Protein AF-A0A3M1TQ13-F1 (afdb_monomer)

Radius of gyration: 29.51 Å; Cα contacts (8 Å, |Δi|>4): 1589; chains: 1; bounding box: 68×63×94 Å

Solvent-accessible surface area (backbone atoms only — not comparable to full-atom values): 31588 Å² total; per-residue (Å²): 128,82,78,77,77,62,47,83,63,36,47,35,32,6,38,72,34,37,35,34,32,26,35,24,41,25,31,80,43,71,38,45,34,31,44,38,34,16,76,39,80,88,76,44,57,87,52,49,67,55,71,81,45,69,26,37,74,94,54,70,9,39,33,84,44,77,50,68,86,47,62,51,62,35,61,39,27,34,47,50,29,40,76,87,42,68,63,89,67,81,67,28,36,44,51,26,45,42,76,55,57,37,60,50,35,33,36,32,30,12,33,29,49,29,62,45,66,53,61,32,40,55,43,52,57,72,67,67,39,57,31,38,39,34,33,16,22,65,24,75,67,37,43,61,59,68,42,73,59,52,53,51,49,47,54,48,36,38,42,65,14,65,39,42,30,55,32,26,34,43,28,26,35,48,79,40,67,27,34,26,51,44,8,30,76,82,34,34,48,78,32,76,26,43,64,49,33,52,53,46,46,68,60,66,49,29,65,54,72,49,75,62,76,79,77,91,61,56,74,24,29,60,52,66,59,36,50,36,32,40,40,39,57,44,62,30,65,43,19,41,76,52,40,57,45,86,99,47,81,53,69,79,38,84,34,36,46,43,49,84,50,47,59,60,52,50,51,55,50,50,53,25,30,63,68,36,20,36,34,41,35,38,36,32,45,41,68,36,28,43,91,91,30,88,57,51,47,73,84,44,71,72,33,39,43,35,30,56,66,59,48,23,55,53,23,37,52,35,31,77,65,70,46,43,50,34,40,42,24,12,77,33,22,17,23,34,34,27,72,11,89,67,43,46,52,14,84,91,44,72,26,61,33,30,34,40,30,14,6,3,38,48,39,75,47,45,84,60,34,32,74,40,81,69,38,72,44,63,31,43,26,20,27,25,42,38,40,39,48,29,90,63,65,61,42,37,36,42,36,60,38,28,29,37,39,84,74,47,75,76,40,65,91,83,62,106,63,62,56,60,42,76,43,68,35,69,49,59,74,89,65,76,55,80,64,42,67,76,38,76,50,47,42,78,52,101,53,25,36,41,35,39,35,28,52,47,66,71,70,56,54,46,30,35,36,40,28,40,20,79,76,81,72,63,68,45,81,75,50,76,46,79,58,92,75,55,70,49,73,49,73,47,72,60,68,63,83,55,60,38,32,32,36,43,34,40,32,29,73,89,68,51,74,38,70,48,73,81,31,70,36,64,52,86,71,74,75,67,43,80,46,69,37,61,68,66,24,68,26,59,32,35,40,36,46,47,90,46,71,46,73,34,37,40,36,33,21,38,90,85,67,54,72,81,45,75,49,78,44,79,41,75,77,62,70,44,83,45,82,46,66,89,61,76,70,44,64,34,35,39,38,41,38,44,96,98,46,82,48,74,49,76,43,39,33,46,128

Secondary structure (DSSP, 8-state):
-PPPPP-EEEEEEEEEETTEEEEEEEESSS-EEEEEEES-TTT--S-EEPPPEE--GGGTTEEEEEE-SPPSS-EEEEEEEETTEE--SPPEEEEPPPSSS--EEEEEEB---TT---THHHHHHHTT-SEEEE-S-S------SSHHHHHHHHHHHHHH-HHHHHHHTTS-EEE---HHHHSSTT--TT-TTHHHHHHHHHHH--PPPBTT-SSSS---EEEEETTEEEEE--TTTT-B--EE-TTS--EEE--BSSGGGHHHHHHHHHHHHHTT-EEEEEESS---B-TTSTT--TT--SSGGG-HHHHHHHHHHHHHHT--EEEEE-SSSEEEEE-STTT--STTS-----EEEPPBSSSPP---SB--TT-EEE-BSEEEEEEEE--SSSEEEEEEEEEETTS-EEE-S-SSS-SEEEEE--PPP---PSPEEEEEEEEEETTEEEEEEEEE--TTEEEEEEEEESSSS--EEEEEEESSSSEEEEEE-S---S-EEEEEEEEETTS-EEEPPPEEE-----PPEEEEESSSBSSEEEEEEET-EEEEEEEEEETT--EEEEEEEEEESSPEEEE-TTS-SSEEEEEEEETTEEEEEEEEB--

Structure (mmCIF, N/CA/C/O backbone):
data_AF-A0A3M1TQ13-F1
#
_entry.id   AF-A0A3M1TQ13-F1
#
loop_
_atom_site.group_PDB
_atom_site.id
_atom_site.type_symbol
_atom_site.label_atom_id
_atom_site.label_alt_id
_atom_site.label_comp_id
_atom_site.label_asym_id
_atom_site.label_entity_id
_atom_site.label_seq_id
_atom_site.pdbx_PDB_ins_code
_atom_site.Cartn_x
_atom_site.Cartn_y
_atom_site.Cartn_z
_atom_site.occupancy
_atom_site.B_iso_or_equiv
_atom_site.auth_seq_id
_atom_site.auth_comp_id
_atom_site.auth_asym_id
_atom_site.auth_atom_id
_atom_site.pdbx_PDB_model_num
ATOM 1 N N . MET A 1 1 ? -12.147 15.468 42.101 1.00 40.16 1 MET A N 1
ATOM 2 C CA . MET A 1 1 ? -12.259 15.976 40.719 1.00 40.16 1 MET A CA 1
ATOM 3 C C . MET A 1 1 ? -13.096 14.976 39.945 1.00 40.16 1 MET A C 1
ATOM 5 O O . MET A 1 1 ? -12.890 13.790 40.192 1.00 40.16 1 MET A O 1
ATOM 9 N N . PRO A 1 2 ? -14.070 15.392 39.122 1.00 43.53 2 PRO A N 1
ATOM 10 C CA . PRO A 1 2 ? -14.747 14.439 38.255 1.00 43.53 2 PRO A CA 1
ATOM 11 C C . PRO A 1 2 ? -13.691 13.819 37.337 1.00 43.53 2 PRO A C 1
ATOM 13 O O . PRO A 1 2 ? -12.849 14.538 36.802 1.00 43.53 2 PRO A O 1
ATOM 16 N N . VAL A 1 3 ? -13.678 12.491 37.237 1.00 49.47 3 VAL A N 1
ATOM 17 C CA . VAL A 1 3 ? -12.877 11.798 36.225 1.00 49.47 3 VAL A CA 1
ATOM 18 C C . VAL A 1 3 ? -13.426 12.273 34.883 1.00 49.47 3 VAL A C 1
ATOM 20 O O . VAL A 1 3 ? -14.621 12.106 34.634 1.00 49.47 3 VAL A O 1
ATOM 23 N N . LEU A 1 4 ? -12.601 12.955 34.085 1.00 61.69 4 LEU A N 1
ATOM 24 C CA . LEU A 1 4 ? -12.986 13.358 32.734 1.00 61.69 4 LEU A CA 1
ATOM 25 C C . LEU A 1 4 ? -13.380 12.095 31.958 1.00 61.69 4 LEU A C 1
ATOM 27 O O . LEU A 1 4 ? -12.728 11.055 32.094 1.00 61.69 4 LEU A O 1
ATOM 31 N N . ALA A 1 5 ? -14.488 12.162 31.220 1.00 75.56 5 ALA A N 1
ATOM 32 C CA . ALA A 1 5 ? -14.905 11.056 30.369 1.00 75.56 5 ALA A CA 1
ATOM 33 C C . ALA A 1 5 ? -13.821 10.811 29.310 1.00 75.56 5 ALA A C 1
ATOM 35 O O . ALA A 1 5 ? -13.221 11.764 28.833 1.00 75.56 5 ALA A O 1
ATOM 36 N N . ALA A 1 6 ? -13.552 9.547 28.981 1.00 87.38 6 ALA A N 1
ATOM 37 C CA . ALA A 1 6 ? -12.632 9.223 27.896 1.00 87.38 6 ALA A CA 1
ATOM 38 C C . ALA A 1 6 ? -13.174 9.738 26.561 1.00 87.38 6 ALA A C 1
ATOM 40 O O . ALA A 1 6 ? -14.371 9.603 26.290 1.00 87.38 6 ALA A O 1
ATOM 4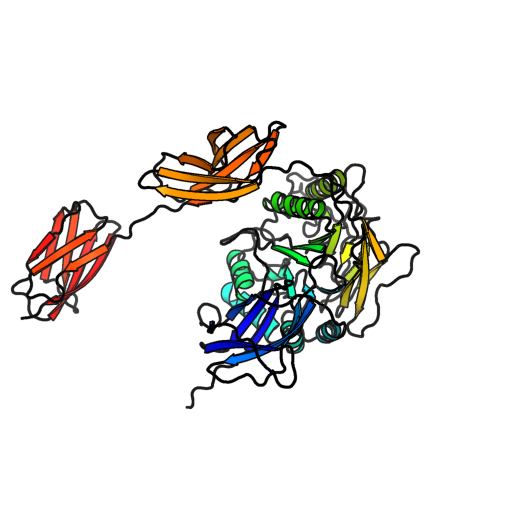1 N N . GLU A 1 7 ? -12.287 10.276 25.736 1.00 91.38 7 GLU A N 1
ATOM 42 C CA . GLU A 1 7 ? -12.606 10.889 24.451 1.00 91.38 7 GLU A CA 1
ATOM 43 C C . GLU A 1 7 ? -11.914 10.144 23.306 1.00 91.38 7 GLU A C 1
ATOM 45 O O . GLU A 1 7 ? -10.894 9.472 23.485 1.00 91.38 7 GLU A O 1
ATOM 50 N N . VAL A 1 8 ? -12.496 10.241 22.109 1.00 93.88 8 VAL A N 1
ATOM 51 C CA . VAL A 1 8 ? -11.864 9.762 20.877 1.00 93.88 8 VAL A CA 1
ATOM 52 C C . VAL A 1 8 ? -10.850 10.807 20.432 1.00 93.88 8 VAL A C 1
ATOM 54 O O . VAL A 1 8 ? -11.216 11.947 20.166 1.00 93.88 8 VAL A O 1
ATOM 57 N N . VAL A 1 9 ? -9.587 10.407 20.324 1.00 93.56 9 VAL A N 1
ATOM 58 C CA . VAL A 1 9 ? -8.482 11.286 19.913 1.00 93.56 9 VAL A CA 1
ATOM 59 C C . VAL A 1 9 ? -8.211 11.172 18.423 1.00 93.56 9 VAL A C 1
ATOM 61 O O . VAL A 1 9 ? -7.851 12.160 17.796 1.00 93.56 9 VAL A O 1
ATOM 64 N N . ALA A 1 10 ? -8.383 9.985 17.839 1.00 94.75 10 ALA A N 1
ATOM 65 C CA . ALA A 1 10 ? -8.149 9.769 16.419 1.00 94.75 10 ALA A CA 1
ATOM 66 C C . ALA A 1 10 ? -8.987 8.624 15.858 1.00 94.75 10 ALA A C 1
ATOM 68 O O . ALA A 1 10 ? -9.281 7.642 16.545 1.00 94.75 10 ALA A O 1
ATOM 69 N N . VAL A 1 11 ? -9.334 8.745 14.576 1.00 96.06 11 VAL A N 1
ATOM 70 C CA . VAL A 1 11 ? -10.003 7.695 13.810 1.00 96.06 11 VAL A CA 1
ATOM 71 C C . VAL A 1 11 ? -9.356 7.572 12.446 1.00 96.06 11 VAL A C 1
ATOM 73 O O . VAL A 1 11 ? -9.216 8.563 11.733 1.00 96.06 11 VAL A O 1
ATOM 76 N N . TRP A 1 12 ? -9.028 6.342 12.070 1.00 96.81 12 TRP A N 1
ATOM 77 C CA . TRP A 1 12 ? -8.443 6.023 10.779 1.00 96.81 12 TRP A CA 1
ATOM 78 C C . TRP A 1 12 ? -9.176 4.839 10.149 1.00 96.81 12 TRP A C 1
ATOM 80 O O . TRP A 1 12 ? -9.149 3.722 10.669 1.00 96.81 12 TRP A O 1
ATOM 90 N N . ALA A 1 13 ? -9.857 5.087 9.032 1.00 97.50 13 ALA A N 1
ATOM 91 C CA . ALA A 1 13 ? -10.501 4.070 8.212 1.00 97.50 13 ALA A CA 1
ATOM 92 C C . ALA A 1 13 ? -9.524 3.484 7.178 1.00 97.50 13 ALA A C 1
ATOM 94 O O . ALA A 1 13 ? -8.760 4.214 6.552 1.00 97.50 13 ALA A O 1
ATOM 95 N N . GLY A 1 14 ? -9.587 2.176 6.936 1.00 97.50 14 GLY A N 1
ATOM 96 C CA . GLY A 1 14 ? -8.776 1.509 5.916 1.00 97.50 14 GLY A CA 1
ATOM 97 C C . GLY A 1 14 ? -9.199 0.068 5.659 1.00 97.50 14 GLY A C 1
ATOM 98 O O . GLY A 1 14 ? -10.246 -0.385 6.128 1.00 97.50 14 GLY A O 1
ATOM 99 N N . GLY A 1 15 ? -8.397 -0.642 4.864 1.00 95.12 15 GLY A N 1
ATOM 100 C CA . GLY A 1 15 ? -8.620 -2.048 4.518 1.00 95.12 15 GLY A CA 1
ATOM 101 C C . GLY A 1 15 ? -10.029 -2.337 3.979 1.00 95.12 15 GLY A C 1
ATOM 102 O O . GLY A 1 15 ? -10.698 -3.268 4.433 1.00 95.12 15 GLY A O 1
ATOM 103 N N . LEU A 1 16 ? -10.500 -1.480 3.071 1.00 97.69 16 LEU A N 1
ATOM 104 C CA . LEU A 1 16 ? -11.841 -1.507 2.498 1.00 97.69 16 LEU A CA 1
ATOM 105 C C . LEU A 1 16 ? -12.023 -2.716 1.570 1.00 97.69 16 LEU A C 1
ATOM 107 O O . LEU A 1 16 ? -11.286 -2.904 0.611 1.00 97.69 16 LEU A O 1
ATOM 111 N N . GLY A 1 17 ? -13.062 -3.504 1.813 1.00 95.81 17 GLY A N 1
ATOM 112 C CA . GLY A 1 17 ? -13.516 -4.574 0.930 1.00 95.81 17 GLY A CA 1
ATOM 113 C C . GLY A 1 17 ? -15.015 -4.463 0.645 1.00 95.81 17 GLY A C 1
ATOM 114 O O . GLY A 1 17 ? -15.718 -3.687 1.295 1.00 95.81 17 GLY A O 1
ATOM 115 N N . PRO A 1 18 ? -15.552 -5.270 -0.286 1.00 95.50 18 PRO A N 1
ATOM 116 C CA . PRO A 1 18 ? -16.967 -5.208 -0.667 1.00 95.50 18 PRO A CA 1
ATOM 117 C C . PRO A 1 18 ? -17.916 -5.527 0.496 1.00 95.50 18 PRO A C 1
ATOM 119 O O . PRO A 1 18 ? -19.069 -5.111 0.496 1.00 95.50 18 PRO A O 1
ATOM 122 N N . ARG A 1 19 ? -17.441 -6.257 1.513 1.00 95.62 19 ARG A N 1
ATOM 123 C CA . ARG A 1 19 ? -18.249 -6.695 2.665 1.00 95.62 19 ARG A CA 1
ATOM 124 C C . ARG A 1 19 ? -17.600 -6.428 4.021 1.00 95.62 19 ARG A C 1
ATOM 126 O O . ARG A 1 19 ? -18.094 -6.908 5.045 1.00 95.62 19 ARG A O 1
ATOM 133 N N . SER A 1 20 ? -16.491 -5.698 4.043 1.00 94.62 20 SER A N 1
ATOM 134 C CA . SER A 1 20 ? -15.710 -5.470 5.256 1.00 94.62 20 SER A CA 1
ATOM 135 C C . SER A 1 20 ? -14.910 -4.181 5.193 1.00 94.62 20 SER A C 1
ATOM 137 O O . SER A 1 20 ? -14.612 -3.685 4.114 1.00 94.62 20 SER A O 1
ATOM 139 N N . MET A 1 21 ? -14.500 -3.679 6.350 1.00 95.12 21 MET A N 1
ATOM 140 C CA . MET A 1 21 ? -13.450 -2.666 6.456 1.00 95.12 21 MET A CA 1
ATOM 141 C C . MET A 1 21 ? -12.791 -2.724 7.836 1.00 95.12 21 MET A C 1
ATOM 143 O O . MET A 1 21 ? -13.331 -3.350 8.755 1.00 95.12 21 MET A O 1
ATOM 147 N N . TYR A 1 22 ? -11.673 -2.023 8.004 1.00 95.94 22 TYR A N 1
ATOM 14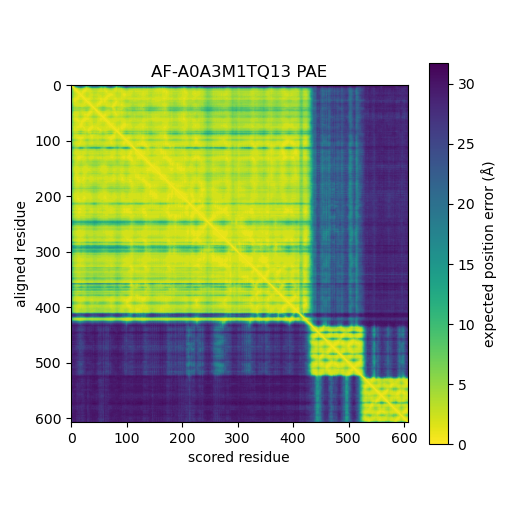8 C CA . TYR A 1 22 ? -11.043 -1.799 9.301 1.00 95.94 22 TYR A CA 1
ATOM 149 C C . TYR A 1 22 ? -11.151 -0.335 9.725 1.00 95.94 22 TYR A C 1
ATOM 151 O O . TYR A 1 22 ? -10.965 0.577 8.923 1.00 95.94 22 TYR A O 1
ATOM 159 N N . LEU A 1 23 ? -11.403 -0.117 11.012 1.00 96.75 23 LEU A N 1
ATOM 160 C CA . LEU A 1 23 ? -11.207 1.170 11.667 1.00 96.75 23 LEU A CA 1
ATOM 161 C C . LEU A 1 23 ? -10.194 1.005 12.788 1.00 96.75 23 LEU A C 1
ATOM 163 O O . LEU A 1 23 ? -10.292 0.070 13.583 1.00 96.75 23 LEU A O 1
ATOM 167 N N . HIS A 1 24 ? -9.252 1.932 12.874 1.00 97.69 24 HIS A N 1
ATOM 168 C CA . HIS A 1 24 ? -8.456 2.150 14.070 1.00 97.69 24 HIS A CA 1
ATOM 169 C C . HIS A 1 24 ? -9.035 3.355 14.811 1.00 97.69 24 HIS A C 1
ATOM 171 O O . HIS A 1 24 ? -9.234 4.415 14.219 1.00 97.69 24 HIS A O 1
ATOM 177 N N . VAL A 1 25 ? -9.351 3.170 16.090 1.00 97.31 25 VAL A N 1
ATOM 178 C CA . VAL A 1 25 ? -9.874 4.216 16.977 1.00 97.31 25 VAL A CA 1
ATOM 179 C C . VAL A 1 25 ? -8.916 4.365 18.146 1.00 97.31 25 VAL A C 1
ATOM 181 O O . VAL A 1 25 ? -8.659 3.387 18.845 1.00 97.31 25 VAL A O 1
ATOM 184 N N . GLN A 1 26 ? -8.402 5.570 18.363 1.00 96.69 26 GLN A N 1
ATOM 185 C CA . GLN A 1 26 ? -7.561 5.897 19.509 1.00 96.69 26 GLN A CA 1
ATOM 186 C C . GLN A 1 26 ? -8.355 6.713 20.523 1.00 96.69 26 GLN A C 1
ATOM 188 O O . GLN A 1 26 ? -9.066 7.646 20.146 1.00 96.69 26 GLN A O 1
ATOM 193 N N . THR A 1 27 ? -8.216 6.379 21.802 1.00 96.31 27 THR A N 1
ATOM 194 C CA . THR A 1 27 ? -8.756 7.176 22.911 1.00 96.31 27 THR A CA 1
ATOM 195 C C . THR A 1 27 ? -7.636 7.790 23.745 1.00 96.31 27 THR A C 1
ATOM 197 O O . THR A 1 27 ? -6.492 7.353 23.679 1.00 96.31 27 THR A O 1
ATOM 200 N N . ASP A 1 28 ? -7.950 8.804 24.542 1.00 94.56 28 ASP A N 1
ATOM 201 C CA . ASP A 1 28 ? -6.990 9.495 25.419 1.00 94.56 28 ASP A CA 1
ATOM 202 C C . ASP A 1 28 ? -6.593 8.671 26.659 1.00 94.56 28 ASP A C 1
ATOM 204 O O . ASP A 1 28 ? -5.526 8.855 27.246 1.00 94.56 28 ASP A O 1
ATOM 208 N N . GLN A 1 29 ? -7.455 7.737 27.052 1.00 94.88 29 GLN A N 1
ATOM 209 C CA . GLN A 1 29 ? -7.257 6.813 28.165 1.00 94.88 29 GLN A CA 1
ATOM 210 C C . GLN A 1 29 ? -7.975 5.482 27.913 1.00 94.88 29 GLN A C 1
ATOM 212 O O . GLN A 1 29 ? -8.699 5.322 26.931 1.00 94.88 29 GLN A O 1
ATOM 217 N N . THR A 1 30 ? -7.801 4.509 28.812 1.00 96.44 30 THR A N 1
ATOM 218 C CA . THR A 1 30 ? -8.515 3.221 28.760 1.00 96.44 30 THR A CA 1
ATOM 219 C C . THR A 1 30 ? -10.025 3.453 28.752 1.00 96.44 30 THR A C 1
ATOM 221 O O . THR A 1 30 ? -10.578 4.026 29.693 1.00 96.44 30 THR A O 1
ATOM 224 N N . ALA A 1 31 ? -10.702 2.959 27.721 1.00 96.12 31 ALA A N 1
ATOM 225 C CA . ALA A 1 31 ? -12.132 3.135 27.533 1.00 96.12 31 ALA A CA 1
ATOM 226 C C . ALA A 1 31 ? -12.762 1.906 26.881 1.00 96.12 31 ALA A C 1
ATOM 228 O O . ALA A 1 31 ? -12.110 1.170 26.140 1.00 96.12 31 ALA A O 1
ATOM 229 N N . THR A 1 32 ? -14.048 1.686 27.147 1.00 96.56 32 THR A N 1
ATOM 230 C CA . THR A 1 32 ? -14.848 0.708 26.404 1.00 96.56 32 THR A CA 1
ATOM 231 C C . THR A 1 32 ? -15.569 1.424 25.275 1.00 96.56 32 THR A C 1
ATOM 233 O O . THR A 1 32 ? -16.240 2.424 25.522 1.00 96.56 32 THR A O 1
ATOM 236 N N . LEU A 1 33 ? -15.446 0.924 24.050 1.00 96.81 33 LEU A N 1
ATOM 237 C CA . LEU A 1 33 ? -16.006 1.567 22.868 1.00 96.81 33 LEU A CA 1
ATOM 238 C C . LEU A 1 33 ? -16.624 0.577 21.881 1.00 96.81 33 LEU A C 1
ATOM 240 O O . LEU A 1 33 ? -16.265 -0.600 21.859 1.00 96.81 33 LEU A O 1
ATOM 244 N N . ARG A 1 34 ? -17.560 1.054 21.062 1.00 96.00 34 ARG A N 1
ATOM 245 C CA . ARG A 1 34 ? -18.121 0.329 19.911 1.00 96.00 34 ARG A CA 1
ATOM 246 C C . ARG A 1 34 ? -18.518 1.303 18.807 1.00 96.00 34 ARG A C 1
ATOM 248 O O . ARG A 1 34 ? -18.758 2.481 19.068 1.00 96.00 34 ARG A O 1
ATOM 255 N N . LEU A 1 35 ? -18.633 0.801 17.585 1.00 96.31 35 LEU A N 1
ATOM 256 C CA . LEU A 1 35 ? -19.132 1.559 16.444 1.00 96.31 35 LEU A CA 1
ATOM 257 C C . LEU A 1 35 ? -20.648 1.428 16.340 1.00 96.31 35 LEU A C 1
ATOM 259 O O . LEU A 1 35 ? -21.190 0.333 16.487 1.00 96.31 35 LEU A O 1
ATOM 263 N N . GLN A 1 36 ? -21.305 2.541 16.034 1.00 95.75 36 GLN A N 1
ATOM 264 C CA . GLN A 1 36 ? -22.673 2.598 15.535 1.00 95.75 36 GLN A CA 1
ATOM 265 C C . GLN A 1 36 ? -22.601 2.877 14.037 1.00 95.75 36 GLN A C 1
ATOM 267 O O . GLN A 1 36 ? -21.971 3.851 13.637 1.00 95.75 36 GLN A O 1
ATOM 272 N N . LEU A 1 37 ? -23.225 2.042 13.217 1.00 96.50 37 LEU A N 1
ATOM 273 C CA . LEU A 1 37 ? -23.145 2.081 11.761 1.00 96.50 37 LEU A CA 1
ATOM 274 C C . LEU A 1 37 ? -24.551 2.200 11.165 1.00 96.50 37 LEU A C 1
ATOM 276 O O . LEU A 1 37 ? -25.419 1.397 11.487 1.00 96.50 37 LEU A O 1
ATOM 280 N N . SER A 1 38 ? -24.789 3.154 10.270 1.00 96.69 38 SER A N 1
ATOM 281 C CA . SER A 1 38 ? -26.082 3.324 9.592 1.00 96.69 38 SER A CA 1
ATOM 282 C C . SER A 1 38 ? -25.898 3.766 8.139 1.00 96.69 38 SER A C 1
ATOM 284 O O . SER A 1 38 ? -24.853 4.293 7.771 1.00 96.69 38 SER A O 1
ATOM 286 N N . GLN A 1 39 ? -26.911 3.554 7.301 1.00 96.00 39 GLN A N 1
ATOM 287 C CA . GLN A 1 39 ? -26.988 4.148 5.957 1.00 96.00 39 GLN A CA 1
ATOM 288 C C . GLN A 1 39 ? -27.641 5.545 5.982 1.00 96.00 39 GLN A C 1
ATOM 290 O O . GLN A 1 39 ? -27.606 6.265 4.988 1.00 96.00 39 GLN A O 1
ATOM 295 N N . ASP A 1 40 ? -28.214 5.941 7.123 1.00 93.75 40 ASP A N 1
ATOM 296 C CA . ASP A 1 40 ? -28.831 7.244 7.366 1.00 93.75 40 ASP A CA 1
ATOM 297 C C . ASP A 1 40 ? -27.908 8.102 8.240 1.00 93.75 40 ASP A C 1
ATOM 299 O O . ASP A 1 40 ? -27.777 7.883 9.445 1.00 93.75 40 ASP A O 1
ATOM 303 N N . SER A 1 41 ? -27.265 9.097 7.630 1.00 92.19 41 SER A N 1
ATOM 304 C CA . SER A 1 41 ? -26.331 9.991 8.321 1.00 92.19 41 SER A CA 1
ATOM 305 C C . SER A 1 41 ? -26.998 10.964 9.293 1.00 92.19 41 SER A C 1
ATOM 307 O O . SER A 1 41 ? -26.348 11.418 10.241 1.00 92.19 41 SER A O 1
ATOM 309 N N . ALA A 1 42 ? -28.268 11.310 9.065 1.00 88.69 42 ALA A N 1
ATOM 310 C CA . ALA A 1 42 ? -28.958 12.363 9.797 1.00 88.69 42 ALA A CA 1
ATOM 311 C C . ALA A 1 42 ? -29.487 11.839 11.132 1.00 88.69 42 ALA A C 1
ATOM 313 O O . ALA A 1 42 ? -29.192 12.410 12.186 1.00 88.69 42 ALA A O 1
ATOM 314 N N . HIS A 1 43 ? -30.223 10.727 11.094 1.00 91.50 43 HIS A N 1
ATOM 315 C CA . HIS A 1 43 ? -30.888 10.186 12.278 1.00 91.50 43 HIS A CA 1
ATOM 316 C C . HIS A 1 43 ? -30.255 8.898 12.800 1.00 91.50 43 HIS A C 1
ATOM 318 O O . HIS A 1 43 ? -30.602 8.479 13.902 1.00 91.50 43 HIS A O 1
ATOM 324 N N . PHE A 1 44 ? -29.311 8.295 12.063 1.00 94.19 44 PHE A N 1
ATOM 325 C CA . PHE A 1 44 ? -28.713 7.006 12.426 1.00 94.19 44 PHE A CA 1
ATOM 326 C C . PHE A 1 44 ? -29.782 5.931 12.668 1.00 94.19 44 PHE A C 1
ATOM 328 O O . PHE A 1 44 ? -29.685 5.120 13.586 1.00 94.19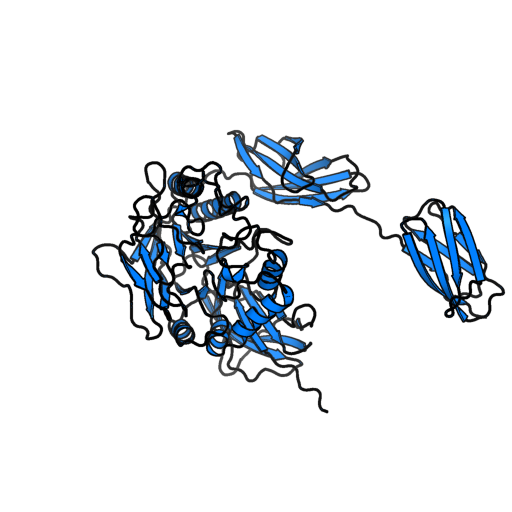 44 PHE A O 1
ATOM 335 N N . SER A 1 45 ? -30.825 5.929 11.835 1.00 91.81 45 SER A N 1
ATOM 336 C CA . SER A 1 45 ? -31.942 4.990 11.930 1.00 91.81 45 SER A CA 1
ATOM 337 C C . SER A 1 45 ? -31.464 3.538 11.784 1.00 91.81 45 SER A C 1
ATOM 339 O O . SER A 1 45 ? -30.633 3.242 10.924 1.00 91.81 45 SER A O 1
ATOM 341 N N . ASN A 1 46 ? -32.008 2.630 12.606 1.00 90.75 46 ASN A N 1
ATOM 342 C CA . ASN A 1 46 ? -31.689 1.190 12.629 1.00 90.75 46 ASN A CA 1
ATOM 343 C C . ASN A 1 46 ? -30.176 0.879 12.601 1.00 90.75 46 ASN A C 1
ATOM 345 O O . ASN A 1 46 ? -29.716 0.169 11.700 1.00 90.75 46 ASN A O 1
ATOM 349 N N . PRO A 1 47 ? -29.385 1.415 13.547 1.00 93.12 47 PRO A N 1
ATOM 350 C CA . PRO A 1 47 ? -27.943 1.274 13.489 1.00 93.12 47 PRO A CA 1
ATOM 351 C C . PRO A 1 47 ? -27.525 -0.177 13.757 1.00 93.12 47 PRO A C 1
ATOM 353 O O . PRO A 1 47 ? -28.043 -0.850 14.650 1.00 93.12 47 PRO A O 1
ATOM 356 N N . LEU A 1 48 ? -26.546 -0.644 12.989 1.00 92.56 48 LEU A N 1
ATOM 357 C CA . LEU A 1 48 ? -25.768 -1.834 13.301 1.00 92.56 48 LEU A CA 1
ATOM 358 C C . LEU A 1 48 ? -24.695 -1.458 14.320 1.00 92.56 48 LEU A C 1
ATOM 360 O O . LEU A 1 48 ? -24.115 -0.377 14.251 1.00 92.56 48 LEU A O 1
ATOM 364 N N . TYR A 1 49 ? -24.404 -2.363 15.247 1.00 93.75 49 TYR A N 1
ATOM 365 C CA . TYR A 1 49 ? -23.377 -2.145 16.258 1.00 93.75 49 TYR A CA 1
ATOM 366 C C . TYR A 1 49 ? -22.229 -3.123 16.061 1.00 93.75 49 TYR A C 1
ATOM 368 O O . TYR A 1 49 ? -22.458 -4.318 15.855 1.00 93.75 49 TYR A O 1
ATOM 376 N N . SER A 1 50 ? -20.993 -2.638 16.180 1.00 94.56 50 SER A N 1
ATOM 377 C CA . SER A 1 50 ? -19.870 -3.545 16.417 1.00 94.56 50 SER A CA 1
ATOM 378 C C . SER A 1 50 ? -19.983 -4.159 17.822 1.00 94.56 50 SER A C 1
ATOM 380 O O . SER A 1 50 ? -20.658 -3.601 18.697 1.00 94.56 50 SER A O 1
ATOM 382 N N . PRO A 1 51 ? -19.278 -5.270 18.094 1.00 94.19 51 PRO A N 1
ATOM 383 C CA . PRO A 1 51 ? -18.989 -5.678 19.462 1.00 94.19 51 PRO A CA 1
ATOM 384 C C . PRO A 1 51 ? -18.317 -4.550 20.260 1.00 94.19 51 PRO A C 1
ATOM 386 O O . PRO A 1 51 ? -17.762 -3.608 19.687 1.00 94.19 51 PRO A O 1
ATOM 389 N N . TYR A 1 52 ? -18.356 -4.662 21.587 1.00 95.62 52 TYR A N 1
ATOM 390 C CA . TYR A 1 52 ? -17.563 -3.798 22.455 1.00 95.62 52 TYR A CA 1
ATOM 391 C C . TYR A 1 52 ? -16.081 -4.171 22.386 1.00 95.62 52 TYR A C 1
ATOM 393 O O . TYR A 1 52 ? -15.715 -5.347 22.378 1.00 95.62 52 TYR A O 1
ATOM 401 N N . HIS A 1 53 ? -15.241 -3.146 22.402 1.00 96.62 53 HIS A N 1
ATOM 402 C CA . HIS A 1 53 ? -13.791 -3.225 22.465 1.00 96.62 53 HIS A CA 1
ATOM 403 C C . HIS A 1 53 ? -13.277 -2.385 23.635 1.00 96.62 53 HIS A C 1
ATOM 405 O O . HIS A 1 53 ? -13.968 -1.487 24.112 1.00 96.62 53 HIS A O 1
ATOM 411 N N . THR A 1 54 ? -12.055 -2.655 24.089 1.00 96.94 54 THR A N 1
ATOM 412 C CA . THR A 1 54 ? -11.420 -1.891 25.168 1.00 96.94 54 THR A CA 1
ATOM 413 C C . THR A 1 54 ? -10.062 -1.389 24.708 1.00 96.94 54 THR A C 1
ATOM 415 O O . THR A 1 54 ? -9.200 -2.206 24.378 1.00 96.94 54 THR A O 1
ATOM 418 N N . SER A 1 55 ? -9.864 -0.072 24.711 1.00 96.62 55 SER A N 1
ATOM 419 C CA . SER A 1 55 ? -8.553 0.541 24.493 1.00 96.62 55 SER A CA 1
ATOM 420 C C . SER A 1 55 ? -7.667 0.350 25.722 1.00 96.62 55 SER A C 1
ATOM 422 O O . SER A 1 55 ? -8.149 0.348 26.855 1.00 96.62 55 SER A O 1
ATOM 424 N N . LYS A 1 56 ? -6.364 0.139 25.520 1.00 95.44 56 LYS A N 1
ATOM 425 C CA . LYS A 1 56 ? -5.408 -0.154 26.599 1.00 95.44 56 LYS A CA 1
ATOM 426 C C . LYS A 1 56 ? -4.112 0.613 26.389 1.00 95.44 56 LYS A C 1
ATOM 428 O O . LYS A 1 56 ? -3.622 0.694 25.268 1.00 95.44 56 LYS A O 1
ATOM 433 N N . GLY A 1 57 ? -3.500 1.079 27.477 1.00 93.81 57 GLY A N 1
ATOM 434 C CA . GLY A 1 57 ? -2.264 1.869 27.398 1.00 93.81 57 GLY A CA 1
ATOM 435 C C . GLY A 1 57 ? -1.078 1.143 26.752 1.00 93.81 57 GLY A C 1
ATOM 436 O O . GLY A 1 57 ? -0.255 1.779 26.107 1.00 93.81 57 GLY A O 1
ATOM 437 N N . GLN A 1 58 ? -1.006 -0.189 26.851 1.00 91.69 58 GLN A N 1
ATOM 438 C CA . GLN A 1 58 ? 0.039 -0.988 26.186 1.00 91.69 58 GLN A CA 1
ATOM 439 C C . GLN A 1 58 ? -0.016 -0.916 24.643 1.00 91.69 58 GLN A C 1
ATOM 441 O O . GLN A 1 58 ? 0.989 -1.157 23.978 1.00 91.69 58 GLN A O 1
ATOM 446 N N . ASP A 1 59 ? -1.186 -0.583 24.091 1.00 92.81 59 ASP A N 1
ATOM 447 C CA . ASP A 1 59 ? -1.463 -0.493 22.655 1.00 92.81 59 ASP A CA 1
ATOM 448 C C . ASP A 1 59 ? -1.584 0.979 22.213 1.00 92.81 59 ASP A C 1
ATOM 450 O O . ASP A 1 59 ? -2.205 1.280 21.199 1.00 92.81 59 ASP A O 1
ATOM 454 N N . ASP A 1 60 ? -1.031 1.905 23.009 1.00 95.75 60 ASP A N 1
ATOM 455 C CA . ASP A 1 60 ? -1.203 3.361 22.877 1.00 95.75 60 ASP A CA 1
ATOM 456 C C . ASP A 1 60 ? -2.679 3.788 22.794 1.00 95.75 60 ASP A C 1
ATOM 458 O O . ASP A 1 60 ? -3.045 4.736 22.104 1.00 95.75 60 ASP A O 1
ATOM 462 N N . TYR A 1 61 ? -3.544 3.032 23.479 1.00 97.25 61 TYR A N 1
ATOM 463 C CA . TYR A 1 61 ? -4.999 3.193 23.469 1.00 97.25 61 TYR A CA 1
ATOM 464 C C . TYR A 1 61 ? -5.645 3.076 22.078 1.00 97.25 61 TYR A C 1
ATOM 466 O O . TYR A 1 61 ? -6.806 3.449 21.910 1.00 97.25 61 TYR A O 1
ATOM 474 N N . VAL A 1 62 ? -4.939 2.507 21.097 1.00 97.69 62 VAL A N 1
ATOM 475 C CA . VAL A 1 62 ? -5.478 2.227 19.765 1.00 97.69 62 VAL A CA 1
ATOM 476 C C . VAL A 1 62 ? -6.232 0.901 19.776 1.00 97.69 62 VAL A C 1
ATOM 478 O O . VAL A 1 62 ? -5.755 -0.121 20.271 1.00 97.69 62 VAL A O 1
ATOM 481 N N . VAL A 1 63 ? -7.428 0.907 19.200 1.00 97.38 63 VAL A N 1
ATOM 482 C CA . VAL A 1 63 ? -8.273 -0.268 19.008 1.00 97.38 63 VAL A CA 1
ATOM 483 C C . VAL A 1 63 ? -8.493 -0.483 17.523 1.00 97.38 63 VAL A C 1
ATOM 485 O O . VAL A 1 63 ? -9.058 0.370 16.841 1.00 97.38 63 VAL A O 1
ATOM 488 N N . ARG A 1 64 ? -8.129 -1.671 17.044 1.00 96.31 64 ARG A N 1
ATOM 489 C CA . ARG A 1 64 ? -8.489 -2.150 15.711 1.00 96.31 64 ARG A CA 1
ATOM 490 C C . ARG A 1 64 ? -9.853 -2.837 15.738 1.00 96.31 64 ARG A C 1
ATOM 492 O O . ARG A 1 64 ? -10.038 -3.836 16.431 1.00 96.31 64 ARG A O 1
ATOM 499 N N . ILE A 1 65 ? -10.787 -2.335 14.939 1.00 96.06 65 ILE A N 1
ATOM 500 C CA . ILE A 1 65 ? -12.148 -2.857 14.788 1.00 96.06 65 ILE A CA 1
ATOM 501 C C . ILE A 1 65 ? -12.333 -3.316 13.346 1.00 96.06 65 ILE A C 1
ATOM 503 O O . ILE A 1 65 ? -12.139 -2.538 12.415 1.00 96.06 65 ILE A O 1
ATOM 507 N N . GLN A 1 66 ? -12.727 -4.575 13.155 1.00 93.75 66 GLN A N 1
ATOM 508 C CA . GLN A 1 66 ? -13.106 -5.094 11.845 1.00 93.75 66 GLN A CA 1
ATOM 509 C C . GLN A 1 66 ? -14.627 -5.113 11.718 1.00 93.75 66 GLN A C 1
ATOM 511 O O . GLN A 1 66 ? -15.316 -5.799 12.474 1.00 93.75 66 GLN A O 1
ATOM 516 N N . LEU A 1 67 ? -15.147 -4.393 10.730 1.00 92.69 67 LEU A N 1
ATOM 517 C CA . LEU A 1 67 ? -16.536 -4.509 10.308 1.00 92.69 67 LEU A CA 1
ATOM 518 C C . LEU A 1 67 ? -16.639 -5.616 9.258 1.00 92.69 67 LEU A C 1
ATOM 520 O O . LEU A 1 67 ? -15.816 -5.694 8.347 1.00 92.69 67 LEU A O 1
ATOM 524 N N . THR A 1 68 ? -17.644 -6.477 9.387 1.00 91.88 68 THR A N 1
ATOM 525 C CA . THR A 1 68 ? -17.918 -7.588 8.463 1.00 91.88 68 THR A CA 1
ATOM 526 C C . THR A 1 68 ? -19.415 -7.676 8.180 1.00 91.88 68 THR A C 1
ATOM 528 O O . THR A 1 68 ? -20.217 -7.046 8.869 1.00 91.88 68 THR A O 1
ATOM 531 N N . GLY A 1 69 ? -19.802 -8.438 7.153 1.00 88.38 69 GLY A N 1
ATOM 532 C CA . GLY A 1 69 ? -21.211 -8.614 6.787 1.00 88.38 69 GLY A CA 1
ATOM 533 C C . GLY A 1 69 ? -21.855 -7.363 6.180 1.00 88.38 69 GLY A C 1
ATOM 534 O O . GLY A 1 69 ? -23.080 -7.254 6.157 1.00 88.38 69 GLY A O 1
ATOM 535 N N . LEU A 1 70 ? -21.042 -6.420 5.696 1.00 94.88 70 LEU A N 1
ATOM 536 C CA . LEU A 1 70 ? -21.524 -5.224 5.013 1.00 94.88 70 LEU A CA 1
ATOM 537 C C . LEU A 1 70 ? -22.122 -5.596 3.652 1.00 94.88 70 LEU A C 1
ATOM 539 O O . LEU A 1 70 ? -21.749 -6.605 3.045 1.00 94.88 70 LEU A O 1
ATOM 543 N N . GLN A 1 71 ? -23.054 -4.777 3.173 1.00 96.94 71 GLN A N 1
ATOM 544 C CA . GLN A 1 71 ? -23.571 -4.908 1.816 1.00 96.94 71 GLN A CA 1
ATOM 545 C C . GLN A 1 71 ? -22.579 -4.276 0.830 1.00 96.94 71 GLN A C 1
ATOM 547 O O . GLN A 1 71 ? -22.078 -3.191 1.129 1.00 96.94 71 GLN A O 1
ATOM 552 N N . PRO A 1 72 ? -22.293 -4.910 -0.321 1.00 97.94 72 PRO A N 1
ATOM 553 C CA . PRO A 1 72 ? -21.518 -4.294 -1.399 1.00 97.94 72 PRO A CA 1
ATOM 554 C C . PRO A 1 72 ? -22.190 -3.043 -1.970 1.00 97.94 72 PRO A C 1
ATOM 556 O O . PRO A 1 72 ? -23.405 -2.874 -1.841 1.00 97.94 72 PRO A O 1
ATOM 559 N N . ASN A 1 73 ? -21.407 -2.186 -2.628 1.00 97.88 73 ASN A N 1
ATOM 560 C CA . ASN A 1 73 ? -21.873 -0.967 -3.304 1.00 97.88 73 ASN A CA 1
ATOM 561 C C . ASN A 1 73 ? -22.794 -0.090 -2.434 1.00 97.88 73 ASN A C 1
ATOM 563 O O . ASN A 1 73 ? -23.847 0.379 -2.873 1.00 97.88 73 ASN A O 1
ATOM 567 N N . THR A 1 74 ? -22.446 0.067 -1.158 1.00 97.81 74 THR A N 1
ATOM 568 C CA . THR A 1 74 ? -23.313 0.682 -0.151 1.00 97.81 74 THR A CA 1
ATOM 569 C C . THR A 1 74 ? -22.546 1.722 0.650 1.00 97.81 74 THR A C 1
ATOM 571 O O . THR A 1 74 ? -21.464 1.466 1.176 1.00 97.81 74 THR A O 1
ATOM 574 N N . THR A 1 75 ? -23.136 2.910 0.784 1.00 97.81 75 THR A N 1
ATOM 575 C CA . THR A 1 75 ? -22.604 3.961 1.657 1.00 97.81 75 THR A CA 1
ATOM 576 C C . THR A 1 75 ? -23.030 3.710 3.094 1.00 97.81 75 THR A C 1
ATOM 578 O O . THR A 1 75 ? -24.213 3.518 3.371 1.00 97.81 75 THR A O 1
ATOM 581 N N . TYR A 1 76 ? -22.072 3.794 4.006 1.00 97.81 76 TYR A N 1
ATOM 582 C CA . TYR A 1 76 ? -22.310 3.750 5.437 1.00 97.81 76 TYR A CA 1
ATOM 583 C C . TYR A 1 76 ? -21.721 4.980 6.125 1.00 97.81 76 TYR A C 1
ATOM 585 O O . TYR A 1 76 ? -20.709 5.540 5.701 1.00 97.81 76 TYR A O 1
ATOM 593 N N . PHE A 1 77 ? -22.353 5.355 7.228 1.00 97.94 77 PHE A N 1
ATOM 594 C CA . PHE A 1 77 ? -21.913 6.372 8.167 1.00 97.94 77 PHE A CA 1
ATOM 595 C C . PHE A 1 77 ? -21.710 5.732 9.528 1.00 97.94 77 PHE A C 1
ATOM 597 O O . PHE A 1 77 ? -22.478 4.847 9.916 1.00 97.94 77 PHE A O 1
ATOM 604 N N . TYR A 1 78 ? -20.702 6.187 10.264 1.00 97.44 78 TYR A N 1
ATOM 605 C CA . TYR A 1 78 ? -20.426 5.663 11.593 1.00 97.44 78 TYR A CA 1
ATOM 606 C C . TYR A 1 78 ? -20.195 6.755 12.636 1.00 97.44 78 TYR A C 1
ATOM 608 O O . TYR A 1 78 ? -19.726 7.852 12.330 1.00 97.44 78 TYR A O 1
ATOM 616 N N . ARG A 1 79 ? -20.531 6.423 13.882 1.00 96.50 79 ARG A N 1
ATOM 617 C CA . ARG A 1 79 ? -20.207 7.173 15.103 1.00 96.50 79 ARG A CA 1
ATOM 618 C C . ARG A 1 79 ? -19.631 6.214 16.135 1.00 96.50 79 ARG A C 1
ATOM 620 O O . ARG A 1 79 ? -19.912 5.014 16.096 1.00 96.50 79 ARG A O 1
ATOM 627 N N . ILE A 1 80 ? -18.854 6.742 17.063 1.00 96.56 80 ILE A N 1
ATOM 628 C CA . ILE A 1 80 ? -18.216 5.974 18.125 1.00 96.56 80 ILE A CA 1
ATOM 629 C C . ILE A 1 80 ? -18.958 6.234 19.432 1.00 96.56 80 ILE A C 1
ATOM 631 O O . ILE A 1 80 ? -19.176 7.374 19.838 1.00 96.56 80 ILE A O 1
ATOM 635 N N . GLU A 1 81 ? -19.361 5.155 20.092 1.00 95.69 81 GLU A N 1
ATOM 636 C CA . GLU A 1 81 ? -19.833 5.188 21.471 1.00 95.69 81 GLU A CA 1
ATOM 637 C C . GLU A 1 81 ? -18.658 4.866 22.390 1.00 95.69 81 GLU A C 1
ATOM 639 O O . GLU A 1 81 ? -18.059 3.802 22.247 1.00 95.69 81 GLU A O 1
ATOM 644 N N . VAL A 1 82 ? -18.351 5.757 23.332 1.00 95.50 82 VAL A N 1
ATOM 645 C CA . VAL A 1 82 ? -17.303 5.606 24.345 1.00 95.50 82 VAL A CA 1
ATOM 646 C C . VAL A 1 82 ? -17.944 5.640 25.728 1.00 95.50 82 VAL A C 1
ATOM 648 O O . VAL A 1 82 ? -18.638 6.588 26.091 1.00 95.50 82 VAL A O 1
ATOM 651 N N . ASN A 1 83 ? -17.741 4.578 26.509 1.00 92.88 83 ASN A N 1
ATOM 652 C CA . ASN A 1 83 ? -18.286 4.404 27.859 1.00 92.88 83 ASN A CA 1
ATOM 653 C C . ASN A 1 83 ? -19.806 4.672 27.955 1.00 92.88 83 ASN A C 1
ATOM 655 O O . ASN A 1 83 ? -20.293 5.192 28.957 1.00 92.88 83 ASN A O 1
ATOM 659 N N . GLY A 1 84 ? -20.556 4.308 26.908 1.00 88.25 84 GLY A N 1
ATOM 660 C CA . GLY A 1 84 ? -22.011 4.479 26.824 1.00 88.25 84 GLY A CA 1
ATOM 661 C C . GLY A 1 84 ? -22.483 5.833 26.276 1.00 88.25 84 GLY A C 1
ATOM 662 O O . GLY A 1 84 ? -23.679 5.995 26.043 1.00 88.25 84 GLY A O 1
ATOM 663 N N . SER A 1 85 ? -21.574 6.776 26.017 1.00 91.12 85 SER A N 1
ATOM 664 C CA . SER A 1 85 ? -21.874 8.076 25.406 1.00 91.12 85 SER A CA 1
ATOM 665 C C . SER A 1 85 ? -21.418 8.100 23.950 1.00 91.12 85 SER A C 1
ATOM 667 O O . SER A 1 85 ? -20.295 7.721 23.641 1.00 91.12 85 SER A O 1
ATOM 669 N N . THR A 1 86 ? -22.278 8.544 23.033 1.00 92.38 86 THR A N 1
ATOM 670 C CA . THR A 1 86 ? -21.888 8.729 21.622 1.00 92.38 86 THR A CA 1
ATOM 671 C C . THR A 1 86 ? -21.099 10.028 21.469 1.00 92.38 86 THR A C 1
ATOM 673 O O . THR A 1 86 ? -21.501 11.045 22.031 1.00 92.38 86 THR A O 1
ATOM 676 N N . GLU A 1 87 ? -19.989 9.992 20.730 1.00 89.50 87 GLU A N 1
ATOM 677 C CA . GLU A 1 87 ? -19.178 11.178 20.426 1.00 89.50 87 GLU A CA 1
ATOM 678 C C . GLU A 1 87 ? -20.003 12.261 19.697 1.00 89.50 87 GLU A C 1
ATOM 680 O O . GLU A 1 87 ? -20.967 11.959 18.988 1.00 89.50 87 GLU A O 1
ATOM 685 N N . SER A 1 88 ? -19.615 13.529 19.853 1.00 87.06 88 SER A N 1
ATOM 686 C CA . SER A 1 88 ? -20.274 14.673 19.201 1.00 87.06 88 SER A CA 1
ATOM 687 C C . SER A 1 88 ? -19.688 15.043 17.837 1.00 87.06 88 SER A C 1
ATOM 689 O O . SER A 1 88 ? -20.211 15.938 17.174 1.00 87.06 88 SER A O 1
ATOM 691 N N . GLU A 1 89 ? -18.609 14.378 17.421 1.00 88.94 89 GLU A N 1
ATOM 692 C CA . GLU A 1 89 ? -17.935 14.641 16.152 1.00 88.94 89 GLU A CA 1
ATOM 693 C C . GLU A 1 89 ? -18.818 14.305 14.940 1.00 88.94 89 GLU A C 1
ATOM 695 O O . GLU A 1 89 ? -19.653 13.390 15.001 1.00 88.94 89 GLU A O 1
ATOM 700 N N . PRO A 1 90 ? -18.623 14.985 13.792 1.00 91.38 90 PRO A N 1
ATOM 701 C CA . PRO A 1 90 ? -19.282 14.609 12.552 1.00 91.38 90 PRO A CA 1
ATOM 702 C C . PRO A 1 90 ? -19.085 13.113 12.251 1.00 91.38 90 PRO A C 1
ATOM 704 O O . PRO A 1 90 ? -17.981 12.583 12.443 1.00 91.38 90 PRO A O 1
ATOM 707 N N . PRO A 1 91 ? -20.122 12.411 11.760 1.00 94.88 91 PRO A N 1
ATOM 708 C CA . PRO A 1 91 ? -20.000 11.008 11.398 1.00 94.88 91 PRO A CA 1
ATOM 709 C C . PRO A 1 91 ? -18.831 10.758 10.450 1.00 94.88 91 PRO A C 1
ATOM 711 O O . PRO A 1 91 ? -18.594 11.534 9.518 1.00 94.88 91 PRO A O 1
ATOM 714 N N . GLY A 1 92 ? -18.136 9.647 10.665 1.00 96.81 92 GLY A N 1
ATOM 715 C CA . GLY A 1 92 ? -17.312 9.083 9.611 1.00 96.81 92 GLY A CA 1
ATOM 716 C C . GLY A 1 92 ? -18.180 8.512 8.494 1.00 96.81 92 GLY A C 1
ATOM 717 O O . GLY A 1 92 ? -19.389 8.313 8.661 1.00 96.81 92 GLY A O 1
ATOM 718 N N . ARG A 1 93 ? -17.572 8.266 7.337 1.00 96.62 93 ARG A N 1
ATOM 719 C CA . ARG A 1 93 ? -18.251 7.770 6.133 1.00 96.62 93 ARG A CA 1
ATOM 720 C C . ARG A 1 93 ? -17.329 6.822 5.378 1.00 96.62 93 ARG A C 1
ATOM 722 O O . ARG A 1 93 ? -16.118 6.992 5.400 1.00 96.62 93 ARG A O 1
ATOM 729 N N . PHE A 1 94 ? -17.908 5.844 4.695 1.00 97.69 94 PHE A N 1
ATOM 730 C CA . PHE A 1 94 ? -17.235 5.074 3.653 1.00 97.69 94 PHE A CA 1
ATOM 731 C C . PHE A 1 94 ? -18.268 4.495 2.676 1.00 97.69 94 PHE A C 1
ATOM 733 O O . PHE A 1 94 ? -19.471 4.496 2.952 1.00 97.69 94 PHE A O 1
ATOM 740 N N . HIS A 1 95 ? -17.806 4.003 1.529 1.00 98.12 95 HIS A N 1
ATOM 741 C CA . HIS A 1 95 ? -18.628 3.292 0.553 1.00 98.12 95 HIS A CA 1
ATOM 742 C C . HIS A 1 95 ? -17.972 1.947 0.247 1.00 98.12 95 HIS A C 1
ATOM 744 O O . HIS A 1 95 ? -16.798 1.914 -0.110 1.00 98.12 95 HIS A O 1
ATOM 750 N N . THR A 1 96 ? -18.682 0.836 0.432 1.00 98.50 96 THR A N 1
ATOM 751 C CA . THR A 1 96 ? -18.166 -0.485 0.044 1.00 98.50 96 THR A CA 1
ATOM 752 C C . THR A 1 96 ? -18.145 -0.603 -1.480 1.00 98.50 96 THR A C 1
ATOM 754 O O . THR A 1 96 ? -19.109 -0.190 -2.121 1.00 98.50 96 THR A O 1
ATOM 757 N N . PRO A 1 97 ? -17.096 -1.169 -2.098 1.00 98.25 97 PRO A N 1
ATOM 758 C CA . PRO A 1 97 ? -17.101 -1.415 -3.535 1.00 98.25 97 PRO A CA 1
ATOM 759 C C . PRO A 1 97 ? -18.153 -2.456 -3.938 1.00 98.25 97 PRO A C 1
ATOM 761 O O . PRO A 1 97 ? -18.619 -3.250 -3.115 1.00 98.25 97 PRO A O 1
ATOM 764 N N . GLY A 1 98 ? -18.517 -2.461 -5.221 1.00 96.12 98 GLY A N 1
ATOM 765 C CA . GLY A 1 98 ? -19.270 -3.557 -5.829 1.00 96.12 98 GLY A CA 1
ATOM 766 C C . GLY A 1 98 ? -18.437 -4.838 -5.950 1.00 96.12 98 GLY A C 1
ATOM 767 O O . GLY A 1 98 ? -17.210 -4.816 -5.852 1.00 96.12 98 GLY A O 1
ATOM 768 N N . GLU A 1 99 ? -19.116 -5.966 -6.155 1.00 93.38 99 GLU A N 1
ATOM 769 C CA . GLU A 1 99 ? -18.481 -7.259 -6.445 1.00 93.38 99 GLU A CA 1
ATOM 770 C C . GLU A 1 99 ? -18.371 -7.466 -7.965 1.00 93.38 99 GLU A C 1
ATOM 772 O O . GLU A 1 99 ? -19.272 -7.079 -8.708 1.00 93.38 99 GLU A O 1
ATOM 777 N N . GLY A 1 100 ? -17.294 -8.109 -8.430 1.00 91.88 100 GLY A N 1
ATOM 778 C CA . GLY A 1 100 ? -17.046 -8.310 -9.863 1.00 91.88 100 GLY A CA 1
ATOM 779 C C . GLY A 1 100 ? -16.612 -7.017 -10.567 1.00 91.88 100 GLY A C 1
ATOM 780 O O . GLY A 1 100 ? -15.925 -6.210 -9.950 1.00 91.88 100 GLY A O 1
ATOM 781 N N . PRO A 1 101 ? -16.962 -6.808 -11.847 1.00 96.25 101 PRO A N 1
ATOM 782 C CA . PRO A 1 101 ? -16.681 -5.558 -12.548 1.00 96.25 101 PRO A CA 1
ATOM 783 C C . PRO A 1 101 ? -17.254 -4.336 -11.826 1.00 96.25 101 PRO A C 1
ATOM 785 O O . PRO A 1 101 ? -18.436 -4.308 -11.478 1.00 96.25 101 PRO A O 1
ATOM 788 N N . TYR A 1 102 ? -16.418 -3.327 -11.585 1.00 98.06 102 TYR A N 1
ATOM 789 C CA . TYR A 1 102 ? -16.810 -2.153 -10.811 1.00 98.06 102 TYR A CA 1
ATOM 790 C C . TYR A 1 102 ? -15.999 -0.926 -11.224 1.00 98.06 102 TYR A C 1
ATOM 792 O O . TYR A 1 102 ? -14.771 -0.944 -11.157 1.00 98.06 102 TYR A O 1
ATOM 800 N N . SER A 1 103 ? -16.690 0.147 -11.612 1.00 98.50 103 SER A N 1
ATOM 801 C CA . SER A 1 103 ? -16.074 1.449 -11.876 1.00 98.50 103 SER A CA 1
ATOM 802 C C . SER A 1 103 ? -15.937 2.244 -10.584 1.00 98.50 103 SER A C 1
ATOM 804 O O . SER A 1 103 ? -16.888 2.362 -9.810 1.00 98.50 103 SER A O 1
ATOM 806 N N . PHE A 1 104 ? -14.767 2.828 -10.360 1.00 98.56 104 PHE A N 1
ATOM 807 C CA . PHE A 1 104 ? -14.482 3.621 -9.169 1.00 98.56 104 PHE A CA 1
ATOM 808 C C . PHE A 1 104 ? -13.370 4.626 -9.441 1.00 98.56 104 PHE A C 1
ATOM 810 O O . PHE A 1 104 ? -12.673 4.559 -10.446 1.00 98.56 104 PHE A O 1
ATOM 817 N N . ARG A 1 105 ? -13.182 5.557 -8.511 1.00 98.19 105 ARG A N 1
ATOM 818 C CA . ARG A 1 105 ? -12.039 6.468 -8.511 1.00 98.19 105 ARG A CA 1
ATOM 819 C C . ARG A 1 105 ? -11.328 6.410 -7.170 1.00 98.19 105 ARG A C 1
ATOM 821 O O . ARG A 1 105 ? -11.978 6.226 -6.138 1.00 98.19 105 ARG A O 1
ATOM 828 N N . PHE A 1 106 ? -10.019 6.591 -7.176 1.00 98.69 106 PHE A N 1
ATOM 829 C CA . PHE A 1 106 ? -9.215 6.708 -5.965 1.00 98.69 106 PHE A CA 1
ATOM 830 C C . PHE A 1 106 ? -8.205 7.842 -6.112 1.00 98.69 106 PHE A C 1
ATOM 832 O O . PHE A 1 106 ? -7.810 8.195 -7.224 1.00 98.69 106 PHE A O 1
ATOM 839 N N . ALA A 1 107 ? -7.814 8.435 -4.988 1.00 98.12 107 ALA A N 1
ATOM 840 C CA . ALA A 1 107 ? -6.734 9.415 -4.964 1.00 98.12 107 ALA A CA 1
ATOM 841 C C . ALA A 1 107 ? -5.401 8.720 -4.672 1.00 98.12 107 ALA A C 1
ATOM 843 O O . ALA A 1 107 ? -5.364 7.731 -3.943 1.00 98.12 107 ALA A O 1
ATOM 844 N N . LEU A 1 108 ? -4.320 9.266 -5.212 1.00 97.00 108 LEU A N 1
ATOM 845 C CA . LEU A 1 108 ? -2.946 8.816 -5.047 1.00 97.00 108 LEU A CA 1
ATOM 846 C C . LEU A 1 108 ? -2.114 9.969 -4.472 1.00 97.00 108 LEU A C 1
ATOM 848 O O . LEU A 1 108 ? -2.174 11.084 -4.989 1.00 97.00 108 LEU A O 1
ATOM 852 N N . GLY A 1 109 ? -1.339 9.727 -3.420 1.00 95.88 109 GLY A N 1
ATOM 853 C CA . GLY A 1 109 ? -0.524 10.758 -2.773 1.00 95.88 109 GLY A CA 1
ATOM 854 C C . GLY A 1 109 ? 0.733 10.187 -2.132 1.00 95.88 109 GLY A C 1
ATOM 855 O O . GLY A 1 109 ? 0.797 8.999 -1.821 1.00 95.88 109 GLY A O 1
ATOM 856 N N . ALA A 1 110 ? 1.724 11.047 -1.935 1.00 95.81 110 ALA A N 1
ATOM 857 C CA . ALA A 1 110 ? 2.960 10.732 -1.233 1.00 95.81 110 ALA A CA 1
ATOM 858 C C . ALA A 1 110 ? 3.550 12.010 -0.624 1.00 95.81 110 ALA A C 1
ATOM 860 O O . ALA A 1 110 ? 3.105 13.121 -0.942 1.00 95.81 110 ALA A O 1
ATOM 861 N N . CYS A 1 111 ? 4.598 11.859 0.181 1.00 95.38 111 CYS A N 1
ATOM 862 C CA . CYS A 1 111 ? 5.485 12.958 0.558 1.00 95.38 111 CYS A CA 1
ATOM 863 C C . CYS A 1 111 ? 4.745 14.105 1.264 1.00 95.38 111 CYS A C 1
ATOM 865 O O . CYS A 1 111 ? 4.676 15.245 0.779 1.00 95.38 111 CYS A O 1
ATOM 867 N N . MET A 1 112 ? 4.184 13.808 2.437 1.00 91.69 112 MET A N 1
ATOM 868 C CA . MET A 1 112 ? 3.540 14.795 3.305 1.00 91.69 112 MET A CA 1
ATOM 869 C C . MET A 1 112 ? 4.363 15.093 4.562 1.00 91.69 112 MET A C 1
ATOM 871 O O . MET A 1 112 ? 5.116 14.264 5.063 1.00 91.69 112 MET A O 1
ATOM 875 N N . GLY A 1 113 ? 4.238 16.310 5.095 1.00 86.00 113 GLY A N 1
ATOM 876 C CA . GLY A 1 113 ? 4.805 16.642 6.400 1.00 86.00 113 GLY A CA 1
ATOM 877 C C . GLY A 1 113 ? 4.059 15.927 7.532 1.00 86.00 113 GLY A C 1
ATOM 878 O O . GLY A 1 113 ? 2.838 15.804 7.479 1.00 86.00 113 GLY A O 1
ATOM 879 N N . GLY A 1 114 ? 4.775 15.527 8.591 1.00 80.56 114 GLY A N 1
ATOM 880 C CA . GLY A 1 114 ? 4.193 14.773 9.715 1.00 80.56 114 GLY A CA 1
ATOM 881 C C . GLY A 1 114 ? 3.040 15.484 10.437 1.00 80.56 114 GLY A C 1
ATOM 882 O O . GLY A 1 114 ? 2.166 14.823 10.970 1.00 80.56 114 GLY A O 1
ATOM 883 N N . SER A 1 115 ? 2.977 16.818 10.387 1.00 89.56 115 SER A N 1
ATOM 884 C CA . SER A 1 115 ? 1.872 17.632 10.923 1.00 89.56 115 SER A CA 1
ATOM 885 C C . SER A 1 115 ? 1.172 18.472 9.844 1.00 89.56 115 SER A C 1
ATOM 887 O O . SER A 1 115 ? 0.686 19.580 10.091 1.00 89.56 115 SER A O 1
ATOM 889 N N . SER A 1 116 ? 1.178 17.987 8.597 1.00 92.06 116 SER A N 1
ATOM 890 C CA . SER A 1 116 ? 0.642 18.737 7.464 1.00 92.06 116 SER A CA 1
ATOM 891 C C . SER A 1 116 ? -0.841 19.056 7.648 1.00 92.06 116 SER A C 1
ATOM 893 O O . SER A 1 116 ? -1.666 18.185 7.896 1.00 92.06 116 SER A O 1
ATOM 895 N N . ASN A 1 117 ? -1.221 20.313 7.461 1.00 94.44 117 ASN A N 1
ATOM 896 C CA . ASN A 1 117 ? -2.624 20.727 7.484 1.00 94.44 117 ASN A CA 1
ATOM 897 C C . ASN A 1 117 ? -2.984 21.469 6.193 1.00 94.44 117 ASN A C 1
ATOM 899 O O . ASN A 1 117 ? -3.689 22.481 6.208 1.00 94.44 117 ASN A O 1
ATOM 903 N N . ARG A 1 118 ? -2.435 21.017 5.062 1.00 94.12 118 ARG A N 1
ATOM 904 C CA . ARG A 1 118 ? -2.650 21.633 3.747 1.00 94.12 118 ARG A CA 1
ATOM 905 C C . ARG A 1 118 ? -4.056 21.412 3.209 1.00 94.12 118 ARG A C 1
ATOM 907 O O . ARG A 1 118 ? -4.759 20.497 3.622 1.00 94.12 118 ARG A O 1
ATOM 914 N N . LEU A 1 119 ? -4.464 22.272 2.275 1.00 96.50 119 LEU A N 1
ATOM 915 C CA . LEU A 1 119 ? -5.794 22.216 1.664 1.00 96.50 119 LEU A CA 1
ATOM 916 C C . LEU A 1 119 ? -5.996 20.921 0.859 1.00 96.50 119 LEU A C 1
ATOM 918 O O . LEU A 1 119 ? -7.125 20.452 0.746 1.00 96.50 119 LEU A O 1
ATOM 922 N N . VAL A 1 120 ? -4.905 20.315 0.375 1.00 96.25 120 VAL A N 1
ATOM 923 C CA . VAL A 1 120 ? -4.915 19.096 -0.447 1.00 96.25 120 VAL A CA 1
ATOM 924 C C . VAL A 1 120 ? -5.766 17.963 0.142 1.00 96.25 120 VAL A C 1
ATOM 926 O O . VAL A 1 120 ? -6.476 17.298 -0.605 1.00 96.25 120 VAL A O 1
ATOM 929 N N . PHE A 1 121 ? -5.780 17.781 1.467 1.00 96.25 121 PHE A N 1
ATOM 930 C CA . PHE A 1 121 ? -6.556 16.717 2.115 1.00 96.25 121 PHE A CA 1
ATOM 931 C C . PHE A 1 121 ? -8.071 16.937 2.000 1.00 96.25 121 PHE A C 1
ATOM 933 O O . PHE A 1 121 ? -8.807 16.001 1.693 1.00 96.25 121 PHE A O 1
ATOM 940 N N . GLU A 1 122 ? -8.543 18.178 2.168 1.00 96.94 122 GLU A N 1
ATOM 941 C CA . GLU A 1 122 ? -9.954 18.514 1.927 1.00 96.94 122 GLU A CA 1
ATOM 942 C C . GLU A 1 122 ? -10.291 18.393 0.436 1.00 96.94 122 GLU A C 1
ATOM 944 O O . GLU A 1 122 ? -11.385 17.969 0.068 1.00 96.94 122 GLU A O 1
ATOM 949 N N . THR A 1 123 ? -9.349 18.761 -0.436 1.00 97.25 123 THR A N 1
ATOM 950 C CA . THR A 1 123 ? -9.522 18.668 -1.887 1.00 97.25 123 THR A CA 1
ATOM 951 C C . THR A 1 123 ? -9.683 17.224 -2.350 1.00 97.25 123 THR A C 1
ATOM 953 O O . THR A 1 123 ? -10.571 16.957 -3.159 1.00 97.25 123 THR A O 1
ATOM 956 N N . ILE A 1 124 ? -8.912 16.287 -1.788 1.00 97.56 124 ILE A N 1
ATOM 957 C CA . ILE A 1 124 ? -9.069 14.843 -2.021 1.00 97.56 124 ILE A CA 1
ATOM 958 C C . ILE A 1 124 ? -10.463 14.370 -1.589 1.00 97.56 124 ILE A C 1
ATOM 960 O O . ILE A 1 124 ? -11.132 13.678 -2.357 1.00 97.56 124 I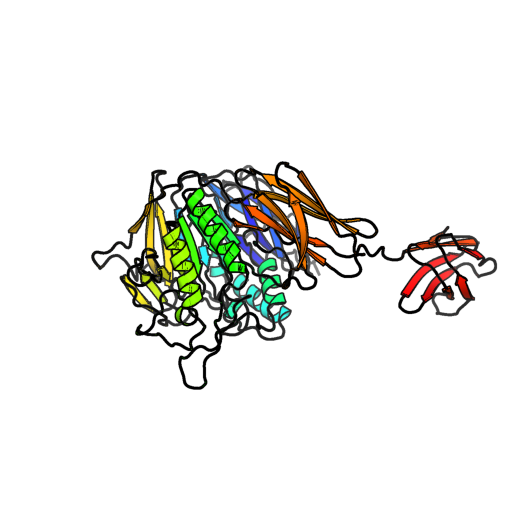LE A O 1
ATOM 964 N N . GLU A 1 125 ? -10.938 14.769 -0.402 1.00 95.94 125 GLU A N 1
ATOM 965 C CA . GLU A 1 125 ? -12.282 14.411 0.083 1.00 95.94 125 GLU A CA 1
ATOM 966 C C . GLU A 1 125 ? -13.377 14.880 -0.898 1.00 95.94 125 GLU A C 1
ATOM 968 O O . GLU A 1 125 ? -14.307 14.128 -1.208 1.00 95.94 125 GLU A O 1
ATOM 973 N N . ARG A 1 126 ? -13.238 16.089 -1.466 1.00 96.88 126 ARG A N 1
ATOM 974 C CA . ARG A 1 126 ? -14.186 16.649 -2.449 1.00 96.88 126 ARG A CA 1
ATOM 975 C C . ARG A 1 126 ? -14.207 15.915 -3.793 1.00 96.88 126 ARG A C 1
ATOM 977 O O . ARG A 1 126 ? -15.225 15.983 -4.479 1.00 96.88 126 ARG A O 1
ATOM 984 N N . GLN A 1 127 ? -13.165 15.155 -4.146 1.00 96.75 127 GLN A N 1
ATOM 985 C CA . GLN A 1 127 ? -13.141 14.370 -5.392 1.00 96.75 127 GLN A CA 1
ATOM 986 C C . GLN A 1 127 ? -14.066 13.135 -5.369 1.00 96.75 127 GLN A C 1
ATOM 988 O O . GLN A 1 127 ? -14.216 12.463 -6.396 1.00 96.75 127 GLN A O 1
ATOM 993 N N . ASN A 1 128 ? -14.718 12.844 -4.232 1.00 94.94 128 ASN A N 1
ATOM 994 C CA . ASN A 1 128 ? -15.616 11.697 -4.039 1.00 94.94 128 ASN A CA 1
ATOM 995 C C . ASN A 1 128 ? -14.928 10.363 -4.379 1.00 94.94 128 ASN A C 1
ATOM 997 O O . ASN A 1 128 ? -15.436 9.550 -5.154 1.00 94.94 128 ASN A O 1
ATOM 1001 N N . VAL A 1 129 ? -13.734 10.173 -3.819 1.00 98.31 129 VAL A N 1
ATOM 1002 C CA . VAL A 1 129 ? -12.934 8.960 -3.989 1.00 98.31 129 VAL A CA 1
ATOM 1003 C C . VAL A 1 129 ? -13.441 7.807 -3.132 1.00 98.31 129 VAL A C 1
ATOM 1005 O O . VAL A 1 129 ? -13.928 8.008 -2.022 1.00 98.31 129 VAL A O 1
ATOM 1008 N N . LEU A 1 130 ? -13.316 6.585 -3.653 1.00 98.62 130 LEU A N 1
ATOM 1009 C CA . LEU A 1 130 ? -13.652 5.362 -2.925 1.00 98.62 130 LEU A CA 1
ATOM 1010 C C . LEU A 1 130 ? -12.675 5.129 -1.766 1.00 98.62 130 LEU A C 1
ATOM 1012 O O . LEU A 1 130 ? -13.078 4.736 -0.673 1.00 98.62 130 LEU A O 1
ATOM 1016 N N . PHE A 1 131 ? -11.392 5.376 -2.023 1.00 98.75 131 PHE A N 1
ATOM 1017 C CA . PHE A 1 131 ? -10.317 5.313 -1.045 1.00 98.75 131 PHE A CA 1
ATOM 1018 C C . PHE A 1 131 ? -9.170 6.245 -1.457 1.00 98.75 131 PHE A C 1
ATOM 1020 O O . PHE A 1 131 ? -9.114 6.734 -2.592 1.00 98.75 131 PHE A O 1
ATOM 1027 N N . PHE A 1 132 ? -8.255 6.483 -0.525 1.00 98.25 132 PHE A N 1
ATOM 1028 C CA . PHE A 1 132 ? -7.014 7.212 -0.744 1.00 98.25 132 PHE A CA 1
ATOM 1029 C C . PHE A 1 132 ? -5.820 6.254 -0.624 1.00 98.25 132 PHE A C 1
ATOM 1031 O O . PHE A 1 132 ? -5.703 5.522 0.357 1.00 98.25 132 PHE A O 1
ATOM 1038 N N . LEU A 1 133 ? -4.953 6.225 -1.633 1.00 98.38 133 LEU A N 1
ATOM 1039 C CA . LEU A 1 133 ? -3.735 5.422 -1.672 1.00 98.38 133 LEU A CA 1
ATOM 1040 C C . LEU A 1 133 ? -2.523 6.313 -1.392 1.00 98.38 133 LEU A C 1
ATOM 1042 O O . LEU A 1 133 ? -2.180 7.167 -2.209 1.00 98.38 133 LEU A O 1
ATOM 1046 N N . HIS A 1 134 ? -1.870 6.095 -0.254 1.00 97.12 134 HIS A N 1
ATOM 1047 C CA . HIS A 1 134 ? -0.646 6.791 0.125 1.00 97.12 134 HIS A CA 1
ATOM 1048 C C . HIS A 1 134 ? 0.566 5.882 -0.110 1.00 97.12 134 HIS A C 1
ATOM 1050 O O . HIS A 1 134 ? 0.638 4.796 0.470 1.00 97.12 134 HIS A O 1
ATOM 1056 N N . THR A 1 135 ? 1.505 6.290 -0.964 1.00 96.56 135 THR A N 1
ATOM 1057 C CA . THR A 1 135 ? 2.608 5.414 -1.415 1.00 96.56 135 THR A CA 1
ATOM 1058 C C . THR A 1 135 ? 3.893 5.537 -0.600 1.00 96.56 135 THR A C 1
ATOM 1060 O O . THR A 1 135 ? 4.865 4.874 -0.942 1.00 96.56 135 THR A O 1
ATOM 1063 N N . GLY A 1 136 ? 3.901 6.385 0.428 1.00 95.38 136 GLY A N 1
ATOM 1064 C CA . GLY A 1 136 ? 5.019 6.533 1.360 1.00 95.38 136 GLY A CA 1
ATOM 1065 C C . GLY A 1 136 ? 5.347 7.985 1.664 1.00 95.38 136 GLY A C 1
ATOM 1066 O O . GLY A 1 136 ? 4.756 8.897 1.077 1.00 95.38 136 GLY A O 1
ATOM 1067 N N . ASP A 1 137 ? 6.249 8.184 2.614 1.00 95.81 137 ASP A N 1
ATOM 1068 C CA . ASP A 1 137 ? 6.602 9.459 3.231 1.00 95.81 137 ASP A CA 1
ATOM 1069 C C . ASP A 1 137 ? 5.395 10.152 3.864 1.00 95.81 137 ASP A C 1
ATOM 1071 O O . ASP A 1 137 ? 5.032 11.291 3.549 1.00 95.81 137 ASP A O 1
ATOM 1075 N N . MET A 1 138 ? 4.717 9.415 4.736 1.00 92.94 138 MET A N 1
ATOM 1076 C CA . MET A 1 138 ? 3.630 9.909 5.573 1.00 92.94 138 MET A CA 1
ATOM 1077 C C . MET A 1 138 ? 4.161 10.847 6.668 1.00 92.94 138 MET A C 1
ATOM 1079 O O . MET A 1 138 ? 3.481 11.774 7.105 1.00 92.94 138 MET A O 1
ATOM 1083 N N . HIS A 1 139 ? 5.409 10.661 7.084 1.00 93.38 139 HIS A N 1
ATOM 1084 C CA . HIS A 1 139 ? 6.159 11.639 7.859 1.00 93.38 139 HIS A CA 1
ATOM 1085 C C . HIS A 1 139 ? 7.622 11.685 7.413 1.00 93.38 139 HIS A C 1
ATOM 1087 O O . HIS A 1 139 ? 8.136 10.760 6.808 1.00 93.38 139 HIS A O 1
ATOM 1093 N N . TYR A 1 140 ? 8.328 12.757 7.777 1.00 94.44 140 TYR A N 1
ATOM 1094 C CA . TYR A 1 140 ? 9.765 12.935 7.506 1.00 94.44 140 TYR A CA 1
ATOM 1095 C C . TYR A 1 140 ? 10.602 12.750 8.775 1.00 94.44 140 TYR A C 1
ATOM 1097 O O . TYR A 1 140 ? 11.502 13.538 9.073 1.00 94.44 140 TYR A O 1
ATOM 1105 N N . GLY A 1 141 ? 10.245 11.727 9.554 1.00 94.19 141 GLY A N 1
ATOM 1106 C CA . GLY A 1 141 ? 10.770 11.518 10.907 1.00 94.19 141 GLY A CA 1
ATOM 1107 C C . GLY A 1 141 ? 12.245 11.124 10.919 1.00 94.19 141 GLY A C 1
ATOM 1108 O O . GLY A 1 141 ? 12.972 11.543 11.812 1.00 94.19 141 GLY A O 1
ATOM 1109 N N . ASN A 1 142 ? 12.700 10.378 9.903 1.00 96.12 142 ASN A N 1
ATOM 1110 C CA . ASN A 1 142 ? 14.089 9.917 9.795 1.00 96.12 142 ASN A CA 1
ATOM 1111 C C . ASN A 1 142 ? 14.572 9.158 11.043 1.00 96.12 142 ASN A C 1
ATOM 1113 O O . ASN A 1 142 ? 15.687 9.367 11.523 1.00 96.12 142 ASN A O 1
ATOM 1117 N N . ILE A 1 143 ? 13.705 8.314 11.602 1.00 97.62 143 ILE A N 1
ATOM 1118 C CA . ILE A 1 143 ? 13.859 7.787 12.959 1.00 97.62 143 ILE A CA 1
ATOM 1119 C C . ILE A 1 143 ? 15.004 6.767 13.003 1.00 97.62 143 ILE A C 1
ATOM 1121 O O . ILE A 1 143 ? 14.964 5.735 12.330 1.00 97.62 143 ILE A O 1
ATOM 1125 N N . ALA A 1 144 ? 16.024 7.052 13.815 1.00 97.25 144 ALA A N 1
ATOM 1126 C CA . ALA A 1 144 ? 17.230 6.228 13.958 1.00 97.25 144 ALA A CA 1
ATOM 1127 C C . ALA A 1 144 ? 17.456 5.716 15.389 1.00 97.25 144 ALA A C 1
ATOM 1129 O O . ALA A 1 144 ? 18.162 4.729 15.596 1.00 97.25 144 ALA A O 1
ATOM 1130 N N . ASP A 1 145 ? 16.883 6.391 16.377 1.00 97.19 145 ASP A N 1
ATOM 1131 C CA . ASP A 1 145 ? 17.014 6.110 17.798 1.00 97.19 145 ASP A CA 1
ATOM 1132 C C . ASP A 1 145 ? 15.714 6.468 18.530 1.00 97.19 145 ASP A C 1
ATOM 1134 O O . ASP A 1 145 ? 14.727 6.869 17.916 1.00 97.19 145 ASP A O 1
ATOM 1138 N N . ASN A 1 146 ? 15.676 6.205 19.842 1.00 96.94 146 ASN A N 1
ATOM 1139 C CA . ASN A 1 146 ? 14.496 6.428 20.686 1.00 96.94 146 ASN A CA 1
ATOM 1140 C C . ASN A 1 146 ? 13.184 5.867 20.079 1.00 96.94 146 ASN A C 1
ATOM 1142 O O . ASN A 1 146 ? 12.098 6.426 20.237 1.00 96.94 146 ASN A O 1
ATOM 1146 N N . CYS A 1 147 ? 13.309 4.731 19.379 1.00 97.44 147 CYS A N 1
ATOM 1147 C CA . CYS A 1 147 ? 12.380 4.304 18.335 1.00 97.44 147 CYS A CA 1
ATOM 1148 C C . CYS A 1 147 ? 10.902 4.321 18.763 1.00 97.44 147 CYS A C 1
ATOM 1150 O O . CYS A 1 147 ? 10.063 4.862 18.055 1.00 97.44 147 CYS A O 1
ATOM 1152 N N . GLU A 1 148 ? 10.563 3.734 19.918 1.00 96.94 148 GLU A N 1
ATOM 1153 C CA . GLU A 1 148 ? 9.163 3.621 20.370 1.00 96.94 148 GLU A CA 1
ATOM 1154 C C . GLU A 1 148 ? 8.517 4.987 20.627 1.00 96.94 148 GLU A C 1
ATOM 1156 O O . GLU A 1 148 ? 7.327 5.164 20.367 1.00 96.94 148 GLU A O 1
ATOM 1161 N N . GLN A 1 149 ? 9.284 5.949 21.145 1.00 97.44 149 GLN A N 1
ATOM 1162 C CA . GLN A 1 149 ? 8.779 7.290 21.414 1.00 97.44 149 GLN A CA 1
ATOM 1163 C C . GLN A 1 149 ? 8.659 8.099 20.121 1.00 97.44 149 GLN A C 1
ATOM 1165 O O . GLN A 1 149 ? 7.619 8.713 19.906 1.00 97.44 149 GLN A O 1
ATOM 1170 N N . GLU A 1 150 ? 9.676 8.074 19.257 1.00 98.00 150 GLU A N 1
ATOM 1171 C CA . GLU A 1 150 ? 9.672 8.859 18.015 1.00 98.00 150 GLU A CA 1
ATOM 1172 C C . GLU A 1 150 ? 8.596 8.373 17.039 1.00 98.00 150 GLU A C 1
ATOM 1174 O O . GLU A 1 150 ? 7.858 9.182 16.480 1.00 98.00 150 GLU A O 1
ATOM 1179 N N . PHE A 1 151 ? 8.420 7.054 16.889 1.00 97.94 151 PHE A N 1
ATOM 1180 C CA . PHE A 1 151 ? 7.340 6.521 16.056 1.00 97.94 151 PHE A CA 1
ATOM 1181 C C . PHE A 1 151 ? 5.964 6.852 16.626 1.00 97.94 151 PHE A C 1
ATOM 1183 O O . PHE A 1 151 ? 5.059 7.215 15.877 1.00 97.94 151 PHE A O 1
ATOM 1190 N N . ARG A 1 152 ? 5.793 6.766 17.951 1.00 96.69 152 ARG A N 1
ATOM 1191 C CA . ARG A 1 152 ? 4.550 7.200 18.599 1.00 96.69 152 ARG A CA 1
ATOM 1192 C C . ARG A 1 152 ? 4.269 8.672 18.308 1.00 96.69 152 ARG A C 1
ATOM 1194 O O . ARG A 1 152 ? 3.153 8.985 17.907 1.00 96.69 152 ARG A O 1
ATOM 1201 N N . GLN A 1 153 ? 5.259 9.546 18.473 1.00 96.56 153 GLN A N 1
ATOM 1202 C CA . GLN A 1 153 ? 5.095 10.975 18.221 1.00 96.56 153 GLN A CA 1
ATOM 1203 C C . GLN A 1 153 ? 4.751 11.251 16.753 1.00 96.56 153 GLN A C 1
ATOM 1205 O O . GLN A 1 153 ? 3.812 11.994 16.488 1.00 96.56 153 GLN A O 1
ATOM 1210 N N . ALA A 1 154 ? 5.428 10.597 15.805 1.00 96.94 154 ALA A N 1
ATOM 1211 C CA . ALA A 1 154 ? 5.159 10.762 14.378 1.00 96.94 154 ALA A CA 1
ATOM 1212 C C . ALA A 1 154 ? 3.701 10.427 14.016 1.00 96.94 154 ALA A C 1
ATOM 1214 O O . ALA A 1 154 ? 3.034 11.211 13.341 1.00 96.94 154 ALA A O 1
ATOM 1215 N N . PHE A 1 155 ? 3.168 9.305 14.513 1.00 96.06 155 PHE A N 1
ATOM 1216 C CA . PHE A 1 155 ? 1.760 8.958 14.295 1.00 96.06 155 PHE A CA 1
ATOM 1217 C C . PHE A 1 155 ? 0.794 9.892 15.039 1.00 96.06 155 PHE A C 1
ATOM 1219 O O . PHE A 1 155 ? -0.270 10.200 14.505 1.00 96.06 155 PHE A O 1
ATOM 1226 N N . GLN A 1 156 ? 1.145 10.384 16.230 1.00 94.31 156 GLN A N 1
ATOM 1227 C CA . GLN A 1 156 ? 0.332 11.371 16.950 1.00 94.31 156 GLN A CA 1
ATOM 1228 C C . GLN A 1 156 ? 0.257 12.715 16.208 1.00 94.31 156 GLN A C 1
ATOM 1230 O O . GLN A 1 156 ? -0.819 13.309 16.133 1.00 94.31 156 GLN A O 1
ATOM 1235 N N . ASP A 1 157 ? 1.352 13.177 15.606 1.00 95.06 157 ASP A N 1
ATOM 1236 C CA . ASP A 1 157 ? 1.386 14.412 14.812 1.00 95.06 157 ASP A CA 1
ATOM 1237 C C . ASP A 1 157 ? 0.504 14.299 13.555 1.00 95.06 157 ASP A C 1
ATOM 1239 O O . ASP A 1 157 ? -0.285 15.204 13.252 1.00 95.06 157 ASP A O 1
ATOM 1243 N N . ILE A 1 158 ? 0.563 13.147 12.877 1.00 94.25 158 ILE A N 1
ATOM 1244 C CA . ILE A 1 158 ? -0.286 12.827 11.720 1.00 94.25 158 ILE A CA 1
ATOM 1245 C C . ILE A 1 158 ? -1.760 12.860 12.140 1.00 94.25 158 ILE A C 1
ATOM 1247 O O . ILE A 1 158 ? -2.586 13.558 11.549 1.00 94.25 158 ILE A O 1
ATOM 1251 N N . LEU A 1 159 ? -2.094 12.123 13.201 1.00 92.94 159 LEU A N 1
ATOM 1252 C CA . LEU A 1 159 ? -3.475 11.894 13.624 1.00 92.94 159 LEU A CA 1
ATOM 1253 C C . LEU A 1 159 ? -4.120 13.084 14.347 1.00 92.94 159 LEU A C 1
ATOM 1255 O O . LEU A 1 159 ? -5.347 13.135 14.442 1.00 92.94 159 LEU A O 1
ATOM 1259 N N . SER A 1 160 ? -3.321 14.041 14.822 1.00 92.38 160 SER A N 1
ATOM 1260 C CA . SER A 1 160 ? -3.799 15.291 15.427 1.00 92.38 160 SER A CA 1
ATOM 1261 C C . SER A 1 160 ? -3.972 16.434 14.419 1.00 92.38 160 SER A C 1
ATOM 1263 O O . SER A 1 160 ? -4.546 17.471 14.758 1.00 92.38 160 SER A O 1
ATOM 1265 N N . SER A 1 161 ? -3.524 16.259 13.171 1.00 94.25 161 SER A N 1
ATOM 1266 C CA . SER A 1 161 ? -3.654 17.268 12.117 1.00 94.25 161 SER A CA 1
ATOM 1267 C C . SER A 1 161 ? -5.106 17.352 11.606 1.00 94.25 161 SER A C 1
ATOM 1269 O O . SER A 1 161 ? -5.585 16.391 10.997 1.00 94.25 161 SER A O 1
ATOM 1271 N N . PRO A 1 162 ? -5.829 18.483 11.775 1.00 94.50 162 PRO A N 1
ATOM 1272 C CA . PRO A 1 162 ? -7.286 18.522 11.588 1.00 94.50 162 PRO A CA 1
ATOM 1273 C C . PRO A 1 162 ? -7.785 18.080 10.206 1.00 94.50 162 PRO A C 1
ATOM 1275 O O . PRO A 1 162 ? -8.736 17.304 10.108 1.00 94.50 162 PRO A O 1
ATOM 1278 N N . ARG A 1 163 ? -7.150 18.542 9.120 1.00 95.44 163 ARG A N 1
ATOM 1279 C CA . ARG A 1 163 ? -7.558 18.172 7.753 1.00 95.44 163 ARG A CA 1
ATOM 1280 C C . ARG A 1 163 ? -7.227 16.723 7.409 1.00 95.44 163 ARG A C 1
ATOM 1282 O O . ARG A 1 163 ? -8.005 16.082 6.708 1.00 95.44 163 ARG A O 1
ATOM 1289 N N . GLN A 1 164 ? -6.111 16.201 7.917 1.00 93.44 164 GLN A N 1
ATOM 1290 C CA . GLN A 1 164 ? -5.755 14.793 7.735 1.00 93.44 164 GLN A CA 1
ATOM 1291 C C . GLN A 1 164 ? -6.742 13.893 8.471 1.00 93.44 164 GLN A C 1
ATOM 1293 O O . GLN A 1 164 ? -7.313 12.981 7.882 1.00 93.44 164 GLN A O 1
ATOM 1298 N N . GLN A 1 165 ? -7.010 14.200 9.739 1.00 93.06 165 GLN A N 1
ATOM 1299 C CA . GLN A 1 165 ? -7.939 13.446 10.567 1.00 93.06 165 GLN A CA 1
ATOM 1300 C C . GLN A 1 165 ? -9.358 13.451 9.978 1.00 93.06 165 GLN A C 1
ATOM 1302 O O . GLN A 1 165 ? -10.023 12.413 9.952 1.00 93.06 165 GLN A O 1
ATOM 1307 N N . ALA A 1 166 ? -9.812 14.591 9.443 1.00 95.06 166 ALA A N 1
ATOM 1308 C CA . ALA A 1 166 ? -11.088 14.683 8.737 1.00 95.06 166 ALA A CA 1
ATOM 1309 C C . ALA A 1 166 ? -11.140 13.749 7.514 1.00 95.06 166 ALA A C 1
ATOM 1311 O O . ALA A 1 166 ? -12.117 13.009 7.361 1.00 95.06 166 ALA A O 1
ATOM 1312 N N . LEU A 1 167 ? -10.076 13.726 6.700 1.00 96.31 167 LEU A N 1
ATOM 1313 C CA . LEU A 1 167 ? -9.954 12.819 5.559 1.00 96.31 167 LEU A CA 1
ATOM 1314 C C . LEU A 1 167 ? -9.949 11.350 6.015 1.00 96.31 167 LEU A C 1
ATOM 1316 O O . LEU A 1 167 ? -10.752 10.561 5.525 1.00 96.31 167 LEU A O 1
ATOM 1320 N N . TYR A 1 168 ? -9.112 10.976 6.985 1.00 95.81 168 TYR A N 1
ATOM 1321 C CA . TYR A 1 168 ? -8.944 9.583 7.437 1.00 95.81 168 TYR A CA 1
ATOM 1322 C C . TYR A 1 168 ? -10.181 9.015 8.133 1.00 95.81 168 TYR A C 1
ATOM 1324 O O . TYR A 1 168 ? -10.371 7.798 8.181 1.00 95.81 168 TYR A O 1
ATOM 1332 N N . ARG A 1 169 ? -11.057 9.888 8.634 1.00 96.25 169 ARG A N 1
ATOM 1333 C CA . ARG A 1 169 ? -12.362 9.530 9.193 1.00 96.25 169 ARG A CA 1
ATOM 1334 C C . ARG A 1 169 ? -13.450 9.331 8.124 1.00 96.25 169 ARG A C 1
ATOM 1336 O O . ARG A 1 169 ? -14.504 8.771 8.423 1.00 96.25 169 ARG A O 1
ATOM 1343 N N . ARG A 1 170 ? -13.262 9.804 6.890 1.00 96.44 170 ARG A N 1
ATOM 1344 C CA . ARG A 1 170 ? -14.317 9.807 5.848 1.00 96.44 170 ARG A CA 1
ATOM 1345 C C . ARG A 1 170 ? -13.923 9.150 4.532 1.00 96.44 170 ARG A C 1
ATOM 1347 O O . ARG A 1 170 ? -14.790 8.903 3.695 1.00 96.44 170 ARG A O 1
ATOM 1354 N N . VAL A 1 171 ? -12.640 8.865 4.355 1.00 97.88 171 VAL A N 1
ATOM 1355 C CA . VAL A 1 171 ? -12.082 8.190 3.191 1.00 97.88 171 VAL A CA 1
ATOM 1356 C C . VAL A 1 171 ? -11.181 7.065 3.696 1.00 97.88 171 VAL A C 1
ATOM 1358 O O . VAL A 1 171 ? -10.167 7.343 4.340 1.00 97.88 171 VAL A O 1
ATOM 1361 N N . PRO A 1 172 ? -11.530 5.793 3.429 1.00 98.25 172 PRO A N 1
ATOM 1362 C CA . PRO A 1 172 ? -10.650 4.673 3.728 1.00 98.25 172 PRO A CA 1
ATOM 1363 C C . PRO A 1 172 ? -9.287 4.848 3.062 1.00 98.25 172 PRO A C 1
ATOM 1365 O O . PRO A 1 172 ? -9.206 5.283 1.914 1.00 98.25 172 PRO A O 1
ATOM 1368 N N . LEU A 1 173 ? -8.221 4.488 3.769 1.00 96.56 173 LEU A N 1
ATOM 1369 C CA . LEU A 1 173 ? -6.853 4.678 3.311 1.00 96.56 173 LEU A CA 1
ATOM 1370 C C . LEU A 1 173 ? -6.142 3.329 3.131 1.00 96.56 173 LEU A C 1
ATOM 1372 O O . LEU A 1 173 ? -6.245 2.436 3.975 1.00 96.56 173 LEU A O 1
ATOM 1376 N N . ALA A 1 174 ? -5.408 3.194 2.030 1.00 97.81 174 ALA A N 1
ATOM 1377 C CA . ALA A 1 174 ? -4.409 2.152 1.811 1.00 97.81 174 ALA A CA 1
ATOM 1378 C C . ALA A 1 174 ? -3.018 2.802 1.838 1.00 97.81 174 ALA A C 1
ATOM 1380 O O . ALA A 1 174 ? -2.800 3.798 1.154 1.00 97.81 174 ALA A O 1
ATOM 1381 N N . TYR A 1 175 ? -2.101 2.289 2.657 1.00 97.31 175 TYR A N 1
ATOM 1382 C CA . TYR A 1 175 ? -0.814 2.936 2.929 1.00 97.31 175 TYR A CA 1
ATOM 1383 C C . TYR A 1 175 ? 0.338 1.947 2.789 1.00 97.31 175 TYR A C 1
ATOM 1385 O O . TYR A 1 175 ? 0.276 0.858 3.356 1.00 97.31 175 TYR A O 1
ATOM 1393 N N . MET A 1 176 ? 1.395 2.331 2.085 1.00 96.88 176 MET A N 1
ATOM 1394 C CA . MET A 1 176 ? 2.703 1.678 2.129 1.00 96.88 176 MET A CA 1
ATOM 1395 C C . MET A 1 176 ? 3.729 2.704 2.601 1.00 96.88 176 MET A C 1
ATOM 1397 O O . MET A 1 176 ? 3.657 3.848 2.161 1.00 96.88 176 MET A O 1
ATOM 1401 N N . TRP A 1 177 ? 4.637 2.315 3.498 1.00 96.94 177 TRP A N 1
ATOM 1402 C CA . TRP A 1 177 ? 5.732 3.196 3.902 1.00 96.94 177 TRP A CA 1
ATOM 1403 C C . TRP A 1 177 ? 6.715 3.442 2.756 1.00 96.94 177 TRP A C 1
ATOM 1405 O O . TRP A 1 177 ? 6.820 2.625 1.838 1.00 96.94 177 TRP A O 1
ATOM 1415 N N . ASP A 1 178 ? 7.493 4.515 2.868 1.00 96.69 178 ASP A N 1
ATOM 1416 C CA . ASP A 1 178 ? 8.800 4.607 2.213 1.00 96.69 178 ASP A CA 1
ATOM 1417 C C . ASP A 1 178 ? 9.915 4.830 3.255 1.00 96.69 178 ASP A C 1
ATOM 1419 O O . ASP A 1 178 ? 9.753 4.474 4.428 1.00 96.69 178 ASP A O 1
ATOM 1423 N N . ASP A 1 179 ? 11.089 5.317 2.862 1.00 95.00 179 ASP A N 1
ATOM 1424 C CA . ASP A 1 179 ? 12.259 5.398 3.737 1.00 95.00 179 ASP A CA 1
ATOM 1425 C C . ASP A 1 179 ? 12.029 6.257 4.969 1.00 95.00 179 ASP A C 1
ATOM 1427 O O . ASP A 1 179 ? 12.425 5.837 6.057 1.00 95.00 179 ASP A O 1
ATOM 1431 N N . HIS A 1 180 ? 11.384 7.415 4.835 1.00 96.25 180 HIS A N 1
ATOM 1432 C CA . HIS A 1 180 ? 11.213 8.330 5.960 1.00 96.25 180 HIS A CA 1
ATOM 1433 C C . HIS A 1 180 ? 10.248 7.827 7.041 1.00 96.25 180 HIS A C 1
ATOM 1435 O O . HIS A 1 180 ? 10.326 8.281 8.194 1.00 96.25 180 HIS A O 1
ATOM 1441 N N . ASP A 1 181 ? 9.375 6.885 6.676 1.00 96.38 181 ASP A N 1
ATOM 1442 C CA . ASP A 1 181 ? 8.467 6.200 7.593 1.00 96.38 181 ASP A CA 1
ATOM 1443 C C . ASP A 1 181 ? 9.069 4.912 8.160 1.00 96.38 181 ASP A C 1
ATOM 1445 O O . ASP A 1 181 ? 8.626 4.414 9.190 1.00 96.38 181 ASP A O 1
ATOM 1449 N N . TYR A 1 182 ? 10.044 4.319 7.474 1.00 97.50 182 TYR A N 1
ATOM 1450 C CA . TYR A 1 182 ? 10.677 3.075 7.901 1.00 97.50 182 TYR A CA 1
ATOM 1451 C C . TYR A 1 182 ? 11.920 3.322 8.771 1.00 97.50 182 TYR A C 1
ATOM 1453 O O . TYR A 1 182 ? 12.189 2.575 9.718 1.00 97.50 182 TYR A O 1
ATOM 1461 N N . GLY A 1 183 ? 12.670 4.388 8.492 1.00 97.06 183 GLY A N 1
ATOM 1462 C CA . GLY A 1 183 ? 13.902 4.736 9.190 1.00 97.06 183 GLY A CA 1
ATOM 1463 C C . GLY A 1 183 ? 14.490 6.074 8.724 1.00 97.06 183 GLY A C 1
ATOM 1464 O O . GLY A 1 183 ? 13.744 6.996 8.401 1.00 97.06 183 GLY A O 1
ATOM 1465 N N . PRO A 1 184 ? 15.826 6.226 8.725 1.00 96.56 184 PRO A N 1
ATOM 1466 C CA . PRO A 1 184 ? 16.499 7.391 8.144 1.00 96.56 184 PRO A CA 1
ATOM 1467 C C . PRO A 1 184 ? 16.278 7.521 6.628 1.00 96.56 184 PRO A C 1
ATOM 1469 O O . PRO A 1 184 ? 15.919 6.546 5.971 1.00 96.56 184 PRO A O 1
ATOM 1472 N N . ASN A 1 185 ? 16.572 8.702 6.076 1.00 94.94 185 ASN A N 1
ATOM 1473 C CA . ASN A 1 185 ? 16.590 8.965 4.633 1.00 94.94 185 ASN A CA 1
ATOM 1474 C C . ASN A 1 185 ? 17.425 7.912 3.897 1.00 94.94 185 ASN A C 1
ATOM 1476 O O . ASN A 1 185 ? 18.514 7.553 4.359 1.00 94.94 185 ASN A O 1
ATOM 1480 N N . ASP A 1 186 ? 16.927 7.443 2.758 1.00 93.50 186 ASP A N 1
ATOM 1481 C CA . ASP A 1 186 ? 17.491 6.340 1.987 1.00 93.50 186 ASP A CA 1
ATOM 1482 C C . ASP A 1 186 ? 17.682 5.071 2.846 1.00 93.50 186 ASP A C 1
ATOM 1484 O O . ASP A 1 186 ? 18.690 4.362 2.750 1.00 93.50 186 ASP A O 1
ATOM 1488 N N . SER A 1 187 ? 16.752 4.750 3.745 1.00 94.94 187 SER A N 1
ATOM 1489 C CA . SER A 1 187 ? 16.874 3.540 4.562 1.00 94.94 187 SER A CA 1
ATOM 1490 C C . SER A 1 187 ? 16.738 2.255 3.735 1.00 94.94 187 SER A C 1
ATOM 1492 O O . SER A 1 187 ? 16.125 2.205 2.661 1.00 94.94 187 SER A O 1
ATOM 1494 N N . ASP A 1 188 ? 17.373 1.203 4.249 1.00 96.12 188 ASP A N 1
ATOM 1495 C CA . ASP A 1 188 ? 17.374 -0.158 3.719 1.00 96.12 188 ASP A CA 1
ATOM 1496 C C . ASP A 1 188 ? 17.233 -1.173 4.870 1.00 96.12 188 ASP A C 1
ATOM 1498 O O . ASP A 1 188 ? 17.005 -0.788 6.021 1.00 96.12 188 ASP A O 1
ATOM 1502 N N . ALA A 1 189 ? 17.418 -2.470 4.607 1.00 96.44 189 ALA A N 1
ATOM 1503 C CA . ALA A 1 189 ? 17.278 -3.533 5.604 1.00 96.44 189 ALA A CA 1
ATOM 1504 C C . ALA A 1 189 ? 18.103 -3.334 6.899 1.00 96.44 189 ALA A C 1
ATOM 1506 O O . ALA A 1 189 ? 17.846 -4.003 7.901 1.00 96.44 189 ALA A O 1
ATOM 1507 N N . LYS A 1 190 ? 19.087 -2.431 6.924 1.00 96.31 190 LYS A N 1
ATOM 1508 C CA . LYS A 1 190 ? 19.922 -2.129 8.095 1.00 96.31 190 LYS A CA 1
ATOM 1509 C C . LYS A 1 190 ? 19.372 -1.004 8.978 1.00 96.31 190 LYS A C 1
ATOM 1511 O O . LYS A 1 190 ? 20.066 -0.599 9.909 1.00 96.31 190 LYS A O 1
ATOM 1516 N N . ALA A 1 191 ? 18.171 -0.486 8.706 1.00 97.56 191 ALA A N 1
ATOM 1517 C CA . ALA A 1 191 ? 17.552 0.566 9.510 1.00 97.56 191 ALA A CA 1
ATOM 1518 C C . ALA A 1 191 ? 17.525 0.189 11.013 1.00 97.56 191 ALA A C 1
ATOM 1520 O O . ALA A 1 191 ? 17.001 -0.875 11.361 1.00 97.56 191 ALA A O 1
ATOM 1521 N N . PRO A 1 192 ? 18.046 1.040 11.922 1.00 97.50 192 PRO A N 1
ATOM 1522 C CA . PRO A 1 192 ? 18.200 0.681 13.337 1.00 97.50 192 PRO A CA 1
ATOM 1523 C C . PRO A 1 192 ? 16.887 0.344 14.054 1.00 97.50 192 PRO A C 1
ATOM 1525 O O . PRO A 1 192 ? 16.862 -0.509 14.938 1.00 97.50 192 PRO A O 1
ATOM 1528 N N . CYS A 1 193 ? 15.793 1.004 13.667 1.00 97.50 193 CYS A N 1
ATOM 1529 C CA . CYS A 1 193 ? 14.493 0.899 14.325 1.00 97.50 193 CYS A CA 1
ATOM 1530 C C . CYS A 1 193 ? 13.496 -0.035 13.611 1.00 97.50 193 CYS A C 1
ATOM 1532 O O . CYS A 1 193 ? 12.309 0.004 13.937 1.00 97.50 193 CYS A O 1
ATOM 1534 N N . ARG A 1 194 ? 13.935 -0.883 12.666 1.00 96.94 194 ARG A N 1
ATOM 1535 C CA . ARG A 1 194 ? 13.043 -1.654 11.772 1.00 96.94 194 ARG A CA 1
ATOM 1536 C C . ARG A 1 194 ? 11.941 -2.460 12.467 1.00 96.94 194 ARG A C 1
ATOM 1538 O O . ARG A 1 194 ? 10.788 -2.434 12.040 1.00 96.94 194 ARG A O 1
ATOM 1545 N N . GLU A 1 195 ? 12.252 -3.116 13.588 1.00 96.50 195 GLU A N 1
ATOM 1546 C CA . GLU A 1 195 ? 11.245 -3.866 14.351 1.00 96.50 195 GLU A CA 1
ATOM 1547 C C . GLU A 1 195 ? 10.149 -2.958 14.927 1.00 96.50 195 GLU A C 1
ATOM 1549 O O . GLU A 1 195 ? 8.975 -3.333 14.971 1.00 96.50 195 GLU A O 1
ATOM 1554 N N . VAL A 1 196 ? 10.530 -1.768 15.396 1.00 97.56 196 VAL A N 1
ATOM 1555 C CA . VAL A 1 196 ? 9.606 -0.791 15.984 1.00 97.56 196 VAL A CA 1
ATOM 1556 C C . VAL A 1 196 ? 8.811 -0.078 14.895 1.00 97.56 196 VAL A C 1
ATOM 1558 O O . VAL A 1 196 ? 7.617 0.148 15.091 1.00 97.56 196 VAL A O 1
ATOM 1561 N N . ALA A 1 197 ? 9.415 0.193 13.734 1.00 98.06 197 ALA A N 1
ATOM 1562 C CA . ALA A 1 197 ? 8.716 0.715 12.560 1.00 98.06 197 ALA A CA 1
ATOM 1563 C C . ALA A 1 197 ? 7.554 -0.212 12.167 1.00 98.06 197 ALA A C 1
ATOM 1565 O O . ALA A 1 197 ? 6.401 0.219 12.097 1.00 98.06 197 ALA A O 1
ATOM 1566 N N . ARG A 1 198 ? 7.815 -1.524 12.048 1.00 97.44 198 ARG A N 1
ATOM 1567 C CA . ARG A 1 198 ? 6.775 -2.530 11.766 1.00 97.44 198 ARG A CA 1
ATOM 1568 C C . ARG A 1 198 ? 5.691 -2.586 12.841 1.00 97.44 198 ARG A C 1
ATOM 1570 O O . ARG A 1 198 ? 4.506 -2.570 12.508 1.00 97.44 198 ARG A O 1
ATOM 1577 N N . LYS A 1 199 ? 6.071 -2.654 14.122 1.00 96.38 199 LYS A N 1
ATOM 1578 C CA . LYS A 1 199 ? 5.104 -2.679 15.237 1.00 96.38 199 LYS A CA 1
ATOM 1579 C C . LYS A 1 199 ? 4.219 -1.434 15.238 1.00 96.38 199 LYS A C 1
ATOM 1581 O O . LYS A 1 199 ? 3.018 -1.541 15.473 1.00 96.38 199 LYS A O 1
ATOM 1586 N N . SER A 1 200 ? 4.798 -0.271 14.949 1.00 97.19 200 SER A N 1
ATOM 1587 C CA . SER A 1 200 ? 4.075 0.999 14.868 1.00 97.19 200 SER A CA 1
ATOM 1588 C C . SER A 1 200 ? 3.113 1.006 13.685 1.00 97.19 200 SER A C 1
ATOM 1590 O O . SER A 1 200 ? 1.936 1.305 13.868 1.00 97.19 200 SER A O 1
ATOM 1592 N N . TYR A 1 201 ? 3.555 0.552 12.510 1.00 97.44 201 TYR A N 1
ATOM 1593 C CA . TYR A 1 201 ? 2.684 0.371 11.351 1.00 97.44 201 TYR A CA 1
ATOM 1594 C C . TYR A 1 201 ? 1.472 -0.517 11.688 1.00 97.44 201 TYR A C 1
ATOM 1596 O O . TYR A 1 201 ? 0.331 -0.116 11.478 1.00 97.44 201 TYR A O 1
ATOM 1604 N N . GLN A 1 202 ? 1.685 -1.686 12.301 1.00 95.56 202 GLN A N 1
ATOM 1605 C CA . GLN A 1 202 ? 0.593 -2.586 12.706 1.00 95.56 202 GLN A CA 1
ATOM 1606 C C . GLN A 1 202 ? -0.341 -1.975 13.765 1.00 95.56 202 GLN A C 1
ATOM 1608 O O . GLN A 1 202 ? -1.539 -2.271 13.773 1.00 95.56 202 GLN A O 1
ATOM 1613 N N . ARG A 1 203 ? 0.196 -1.146 14.670 1.00 95.94 203 ARG A N 1
ATOM 1614 C CA . ARG A 1 203 ? -0.565 -0.490 15.741 1.00 95.94 203 ARG A CA 1
ATOM 1615 C C . ARG A 1 203 ? -1.470 0.612 15.197 1.00 95.94 203 ARG A C 1
ATOM 1617 O O . ARG A 1 203 ? -2.651 0.627 15.528 1.00 95.94 203 ARG A O 1
ATOM 1624 N N . TYR A 1 204 ? -0.945 1.517 14.373 1.00 97.19 204 TYR A N 1
ATOM 1625 C CA . TYR A 1 204 ? -1.669 2.729 13.972 1.00 97.19 204 TYR A CA 1
ATOM 1626 C C . TYR A 1 204 ? -2.395 2.599 12.632 1.00 97.19 204 TYR A C 1
ATOM 1628 O O . TYR A 1 204 ? -3.470 3.175 12.484 1.00 97.19 204 TYR A O 1
ATOM 1636 N N . VAL A 1 205 ? -1.879 1.810 11.685 1.00 97.12 205 VAL A N 1
ATOM 1637 C CA . VAL A 1 205 ? -2.405 1.762 10.314 1.00 97.12 205 VAL A CA 1
ATOM 1638 C C . VAL A 1 205 ? -3.493 0.684 10.176 1.00 97.12 205 VAL A C 1
ATOM 1640 O O . VAL A 1 205 ? -3.222 -0.495 10.431 1.00 97.12 205 VAL A O 1
ATOM 1643 N N . PRO A 1 206 ? -4.704 1.020 9.691 1.00 96.31 206 PRO A N 1
ATOM 1644 C CA . PRO A 1 206 ? -5.757 0.054 9.358 1.00 96.31 206 PRO A CA 1
ATOM 1645 C C . PRO A 1 206 ? -5.456 -0.696 8.043 1.00 96.31 206 PRO A C 1
ATOM 1647 O O . PRO A 1 206 ? -6.172 -0.580 7.050 1.00 96.31 206 PRO A O 1
ATOM 1650 N N . HIS A 1 207 ? -4.369 -1.466 8.032 1.00 95.94 207 HIS A N 1
ATOM 1651 C CA . HIS A 1 207 ? -3.836 -2.166 6.859 1.00 95.94 207 HIS A CA 1
ATOM 1652 C C . HIS A 1 207 ? -4.673 -3.394 6.437 1.00 95.94 207 HIS A C 1
ATOM 1654 O O . HIS A 1 207 ? -5.377 -3.991 7.257 1.00 95.94 207 HIS A O 1
ATOM 1660 N N . TYR A 1 208 ? -4.555 -3.831 5.180 1.00 94.69 208 TYR A N 1
ATOM 1661 C CA . TYR A 1 208 ? -5.044 -5.142 4.720 1.00 94.69 208 TYR A CA 1
ATOM 1662 C C . TYR A 1 208 ? -4.201 -6.278 5.328 1.00 94.69 208 TYR A C 1
ATOM 1664 O O . TYR A 1 208 ? -3.159 -6.010 5.928 1.00 94.69 208 TYR A O 1
ATOM 1672 N N . PRO A 1 209 ? -4.613 -7.556 5.244 1.00 90.88 209 PRO A N 1
ATOM 1673 C CA . PRO A 1 209 ? -3.787 -8.657 5.739 1.00 90.88 209 PRO A CA 1
ATOM 1674 C C . PRO A 1 209 ? -2.350 -8.607 5.187 1.00 90.88 209 PRO A C 1
ATOM 1676 O O . PRO A 1 209 ? -2.149 -8.533 3.979 1.00 90.88 209 PRO A O 1
ATOM 1679 N N . LEU A 1 210 ? -1.358 -8.636 6.085 1.00 92.12 210 LEU A N 1
ATOM 1680 C CA . LEU A 1 210 ? 0.061 -8.620 5.711 1.00 92.12 210 LEU A CA 1
ATOM 1681 C C . LEU A 1 210 ? 0.498 -10.020 5.269 1.00 92.12 210 LEU A C 1
ATOM 1683 O O . LEU A 1 210 ? 0.219 -10.997 5.971 1.00 92.12 210 LEU A O 1
ATOM 1687 N N . ALA A 1 211 ? 1.233 -10.112 4.163 1.00 86.69 211 ALA A N 1
ATOM 1688 C CA . ALA A 1 211 ? 1.588 -11.374 3.513 1.00 86.69 211 ALA A CA 1
ATOM 1689 C C . ALA A 1 211 ? 2.494 -12.282 4.368 1.00 86.69 211 ALA A C 1
ATOM 1691 O O . ALA A 1 211 ? 2.374 -13.504 4.324 1.00 86.69 211 ALA A O 1
ATOM 1692 N N . PHE A 1 212 ? 3.369 -11.696 5.195 1.00 83.56 212 PHE A N 1
ATOM 1693 C CA . PHE A 1 212 ? 4.440 -12.434 5.883 1.00 83.56 212 PHE A CA 1
ATOM 1694 C C . PHE A 1 212 ? 4.226 -12.649 7.392 1.00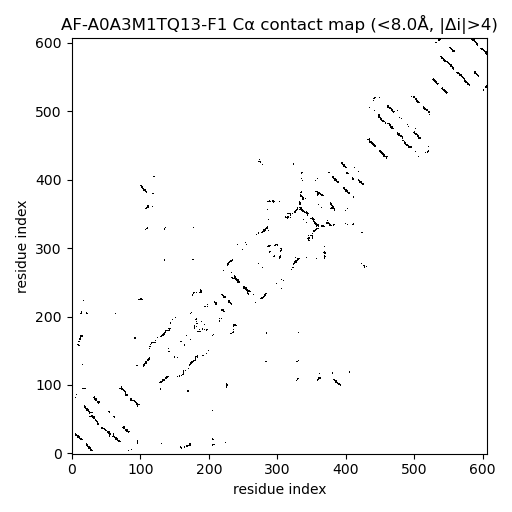 83.56 212 PHE A C 1
ATOM 1696 O O . PHE A 1 212 ? 5.108 -13.153 8.082 1.00 83.56 212 PHE A O 1
ATOM 1703 N N . GLY A 1 213 ? 3.048 -12.324 7.934 1.00 78.38 213 GLY A N 1
ATOM 1704 C CA . GLY A 1 213 ? 2.710 -12.634 9.330 1.00 78.38 213 GLY A CA 1
ATOM 1705 C C . GLY A 1 213 ? 3.359 -11.706 10.368 1.00 78.38 213 GLY A C 1
ATOM 1706 O O . GLY A 1 213 ? 3.197 -10.490 10.300 1.00 78.38 213 GLY A O 1
ATOM 1707 N N . GLN A 1 214 ? 4.006 -12.263 11.396 1.00 78.19 214 GLN A N 1
ATOM 1708 C CA . GLN A 1 214 ? 4.528 -11.527 12.563 1.00 78.19 214 GLN A CA 1
ATOM 1709 C C . GLN A 1 214 ? 6.056 -11.629 12.659 1.00 78.19 214 GLN A C 1
ATOM 1711 O O . GLN A 1 214 ? 6.644 -12.566 12.129 1.00 78.19 214 GLN A O 1
ATOM 1716 N N . GLY A 1 215 ? 6.681 -10.708 13.398 1.00 83.44 215 GLY A N 1
ATOM 1717 C CA . GLY A 1 215 ? 8.139 -10.645 13.565 1.00 83.44 215 GLY A CA 1
ATOM 1718 C C . GLY A 1 215 ? 8.797 -9.640 12.623 1.00 83.44 215 GLY A C 1
ATOM 1719 O O . GLY A 1 215 ? 8.106 -8.810 12.043 1.00 83.44 215 GLY A O 1
ATOM 1720 N N . ASP A 1 216 ? 10.122 -9.699 12.500 1.00 88.94 216 ASP A N 1
ATOM 1721 C CA . ASP A 1 216 ? 10.902 -8.829 11.614 1.00 88.94 216 ASP A CA 1
ATOM 1722 C C . ASP A 1 216 ? 10.847 -9.328 10.161 1.00 88.94 216 ASP A C 1
ATOM 1724 O O . ASP A 1 216 ? 11.712 -10.069 9.700 1.00 88.94 216 ASP A O 1
ATOM 1728 N N . VAL A 1 217 ? 9.756 -8.989 9.478 1.00 91.88 217 VAL A N 1
ATOM 1729 C CA . VAL A 1 217 ? 9.434 -9.405 8.105 1.00 91.88 217 VAL A CA 1
ATOM 1730 C C . VAL A 1 217 ? 8.769 -8.239 7.348 1.00 91.88 217 VAL A C 1
ATOM 1732 O O . VAL A 1 217 ? 8.320 -7.289 8.000 1.00 91.88 217 VAL A O 1
ATOM 1735 N N . PRO A 1 218 ? 8.640 -8.290 6.009 1.00 95.75 218 PRO A N 1
ATOM 1736 C CA . PRO A 1 218 ? 8.019 -7.226 5.218 1.00 95.75 218 PRO A CA 1
ATOM 1737 C C . PRO A 1 218 ? 6.551 -6.956 5.556 1.00 95.75 218 PRO A C 1
ATOM 1739 O O . PRO A 1 218 ? 5.800 -7.865 5.941 1.00 95.75 218 PRO A O 1
ATOM 1742 N N . ILE A 1 219 ? 6.105 -5.704 5.415 1.00 97.19 219 ILE A N 1
ATOM 1743 C CA . ILE A 1 219 ? 4.679 -5.314 5.544 1.00 97.19 219 ILE A CA 1
ATOM 1744 C C . ILE A 1 219 ? 3.906 -5.423 4.222 1.00 97.19 219 ILE A C 1
ATOM 1746 O O . ILE A 1 219 ? 2.840 -4.824 4.078 1.00 97.19 219 ILE A O 1
ATOM 1750 N N . SER A 1 220 ? 4.431 -6.161 3.247 1.00 97.06 220 SER A N 1
ATOM 1751 C CA . SER A 1 220 ? 3.797 -6.283 1.940 1.00 97.06 220 SER A CA 1
ATOM 1752 C C . SER A 1 220 ? 2.372 -6.824 2.069 1.00 97.06 220 SER A C 1
ATOM 1754 O O . SER A 1 220 ? 2.083 -7.697 2.896 1.00 97.06 220 SER A O 1
ATOM 1756 N N . GLN A 1 221 ? 1.468 -6.267 1.272 1.00 97.06 221 GLN A N 1
ATOM 1757 C CA . GLN A 1 221 ? 0.041 -6.575 1.305 1.00 97.06 221 GLN A CA 1
ATOM 1758 C C . GLN A 1 221 ? -0.554 -6.452 -0.095 1.00 97.06 221 GLN A C 1
ATOM 1760 O O . GLN A 1 221 ? -0.063 -5.691 -0.932 1.00 97.06 221 GLN A O 1
ATOM 1765 N N . SER A 1 222 ? -1.647 -7.166 -0.335 1.00 97.00 222 SER A N 1
ATOM 1766 C CA . SER A 1 222 ? -2.432 -7.026 -1.555 1.00 97.00 222 SER A CA 1
ATOM 1767 C C . SER A 1 222 ? -3.924 -7.015 -1.253 1.00 97.00 222 SER A C 1
ATOM 1769 O O . SER A 1 222 ? -4.387 -7.509 -0.220 1.00 97.00 222 SER A O 1
ATOM 1771 N N . PHE A 1 223 ? -4.689 -6.398 -2.146 1.00 97.81 223 PHE A N 1
ATOM 1772 C CA . PHE A 1 223 ? -6.146 -6.392 -2.091 1.00 97.81 223 PHE A CA 1
ATOM 1773 C C . PHE A 1 223 ? -6.738 -6.189 -3.483 1.00 97.81 223 PHE A C 1
ATOM 1775 O O . PHE A 1 223 ? -6.052 -5.763 -4.410 1.00 97.81 223 PHE A O 1
ATOM 1782 N N . VAL A 1 224 ? -8.027 -6.495 -3.631 1.00 97.56 224 VAL A N 1
ATOM 1783 C CA . VAL A 1 224 ? -8.735 -6.393 -4.909 1.00 97.56 224 VAL A CA 1
ATOM 1784 C C . VAL A 1 224 ? -9.961 -5.505 -4.745 1.00 97.56 224 VAL A C 1
ATOM 1786 O O . VAL A 1 224 ? -10.767 -5.709 -3.835 1.00 97.56 224 VAL A O 1
ATOM 1789 N N . ILE A 1 225 ? -10.112 -4.541 -5.651 1.00 98.12 225 ILE A N 1
ATOM 1790 C CA . ILE A 1 225 ? -11.342 -3.769 -5.839 1.00 98.12 225 ILE A CA 1
ATOM 1791 C C . ILE A 1 225 ? -11.733 -3.894 -7.306 1.00 98.12 225 ILE A C 1
ATOM 1793 O O . ILE A 1 225 ? -10.938 -3.607 -8.200 1.00 98.12 225 ILE A O 1
ATOM 1797 N N . GLY A 1 226 ? -12.964 -4.331 -7.556 1.00 96.75 226 GLY A N 1
ATOM 1798 C CA . GLY A 1 226 ? -13.399 -4.644 -8.907 1.00 96.75 226 GLY A CA 1
ATOM 1799 C C . GLY A 1 226 ? -12.530 -5.744 -9.528 1.00 96.75 226 GLY A C 1
ATOM 1800 O O . GLY A 1 226 ? -12.334 -6.807 -8.936 1.00 96.75 226 GLY A O 1
ATOM 1801 N N . ARG A 1 227 ? -11.944 -5.449 -10.692 1.00 96.94 227 ARG A N 1
ATOM 1802 C CA . ARG A 1 227 ? -10.934 -6.285 -11.364 1.00 96.94 227 ARG A CA 1
ATOM 1803 C C . ARG A 1 227 ? -9.528 -5.672 -11.337 1.00 96.94 227 ARG A C 1
ATOM 1805 O O . ARG A 1 227 ? -8.722 -5.929 -12.225 1.00 96.94 227 ARG A O 1
ATOM 1812 N N . VAL A 1 228 ? -9.219 -4.872 -10.316 1.00 98.69 228 VAL A N 1
ATOM 1813 C CA . VAL A 1 228 ? -7.880 -4.305 -10.096 1.00 98.69 228 VAL A CA 1
ATOM 1814 C C . VAL A 1 228 ? -7.293 -4.876 -8.807 1.00 98.69 228 VAL A C 1
ATOM 1816 O O . VAL A 1 228 ? -7.868 -4.705 -7.728 1.00 98.69 228 VAL A O 1
ATOM 1819 N N . ARG A 1 229 ? -6.144 -5.550 -8.915 1.00 98.62 229 ARG A N 1
ATOM 1820 C CA . ARG A 1 229 ? -5.349 -6.018 -7.776 1.00 98.62 229 ARG A CA 1
ATOM 1821 C C . ARG A 1 229 ? -4.298 -4.977 -7.433 1.00 98.62 229 ARG A C 1
ATOM 1823 O O . ARG A 1 229 ? -3.380 -4.738 -8.208 1.00 98.62 229 ARG A O 1
ATOM 1830 N N . PHE A 1 230 ? -4.397 -4.404 -6.248 1.00 98.88 230 PHE A N 1
ATOM 1831 C CA . PHE A 1 230 ? -3.383 -3.515 -5.705 1.00 98.88 230 PHE A CA 1
ATOM 1832 C C . PHE A 1 230 ? -2.336 -4.352 -4.982 1.00 98.88 230 PHE A C 1
ATOM 1834 O O . PHE A 1 230 ? -2.675 -5.097 -4.062 1.00 98.88 230 PHE A O 1
ATOM 1841 N N . VAL A 1 231 ? -1.077 -4.236 -5.401 1.00 98.81 231 VAL A N 1
ATOM 1842 C CA . VAL A 1 231 ? 0.058 -4.933 -4.787 1.00 98.81 231 VAL A CA 1
ATOM 1843 C C . VAL A 1 231 ? 0.979 -3.886 -4.183 1.00 98.81 231 VAL A C 1
ATOM 1845 O O . VAL A 1 231 ? 1.652 -3.142 -4.898 1.00 98.81 231 VAL A O 1
ATOM 1848 N N . LEU A 1 232 ? 0.970 -3.800 -2.856 1.00 98.50 232 LEU A N 1
ATOM 1849 C CA . LEU A 1 232 ? 1.792 -2.878 -2.087 1.00 98.50 232 LEU A CA 1
ATOM 1850 C C . LEU A 1 232 ? 3.011 -3.662 -1.598 1.00 98.50 232 LEU A C 1
ATOM 1852 O O . LEU A 1 232 ? 2.923 -4.407 -0.620 1.00 98.50 232 LEU A O 1
ATOM 1856 N N . ALA A 1 233 ? 4.129 -3.518 -2.312 1.00 94.62 233 ALA A N 1
ATOM 1857 C CA . ALA A 1 233 ? 5.400 -4.150 -1.971 1.00 94.62 233 ALA A CA 1
ATOM 1858 C C . ALA A 1 233 ? 6.214 -3.269 -1.013 1.00 94.62 233 ALA A C 1
ATOM 1860 O O . ALA A 1 233 ? 6.213 -2.045 -1.130 1.00 94.62 233 ALA A O 1
ATOM 1861 N N . ASP A 1 234 ? 6.935 -3.896 -0.091 1.00 97.88 234 ASP A N 1
ATOM 1862 C CA . ASP A 1 234 ? 7.794 -3.217 0.873 1.00 97.88 234 ASP A CA 1
ATOM 1863 C C . ASP A 1 234 ? 9.219 -3.156 0.320 1.00 97.88 234 ASP A C 1
ATOM 1865 O O . ASP A 1 234 ? 9.991 -4.107 0.421 1.00 97.88 234 ASP A O 1
ATOM 1869 N N . LEU A 1 235 ? 9.578 -2.024 -0.281 1.00 97.62 235 LEU A N 1
ATOM 1870 C CA . LEU A 1 235 ? 10.862 -1.849 -0.967 1.00 97.62 235 LEU A CA 1
ATOM 1871 C C . LEU A 1 235 ? 11.966 -1.303 -0.044 1.00 97.62 235 LEU A C 1
ATOM 1873 O O . LEU A 1 235 ? 12.948 -0.722 -0.522 1.00 97.62 235 LEU A O 1
ATOM 1877 N N . ARG A 1 236 ? 11.805 -1.440 1.280 1.00 97.88 236 ARG A N 1
ATOM 1878 C CA . ARG A 1 236 ? 12.747 -0.928 2.288 1.00 97.88 236 ARG A CA 1
ATOM 1879 C C . ARG A 1 236 ? 13.252 -2.022 3.220 1.00 97.88 236 ARG A C 1
ATOM 1881 O O . ARG A 1 236 ? 14.466 -2.140 3.386 1.00 97.88 236 ARG A O 1
ATOM 1888 N N . SER A 1 237 ? 12.370 -2.847 3.785 1.00 97.00 237 SER A N 1
ATOM 1889 C CA . SER A 1 237 ? 12.751 -3.763 4.874 1.00 97.00 237 SER A CA 1
ATOM 1890 C C . SER A 1 237 ? 13.701 -4.888 4.464 1.00 97.00 237 SER A C 1
ATOM 1892 O O . SER A 1 237 ? 14.542 -5.305 5.260 1.00 97.00 237 SER A O 1
ATOM 1894 N N . GLU A 1 238 ? 13.645 -5.311 3.203 1.00 96.69 238 GLU A N 1
ATOM 1895 C CA . GLU A 1 238 ? 14.541 -6.327 2.633 1.00 96.69 238 GLU A CA 1
ATOM 1896 C C . GLU A 1 238 ? 15.498 -5.752 1.582 1.00 96.69 238 GLU A C 1
ATOM 1898 O O . GLU A 1 238 ? 16.234 -6.492 0.924 1.00 96.69 238 GLU A O 1
ATOM 1903 N N . LYS A 1 239 ? 15.540 -4.418 1.452 1.00 97.75 239 LYS A N 1
ATOM 1904 C CA . LYS A 1 239 ? 16.432 -3.743 0.513 1.00 97.75 239 LYS A CA 1
ATOM 1905 C C . LYS A 1 239 ? 17.889 -4.016 0.886 1.00 97.75 239 LYS A C 1
ATOM 1907 O O . LYS A 1 239 ? 18.333 -3.747 2.003 1.00 97.75 239 LYS A O 1
ATOM 1912 N N . SER A 1 240 ? 18.654 -4.506 -0.080 1.00 96.06 240 SER A N 1
ATOM 1913 C CA . SER A 1 240 ? 20.098 -4.702 -0.005 1.00 96.06 240 SER A CA 1
ATOM 1914 C C . SER A 1 240 ? 20.774 -3.881 -1.095 1.00 96.06 240 SER A C 1
ATOM 1916 O O . SER A 1 240 ? 20.504 -4.061 -2.279 1.00 96.06 240 SER A O 1
ATOM 1918 N N . ARG A 1 241 ? 21.647 -2.948 -0.708 1.00 94.94 241 ARG A N 1
ATOM 1919 C CA . ARG A 1 241 ? 22.274 -2.033 -1.669 1.00 94.94 241 ARG A CA 1
ATOM 1920 C C . ARG A 1 241 ? 23.330 -2.746 -2.527 1.00 94.94 241 ARG A C 1
ATOM 1922 O O . ARG A 1 241 ? 24.109 -3.533 -1.981 1.00 94.94 241 ARG A O 1
ATOM 1929 N N . PRO A 1 242 ? 23.403 -2.449 -3.838 1.00 94.44 242 PRO A N 1
ATOM 1930 C CA . PRO A 1 242 ? 24.494 -2.917 -4.684 1.00 94.44 242 PRO A CA 1
ATOM 1931 C C . PRO A 1 242 ? 25.838 -2.352 -4.209 1.00 94.44 242 PRO A C 1
ATOM 1933 O O . PRO A 1 242 ? 25.910 -1.258 -3.642 1.00 94.44 242 PRO A O 1
ATOM 1936 N N . VAL A 1 243 ? 26.916 -3.086 -4.478 1.00 93.94 243 VAL A N 1
ATOM 1937 C CA . VAL A 1 243 ? 28.290 -2.650 -4.194 1.00 93.94 243 VAL A CA 1
ATOM 1938 C C . VAL A 1 243 ? 29.001 -2.384 -5.513 1.00 93.94 243 VAL A C 1
ATOM 1940 O O . VAL A 1 243 ? 28.933 -3.197 -6.437 1.00 93.94 243 VAL A O 1
ATOM 1943 N N . PHE A 1 244 ? 29.699 -1.253 -5.586 1.00 92.69 244 PHE A N 1
ATOM 1944 C CA . PHE A 1 244 ? 30.437 -0.807 -6.766 1.00 92.69 244 PHE A CA 1
ATOM 1945 C C . PHE A 1 244 ? 31.929 -0.711 -6.475 1.00 92.69 244 PHE A C 1
ATOM 1947 O O . PHE A 1 244 ? 32.324 -0.401 -5.347 1.00 92.69 244 PHE A O 1
ATOM 1954 N N . GLU A 1 245 ? 32.744 -0.886 -7.510 1.00 93.75 245 GLU A N 1
ATOM 1955 C CA . GLU A 1 245 ? 34.161 -0.551 -7.450 1.00 93.75 245 GLU A CA 1
ATOM 1956 C C . GLU A 1 245 ? 34.359 0.936 -7.065 1.00 93.75 245 GLU A C 1
ATOM 1958 O O . GLU A 1 245 ? 33.570 1.824 -7.455 1.00 93.75 245 GLU A O 1
ATOM 1963 N N . PRO A 1 246 ? 35.417 1.261 -6.299 1.00 91.56 246 PRO A N 1
ATOM 1964 C CA . PRO A 1 246 ? 35.750 2.640 -5.973 1.00 91.56 246 PRO A CA 1
ATOM 1965 C C . PRO A 1 246 ? 35.871 3.495 -7.239 1.00 91.56 246 PRO A C 1
ATOM 1967 O O . PRO A 1 246 ? 36.560 3.135 -8.186 1.00 91.56 246 PRO A O 1
ATOM 1970 N N . ASN A 1 247 ? 35.197 4.649 -7.254 1.00 87.38 247 ASN A N 1
ATOM 1971 C CA . ASN A 1 247 ? 35.202 5.604 -8.375 1.00 87.38 247 ASN A CA 1
ATOM 1972 C C . ASN A 1 247 ? 34.763 5.055 -9.757 1.00 87.38 247 ASN A C 1
ATOM 1974 O O . ASN A 1 247 ? 34.954 5.752 -10.748 1.00 87.38 247 ASN A O 1
ATOM 1978 N N . SER A 1 248 ? 34.133 3.876 -9.835 1.00 89.56 248 SER A N 1
ATOM 1979 C CA . SER A 1 248 ? 33.565 3.318 -11.076 1.00 89.56 248 SER A CA 1
ATOM 1980 C C . SER A 1 248 ? 32.071 2.994 -10.940 1.00 89.56 248 SER A C 1
ATOM 1982 O O . SER A 1 248 ? 31.579 2.835 -9.824 1.00 89.56 248 SER A O 1
ATOM 1984 N N . CYS A 1 249 ? 31.350 2.891 -12.060 1.00 89.06 249 CYS A N 1
ATOM 1985 C CA . CYS A 1 249 ? 30.000 2.315 -12.125 1.00 89.06 249 CYS A CA 1
ATOM 1986 C C . CYS A 1 249 ? 30.007 0.777 -12.208 1.00 89.06 249 CYS A C 1
ATOM 1988 O O . CYS A 1 249 ? 28.940 0.167 -12.270 1.00 89.06 249 CYS A O 1
ATOM 1990 N N . ASP A 1 250 ? 31.184 0.148 -12.197 1.00 90.62 250 ASP A N 1
ATOM 1991 C CA . ASP A 1 250 ? 31.309 -1.306 -12.235 1.00 90.62 250 ASP A CA 1
ATOM 1992 C C . ASP A 1 250 ? 30.782 -1.920 -10.938 1.00 90.62 250 ASP A C 1
ATOM 1994 O O . ASP A 1 250 ? 31.259 -1.622 -9.838 1.00 90.62 250 ASP A O 1
ATOM 1998 N N . LYS A 1 251 ? 29.763 -2.769 -11.069 1.00 90.81 251 LYS A N 1
ATOM 1999 C CA . LYS A 1 251 ? 29.107 -3.431 -9.945 1.00 90.81 251 LYS A CA 1
ATOM 2000 C C . LYS A 1 251 ? 29.845 -4.721 -9.591 1.00 90.81 251 LYS A C 1
ATOM 2002 O O . LYS A 1 251 ? 30.013 -5.589 -10.442 1.00 90.81 251 LYS A O 1
ATOM 2007 N N . VAL A 1 252 ? 30.241 -4.861 -8.326 1.00 94.44 252 VAL A N 1
ATOM 2008 C CA . VAL A 1 252 ? 30.881 -6.080 -7.789 1.00 94.44 252 VAL A CA 1
ATOM 2009 C C . VAL A 1 252 ? 29.889 -6.994 -7.078 1.00 94.44 252 VAL A C 1
ATOM 2011 O O . VAL A 1 252 ? 30.128 -8.192 -6.954 1.00 94.44 252 VAL A O 1
ATOM 2014 N N . GLN A 1 253 ? 28.767 -6.438 -6.617 1.00 93.38 253 GLN A N 1
ATOM 2015 C CA . GLN A 1 253 ? 27.683 -7.190 -5.999 1.00 93.38 253 GLN A CA 1
ATOM 2016 C C . GLN A 1 253 ? 26.339 -6.569 -6.374 1.00 93.38 253 GLN A C 1
ATOM 2018 O O . GLN A 1 253 ? 26.145 -5.359 -6.228 1.00 93.38 253 GLN A O 1
ATOM 2023 N N . THR A 1 254 ? 25.405 -7.401 -6.833 1.00 94.00 254 THR A N 1
ATOM 2024 C CA . THR A 1 254 ? 24.022 -6.988 -7.077 1.00 94.00 254 THR A CA 1
ATOM 2025 C C . THR A 1 254 ? 23.308 -6.674 -5.766 1.00 94.00 254 THR A C 1
ATOM 2027 O O . THR A 1 254 ? 23.568 -7.282 -4.728 1.00 94.00 254 THR A O 1
ATOM 2030 N N . GLY A 1 255 ? 22.426 -5.682 -5.823 1.00 94.44 255 GLY A N 1
ATOM 2031 C CA . GLY A 1 255 ? 21.467 -5.404 -4.765 1.00 94.44 255 GLY A CA 1
ATOM 2032 C C . GLY A 1 255 ? 20.102 -5.987 -5.109 1.00 94.44 255 GLY A C 1
ATOM 2033 O O . GLY A 1 255 ? 19.908 -6.540 -6.190 1.00 94.44 255 GLY A O 1
ATOM 2034 N N . SER A 1 256 ? 19.150 -5.805 -4.207 1.00 96.69 256 SER A N 1
ATOM 2035 C CA . SER A 1 256 ? 17.748 -6.166 -4.404 1.00 96.69 256 SER A CA 1
ATOM 2036 C C . SER A 1 256 ? 16.868 -5.236 -3.573 1.00 96.69 256 SER A C 1
ATOM 2038 O O . SER A 1 256 ? 17.205 -4.958 -2.423 1.00 96.69 256 SER A O 1
ATOM 2040 N N . ASN A 1 257 ? 15.768 -4.746 -4.141 1.00 97.31 257 ASN A N 1
ATOM 2041 C CA . ASN A 1 257 ? 14.728 -4.011 -3.422 1.00 97.31 257 ASN A CA 1
ATOM 2042 C C . ASN A 1 257 ? 13.742 -4.962 -2.733 1.00 97.31 257 ASN A C 1
ATOM 2044 O O . ASN A 1 257 ? 13.223 -4.629 -1.671 1.00 97.31 257 ASN A O 1
ATOM 2048 N N . PHE A 1 258 ? 13.481 -6.132 -3.328 1.00 95.25 258 PHE A N 1
ATOM 2049 C CA . PHE A 1 258 ? 12.484 -7.087 -2.838 1.00 95.25 258 PHE A CA 1
ATOM 2050 C C . PHE A 1 258 ? 13.050 -8.082 -1.808 1.00 95.25 258 PHE A C 1
ATOM 2052 O O . PHE A 1 258 ? 12.332 -8.549 -0.920 1.00 95.25 258 PHE A O 1
ATOM 2059 N N . GLY A 1 259 ? 14.323 -8.447 -1.917 1.00 92.75 259 GLY A N 1
ATOM 2060 C CA . GLY A 1 259 ? 14.896 -9.586 -1.207 1.00 92.75 259 GLY A CA 1
ATOM 2061 C C . GLY A 1 259 ? 14.088 -10.860 -1.471 1.00 92.75 259 GLY A C 1
ATOM 2062 O O . GLY A 1 259 ? 13.735 -11.168 -2.608 1.00 92.75 259 GLY A O 1
ATOM 2063 N N . PHE A 1 260 ? 13.742 -11.596 -0.413 1.00 85.44 260 PHE A N 1
ATOM 2064 C CA . PHE A 1 260 ? 12.962 -12.833 -0.544 1.00 85.44 260 PHE A CA 1
ATOM 2065 C C . PHE A 1 260 ? 11.496 -12.609 -0.950 1.00 85.44 260 PHE A C 1
ATOM 2067 O O . PHE A 1 260 ? 10.811 -13.564 -1.309 1.00 85.44 260 PHE A O 1
ATOM 2074 N N . GLN A 1 261 ? 10.986 -11.375 -0.880 1.00 91.81 261 GLN A N 1
ATOM 2075 C CA . GLN A 1 261 ? 9.577 -11.087 -1.159 1.00 91.81 261 GLN A CA 1
ATOM 2076 C C . GLN A 1 261 ? 9.263 -11.073 -2.672 1.00 91.81 261 GLN A C 1
ATOM 2078 O O . GLN A 1 261 ? 8.097 -10.979 -3.052 1.00 91.81 261 GLN A O 1
ATOM 2083 N N . LEU A 1 262 ? 10.286 -11.158 -3.535 1.00 91.31 262 LEU A N 1
ATOM 2084 C CA . LEU A 1 262 ? 10.132 -11.143 -4.993 1.00 91.31 262 LEU A CA 1
ATOM 2085 C C . LEU A 1 262 ? 9.261 -12.302 -5.496 1.00 91.31 262 LEU A C 1
ATOM 2087 O O . LEU A 1 262 ? 8.460 -12.112 -6.410 1.00 91.31 262 LEU A O 1
ATOM 2091 N N . ASP A 1 263 ? 9.383 -13.477 -4.876 1.00 81.38 263 ASP A N 1
ATOM 2092 C CA . ASP A 1 263 ? 8.581 -14.649 -5.237 1.00 81.38 263 ASP A CA 1
ATOM 2093 C C . ASP A 1 263 ? 7.095 -14.402 -4.949 1.00 81.38 263 ASP A C 1
ATOM 2095 O O . ASP A 1 263 ? 6.267 -14.549 -5.845 1.00 81.38 263 ASP A O 1
ATOM 2099 N N . TRP A 1 264 ? 6.767 -13.902 -3.751 1.00 91.19 264 TRP A N 1
ATOM 2100 C CA . TRP A 1 264 ? 5.398 -13.495 -3.405 1.00 91.19 264 TRP A CA 1
ATOM 2101 C C . TRP A 1 264 ? 4.857 -12.441 -4.378 1.00 91.19 264 TRP A C 1
ATOM 2103 O O . TRP A 1 264 ? 3.720 -12.533 -4.829 1.00 91.19 264 TRP A O 1
ATOM 2113 N N . PHE A 1 265 ? 5.673 -11.451 -4.749 1.00 96.88 265 PHE A N 1
ATOM 2114 C CA . PHE A 1 265 ? 5.252 -10.430 -5.705 1.00 96.88 265 PHE A CA 1
ATOM 2115 C C . PHE A 1 265 ? 4.870 -11.046 -7.056 1.00 96.88 265 PHE A C 1
ATOM 2117 O O . PHE A 1 265 ? 3.787 -10.773 -7.567 1.00 96.88 265 PHE A O 1
ATOM 2124 N N . LYS A 1 266 ? 5.711 -11.929 -7.605 1.00 93.12 266 LYS A N 1
ATOM 2125 C CA . LYS A 1 266 ? 5.429 -12.654 -8.853 1.00 93.12 266 LYS A CA 1
ATOM 2126 C C . LYS A 1 266 ? 4.183 -13.539 -8.748 1.00 93.12 266 LYS A C 1
ATOM 2128 O O . LYS A 1 266 ? 3.410 -13.596 -9.703 1.00 93.12 266 LYS A O 1
ATOM 2133 N N . GLU A 1 267 ? 3.956 -14.183 -7.604 1.00 87.06 267 GLU A N 1
ATOM 2134 C CA . GLU A 1 267 ? 2.736 -14.954 -7.330 1.00 87.06 267 GLU A CA 1
ATOM 2135 C C . GLU A 1 267 ? 1.480 -14.068 -7.383 1.00 87.06 267 GLU A C 1
ATOM 2137 O O . GLU A 1 267 ? 0.494 -14.444 -8.017 1.00 87.06 267 GLU A O 1
ATOM 2142 N N . GLU A 1 268 ? 1.519 -12.862 -6.807 1.00 94.56 268 GLU A N 1
ATOM 2143 C CA . GLU A 1 268 ? 0.413 -11.896 -6.890 1.00 94.56 268 GLU A CA 1
ATOM 2144 C C . GLU A 1 268 ? 0.143 -11.447 -8.336 1.00 94.56 268 GLU A C 1
ATOM 2146 O O . GLU A 1 268 ? -1.019 -11.288 -8.725 1.00 94.56 268 GLU A O 1
ATOM 2151 N N . LEU A 1 269 ? 1.193 -11.283 -9.152 1.00 96.31 269 LEU A N 1
ATOM 2152 C CA . LEU A 1 269 ? 1.056 -10.943 -10.573 1.00 96.31 269 LEU A CA 1
ATOM 2153 C C . LEU A 1 269 ? 0.376 -12.071 -11.366 1.00 96.31 269 LEU A C 1
ATOM 2155 O O . LEU A 1 269 ? -0.544 -11.819 -12.149 1.00 96.31 269 LEU A O 1
ATOM 2159 N N . LEU A 1 270 ? 0.792 -13.322 -11.145 1.00 90.06 270 LEU A N 1
ATOM 2160 C CA . LEU A 1 270 ? 0.172 -14.488 -11.783 1.00 90.06 270 LEU A CA 1
ATOM 2161 C C . LEU A 1 270 ? -1.280 -14.665 -11.341 1.00 90.06 270 LEU A C 1
ATOM 2163 O O . LEU A 1 270 ? -2.152 -14.875 -12.188 1.00 90.06 270 LEU A O 1
ATOM 2167 N N . ALA A 1 271 ? -1.551 -14.515 -10.042 1.00 85.00 271 ALA A N 1
ATOM 2168 C CA . ALA A 1 271 ? -2.899 -14.592 -9.492 1.00 85.00 271 ALA A CA 1
ATOM 2169 C C . ALA A 1 271 ? -3.824 -13.543 -10.125 1.00 85.00 271 ALA A C 1
ATOM 2171 O O . ALA A 1 271 ? -4.973 -13.850 -10.449 1.00 85.00 271 ALA A O 1
ATOM 2172 N N . ALA A 1 272 ? -3.330 -12.321 -10.356 1.00 92.38 272 ALA A N 1
ATOM 2173 C CA . ALA A 1 272 ? -4.079 -11.297 -11.079 1.00 92.38 272 ALA A CA 1
ATOM 2174 C C . ALA A 1 272 ? -4.376 -11.716 -12.527 1.00 92.38 272 ALA A C 1
ATOM 2176 O O . ALA A 1 272 ? -5.540 -11.701 -12.936 1.00 92.38 272 ALA A O 1
ATOM 2177 N N . LYS A 1 273 ? -3.365 -12.165 -13.285 1.00 89.56 273 LYS A N 1
ATOM 2178 C CA . LYS A 1 273 ? -3.540 -12.616 -14.679 1.00 89.56 273 LYS A CA 1
ATOM 2179 C C . LYS A 1 273 ? -4.560 -13.752 -14.792 1.00 89.56 273 LYS A C 1
ATOM 2181 O O . LYS A 1 273 ? -5.428 -13.725 -15.664 1.00 89.56 273 LYS A O 1
ATOM 2186 N N . GLN A 1 274 ? -4.495 -14.731 -13.894 1.00 84.25 274 GLN A N 1
ATOM 2187 C CA . GLN A 1 274 ? -5.413 -15.875 -13.864 1.00 84.25 274 GLN A CA 1
ATOM 2188 C C . GLN A 1 274 ? -6.851 -15.470 -13.527 1.00 84.25 274 GLN A C 1
ATOM 2190 O O . GLN A 1 274 ? -7.796 -16.076 -14.025 1.00 84.25 274 GLN A O 1
ATOM 2195 N N . GLN A 1 275 ? -7.025 -14.434 -12.705 1.00 86.88 275 GLN A N 1
ATOM 2196 C CA . GLN A 1 275 ? -8.336 -13.901 -12.332 1.00 86.88 275 GLN A CA 1
ATOM 2197 C C . GLN A 1 275 ? -8.857 -12.835 -13.311 1.00 86.88 275 GLN A C 1
ATOM 2199 O O . GLN A 1 275 ? -9.912 -12.252 -13.056 1.00 86.88 275 GLN A O 1
ATOM 2204 N N . GLY A 1 276 ? -8.149 -12.571 -14.417 1.00 90.75 276 GLY A N 1
ATOM 2205 C CA . GLY A 1 276 ? -8.518 -11.526 -15.375 1.00 90.75 276 GLY A CA 1
ATOM 2206 C C . GLY A 1 276 ? -8.511 -10.132 -14.741 1.00 90.75 276 GLY A C 1
ATOM 2207 O O . GLY A 1 276 ? -9.450 -9.362 -14.939 1.00 90.75 276 GLY A O 1
ATOM 2208 N N . GLN A 1 277 ? -7.494 -9.843 -13.928 1.00 95.50 277 GLN A N 1
ATOM 2209 C CA . GLN A 1 277 ? -7.318 -8.583 -13.205 1.00 95.50 277 GLN A CA 1
ATOM 2210 C C . GLN A 1 277 ? -6.138 -7.784 -13.764 1.00 95.50 277 GLN A C 1
ATOM 2212 O O . GLN A 1 277 ? -5.144 -8.370 -14.187 1.00 95.50 277 GLN A O 1
ATOM 2217 N N . VAL A 1 278 ? -6.219 -6.454 -13.675 1.00 98.19 278 VAL A N 1
ATOM 2218 C CA . VAL A 1 278 ? -5.060 -5.556 -13.835 1.00 98.19 278 VAL A CA 1
ATOM 2219 C C . VAL A 1 278 ? -4.321 -5.447 -12.510 1.00 98.19 278 VAL A C 1
ATOM 2221 O O . VAL A 1 278 ? -4.947 -5.298 -11.458 1.00 98.19 278 VAL A O 1
ATOM 2224 N N . VAL A 1 279 ? -2.994 -5.462 -12.551 1.00 98.81 279 VAL A N 1
ATOM 2225 C CA . VAL A 1 279 ? -2.159 -5.165 -11.389 1.00 98.81 279 VAL A CA 1
ATOM 2226 C C . VAL A 1 279 ? -1.918 -3.659 -11.279 1.00 98.81 279 VAL A C 1
ATOM 2228 O O . VAL A 1 279 ? -1.437 -3.019 -12.207 1.00 98.81 279 VAL A O 1
ATOM 2231 N N . ALA A 1 280 ? -2.190 -3.098 -10.107 1.00 98.75 280 ALA A N 1
ATOM 2232 C CA . ALA A 1 280 ? -1.721 -1.791 -9.678 1.00 98.75 280 ALA A CA 1
ATOM 2233 C C . ALA A 1 280 ? -0.557 -1.990 -8.698 1.00 98.75 280 ALA A C 1
ATOM 2235 O O . ALA A 1 280 ? -0.769 -2.196 -7.499 1.00 98.75 280 ALA A O 1
ATOM 2236 N N . TRP A 1 281 ? 0.673 -1.978 -9.207 1.00 98.69 281 TRP A N 1
ATOM 2237 C CA . TRP A 1 281 ? 1.861 -2.132 -8.375 1.00 98.69 281 TRP A CA 1
ATOM 2238 C C . TRP A 1 281 ? 2.241 -0.791 -7.747 1.00 98.69 281 TRP A C 1
ATOM 2240 O O . TRP A 1 281 ? 2.558 0.172 -8.442 1.00 98.69 281 TRP A O 1
ATOM 2250 N N . VAL A 1 282 ? 2.220 -0.732 -6.418 1.00 98.06 282 VAL A N 1
ATOM 2251 C CA . VAL A 1 282 ? 2.696 0.427 -5.663 1.00 98.06 282 VAL A CA 1
ATOM 2252 C C . VAL A 1 282 ? 4.194 0.281 -5.417 1.00 98.06 282 VAL A C 1
ATOM 2254 O O . VAL A 1 282 ? 4.624 -0.622 -4.696 1.00 98.06 282 VAL A O 1
ATOM 2257 N N . SER A 1 283 ? 4.977 1.175 -6.018 1.00 94.62 283 SER A N 1
ATOM 2258 C CA . SER A 1 283 ? 6.428 1.258 -5.845 1.00 94.62 283 SER A CA 1
ATOM 2259 C C . SER A 1 283 ? 6.767 2.563 -5.134 1.00 94.62 283 SER A C 1
ATOM 2261 O O . SER A 1 283 ? 6.629 3.628 -5.728 1.00 94.62 283 SER A O 1
ATOM 2263 N N . GLY A 1 284 ? 7.229 2.489 -3.880 1.00 87.06 284 GLY A N 1
ATOM 2264 C CA . GLY A 1 284 ? 7.645 3.680 -3.119 1.00 87.06 284 GLY A CA 1
ATOM 2265 C C . GLY A 1 284 ? 8.710 4.502 -3.853 1.00 87.06 284 GLY A C 1
ATOM 2266 O O . GLY A 1 284 ? 8.608 5.717 -3.929 1.00 87.06 284 GLY A O 1
ATOM 2267 N N . ILE A 1 285 ? 9.628 3.819 -4.548 1.00 92.31 285 ILE A N 1
ATOM 2268 C CA . ILE A 1 285 ? 10.736 4.431 -5.291 1.00 92.31 285 ILE A CA 1
ATOM 2269 C C . ILE A 1 285 ? 10.485 4.544 -6.815 1.00 92.31 285 ILE A C 1
ATOM 2271 O O . ILE A 1 285 ? 9.781 3.701 -7.389 1.00 92.31 285 ILE A O 1
ATOM 2275 N N . PRO A 1 286 ? 11.106 5.515 -7.523 1.00 93.31 286 PRO A N 1
ATOM 2276 C CA . PRO A 1 286 ? 10.916 5.728 -8.961 1.00 93.31 286 PRO A CA 1
ATOM 2277 C C . PRO A 1 286 ? 11.376 4.568 -9.844 1.00 93.31 286 PRO A C 1
ATOM 2279 O O . PRO A 1 286 ? 12.519 4.117 -9.748 1.00 93.31 286 PRO A O 1
ATOM 2282 N N . TYR A 1 287 ? 10.484 4.115 -10.734 1.00 95.50 287 TYR A N 1
ATOM 2283 C CA . TYR A 1 287 ? 10.709 2.975 -11.634 1.00 95.50 287 TYR A CA 1
ATOM 2284 C C . TYR A 1 287 ? 11.507 3.334 -12.893 1.00 95.50 287 TYR A C 1
ATOM 2286 O O . TYR A 1 287 ? 12.461 2.636 -13.256 1.00 95.50 287 TYR A O 1
ATOM 2294 N N . ILE A 1 288 ? 11.128 4.435 -13.550 1.00 95.12 288 ILE A N 1
ATOM 2295 C CA . ILE A 1 288 ? 11.766 4.904 -14.783 1.00 95.12 288 ILE A CA 1
ATOM 2296 C C . ILE A 1 288 ? 13.067 5.602 -14.413 1.00 95.12 288 ILE A C 1
ATOM 2298 O O . ILE A 1 288 ? 13.055 6.756 -14.004 1.00 95.12 288 ILE A O 1
ATOM 2302 N N . ASN A 1 289 ? 14.189 4.901 -14.537 1.00 91.12 289 ASN A N 1
ATOM 2303 C CA . ASN A 1 289 ? 15.518 5.493 -14.411 1.00 91.12 289 ASN A CA 1
ATOM 2304 C C . ASN A 1 289 ? 16.546 4.590 -15.098 1.00 91.12 289 ASN A C 1
ATOM 2306 O O . ASN A 1 289 ? 16.841 3.498 -14.607 1.00 91.12 289 ASN A O 1
ATOM 2310 N N . ALA A 1 290 ? 17.061 4.988 -16.254 1.00 86.75 290 ALA A N 1
ATOM 2311 C CA . ALA A 1 290 ? 17.960 4.161 -17.057 1.00 86.75 290 ALA A CA 1
ATOM 2312 C C . ALA A 1 290 ? 19.210 4.927 -17.466 1.00 86.75 290 ALA A C 1
ATOM 2314 O O . ALA A 1 290 ? 19.205 6.156 -17.471 1.00 86.75 290 ALA A O 1
ATOM 2315 N N . ASP A 1 291 ? 20.263 4.191 -17.821 1.00 84.69 291 ASP A N 1
ATOM 2316 C CA . ASP A 1 291 ? 21.523 4.784 -18.256 1.00 84.69 291 ASP A CA 1
ATOM 2317 C C . ASP A 1 291 ? 21.318 5.778 -19.411 1.00 84.69 291 ASP A C 1
ATOM 2319 O O . ASP A 1 291 ? 20.556 5.522 -20.343 1.00 84.69 291 ASP A O 1
ATOM 2323 N N . GLY A 1 292 ? 21.953 6.945 -19.305 1.00 82.62 292 GLY A N 1
ATOM 2324 C CA . GLY A 1 292 ? 21.742 8.088 -20.200 1.00 82.62 292 GLY A CA 1
ATOM 2325 C C . GLY A 1 292 ? 20.458 8.902 -19.961 1.00 82.62 292 GLY A C 1
ATOM 2326 O O . GLY A 1 292 ? 20.246 9.899 -20.652 1.00 82.62 292 GLY A O 1
ATOM 2327 N N . GLY A 1 293 ? 19.613 8.525 -18.996 1.00 84.81 293 GLY A N 1
ATOM 2328 C CA . GLY A 1 293 ? 18.426 9.281 -18.589 1.00 84.81 293 GLY A CA 1
ATOM 2329 C C . GLY A 1 293 ? 18.754 10.588 -17.842 1.00 84.81 293 GLY A C 1
ATOM 2330 O O . GLY A 1 293 ? 19.854 10.749 -17.311 1.00 84.81 293 GLY A O 1
ATOM 2331 N N . PRO A 1 294 ? 17.802 11.538 -17.754 1.00 79.38 294 PRO A N 1
ATOM 2332 C CA . PRO A 1 294 ? 18.061 12.908 -17.296 1.00 79.38 294 PRO A CA 1
ATOM 2333 C C . PRO A 1 294 ? 18.486 13.047 -15.823 1.00 79.38 294 PRO A C 1
ATOM 2335 O O . PRO A 1 294 ? 19.077 14.067 -15.481 1.00 79.38 294 PRO A O 1
ATOM 2338 N N . ASN A 1 295 ? 18.225 12.050 -14.968 1.00 84.12 295 ASN A N 1
ATOM 2339 C CA . ASN A 1 295 ? 18.701 12.008 -13.573 1.00 84.12 295 ASN A CA 1
ATOM 2340 C C . ASN A 1 295 ? 19.292 10.642 -13.209 1.00 84.12 295 ASN A C 1
ATOM 2342 O O . ASN A 1 295 ? 19.198 10.199 -12.067 1.00 84.12 295 ASN A O 1
ATOM 2346 N N . TYR A 1 296 ? 19.837 9.928 -14.190 1.00 88.81 296 TYR A N 1
ATOM 2347 C CA . TYR A 1 296 ? 20.433 8.639 -13.902 1.00 88.81 296 TYR A CA 1
ATOM 2348 C C . TYR A 1 296 ? 21.810 8.803 -13.266 1.00 88.81 296 TYR A C 1
ATOM 2350 O O . TYR A 1 296 ? 22.718 9.424 -13.825 1.00 88.81 296 TYR A O 1
ATOM 2358 N N . HIS A 1 297 ? 21.981 8.155 -12.120 1.00 87.94 297 HIS A N 1
ATOM 2359 C CA . HIS A 1 297 ? 23.262 8.000 -11.460 1.00 87.94 297 HIS A CA 1
ATOM 2360 C C . HIS A 1 297 ? 23.450 6.529 -11.095 1.00 87.94 297 HIS A C 1
ATOM 2362 O O . HIS A 1 297 ? 22.721 5.985 -10.276 1.00 87.94 297 HIS A O 1
ATOM 2368 N N . CYS A 1 298 ? 24.468 5.881 -11.665 1.00 84.81 298 CYS A N 1
ATOM 2369 C CA . CYS A 1 298 ? 24.688 4.439 -11.496 1.00 84.81 298 CYS A CA 1
ATOM 2370 C C . CYS A 1 298 ? 24.830 3.989 -10.027 1.00 84.81 298 CYS A C 1
ATOM 2372 O O . CYS A 1 298 ? 24.504 2.853 -9.705 1.00 84.81 298 CYS A O 1
ATOM 2374 N N . LYS A 1 299 ? 25.310 4.873 -9.136 1.00 85.56 299 LYS A N 1
ATOM 2375 C CA . LYS A 1 299 ? 25.477 4.612 -7.693 1.00 85.56 299 LYS A CA 1
ATOM 2376 C C . LYS A 1 299 ? 24.279 5.035 -6.843 1.00 85.56 299 LYS A C 1
ATOM 2378 O O . LYS A 1 299 ? 24.299 4.823 -5.632 1.00 85.56 299 LYS A O 1
ATOM 2383 N N . GLU A 1 300 ? 23.265 5.649 -7.441 1.00 85.94 300 GLU A N 1
ATOM 2384 C CA . GLU A 1 300 ? 22.036 5.993 -6.740 1.00 85.94 300 GLU A CA 1
ATOM 2385 C C . GLU A 1 300 ? 21.211 4.721 -6.545 1.00 85.94 300 GLU A C 1
ATOM 2387 O O . GLU A 1 300 ? 20.702 4.117 -7.485 1.00 85.94 300 GLU A O 1
ATOM 2392 N N . ALA A 1 301 ? 21.129 4.287 -5.293 1.00 83.81 301 ALA A N 1
ATOM 2393 C CA . ALA A 1 301 ? 20.459 3.052 -4.903 1.00 83.81 301 ALA A CA 1
ATOM 2394 C C . ALA A 1 301 ? 19.114 3.316 -4.200 1.00 83.81 301 ALA A C 1
ATOM 2396 O O . ALA A 1 301 ? 18.629 2.452 -3.469 1.00 83.81 301 ALA A O 1
ATOM 2397 N N . ASP A 1 302 ? 18.537 4.504 -4.418 1.00 90.69 302 ASP A N 1
ATOM 2398 C CA . ASP A 1 302 ? 17.213 4.919 -3.926 1.00 90.69 302 ASP A CA 1
ATOM 2399 C C . ASP A 1 302 ? 16.163 5.063 -5.039 1.00 90.69 302 ASP A C 1
ATOM 2401 O O . ASP A 1 302 ? 15.126 5.696 -4.905 1.00 90.69 302 ASP A O 1
ATOM 2405 N N . ASN A 1 303 ? 16.431 4.428 -6.174 1.00 92.56 303 ASN A N 1
ATOM 2406 C CA . ASN A 1 303 ? 15.477 4.235 -7.252 1.00 92.56 303 ASN A CA 1
ATOM 2407 C C . ASN A 1 303 ? 15.824 2.952 -8.013 1.00 92.56 303 ASN A C 1
ATOM 2409 O O . ASN A 1 303 ? 16.863 2.325 -7.785 1.00 92.56 303 ASN A O 1
ATOM 2413 N N . TRP A 1 304 ? 14.961 2.564 -8.946 1.00 94.50 304 TRP A N 1
ATOM 2414 C CA . TRP A 1 304 ? 15.113 1.329 -9.708 1.00 94.50 304 TRP A CA 1
ATOM 2415 C C . TRP A 1 304 ? 16.324 1.303 -10.660 1.00 94.50 304 TRP A C 1
ATOM 2417 O O . TRP A 1 304 ? 16.749 0.226 -11.078 1.00 94.50 304 TRP A O 1
ATOM 2427 N N . GLY A 1 305 ? 16.929 2.455 -10.967 1.00 92.12 305 GLY A N 1
ATOM 2428 C CA . GLY A 1 305 ? 18.140 2.561 -11.787 1.00 92.12 305 GLY A CA 1
ATOM 2429 C C . GLY A 1 305 ? 19.378 1.919 -11.153 1.00 92.12 305 GLY A C 1
ATOM 2430 O O . GLY A 1 305 ? 20.236 1.426 -11.881 1.00 92.12 305 GLY A O 1
ATOM 2431 N N . GLY A 1 306 ? 19.444 1.835 -9.820 1.00 91.88 306 GLY A N 1
ATOM 2432 C CA . GLY A 1 306 ? 20.499 1.103 -9.104 1.00 91.88 306 GLY A CA 1
ATOM 2433 C C . GLY A 1 306 ? 20.349 -0.427 -9.152 1.00 91.88 306 GLY A C 1
ATOM 2434 O O . GLY A 1 306 ? 21.307 -1.157 -8.871 1.00 91.88 306 GLY A O 1
ATOM 2435 N N . TYR A 1 307 ? 19.175 -0.928 -9.557 1.00 94.75 307 TYR A N 1
ATOM 2436 C CA . TYR A 1 307 ? 18.794 -2.348 -9.529 1.00 94.75 307 TYR A CA 1
ATOM 2437 C C . TYR A 1 307 ? 18.348 -2.868 -10.912 1.00 94.75 307 TYR A C 1
ATOM 2439 O O . TYR A 1 307 ? 17.289 -3.490 -11.026 1.00 94.75 307 TYR A O 1
ATOM 2447 N N . PRO A 1 308 ? 19.117 -2.626 -11.993 1.00 93.44 308 PRO A N 1
ATOM 2448 C CA . PRO A 1 308 ? 18.701 -2.961 -13.351 1.00 93.44 308 PRO A CA 1
ATOM 2449 C C . PRO A 1 308 ? 18.516 -4.466 -13.584 1.00 93.44 308 PRO A C 1
ATOM 2451 O O . PRO A 1 308 ? 17.731 -4.833 -14.452 1.00 93.44 308 PRO A O 1
ATOM 2454 N N . GLU A 1 309 ? 19.216 -5.334 -12.848 1.00 94.50 309 GLU A N 1
ATOM 2455 C CA . GLU A 1 309 ? 19.091 -6.790 -12.970 1.00 94.50 309 GLU A CA 1
ATOM 2456 C C . GLU A 1 309 ? 17.747 -7.278 -12.420 1.00 94.50 309 GLU A C 1
ATOM 2458 O O . GLU A 1 309 ? 17.009 -7.944 -13.138 1.00 94.50 309 GLU A O 1
ATOM 2463 N N . GLU A 1 310 ? 17.388 -6.879 -11.195 1.00 96.62 310 GLU A N 1
ATOM 2464 C CA . GLU A 1 310 ? 16.087 -7.209 -10.594 1.00 96.62 310 GLU A CA 1
ATOM 2465 C C . GLU A 1 310 ? 14.934 -6.541 -11.359 1.00 96.62 310 GLU A C 1
ATOM 2467 O O . GLU A 1 310 ? 13.899 -7.163 -11.593 1.00 96.62 310 GLU A O 1
ATOM 2472 N N . ARG A 1 311 ? 15.120 -5.298 -11.835 1.00 97.00 311 ARG A N 1
ATOM 2473 C CA . ARG A 1 311 ? 14.130 -4.622 -12.690 1.00 97.00 311 ARG A CA 1
ATOM 2474 C C . ARG A 1 311 ? 13.851 -5.405 -13.964 1.00 97.00 311 ARG A C 1
ATOM 2476 O O . ARG A 1 311 ? 12.694 -5.554 -14.346 1.00 97.00 311 ARG A O 1
ATOM 2483 N N . ARG A 1 312 ? 14.916 -5.864 -14.624 1.00 97.88 312 ARG A N 1
ATOM 2484 C CA . ARG A 1 312 ? 14.824 -6.658 -15.847 1.00 97.88 312 ARG A CA 1
ATOM 2485 C C . ARG A 1 312 ? 14.185 -8.007 -15.571 1.00 97.88 312 ARG A C 1
ATOM 2487 O O . ARG A 1 312 ? 13.325 -8.402 -16.333 1.00 97.88 312 ARG A O 1
ATOM 2494 N N . GLU A 1 313 ? 14.530 -8.668 -14.469 1.00 97.62 313 GLU A N 1
ATOM 2495 C CA . GLU A 1 313 ? 13.897 -9.927 -14.066 1.00 97.62 313 GLU A CA 1
ATOM 2496 C C . GLU A 1 313 ? 12.378 -9.778 -13.881 1.00 97.62 313 GLU A C 1
ATOM 2498 O O . GLU A 1 313 ? 11.609 -10.626 -14.334 1.00 97.62 313 GLU A O 1
ATOM 2503 N N . ILE A 1 314 ? 11.934 -8.688 -13.249 1.00 98.44 314 ILE A N 1
ATOM 2504 C CA . ILE A 1 314 ? 10.508 -8.375 -13.093 1.00 98.44 314 ILE A CA 1
ATOM 2505 C C . ILE A 1 314 ? 9.864 -8.072 -14.452 1.00 98.44 314 ILE A C 1
ATOM 2507 O O . ILE A 1 314 ? 8.801 -8.613 -14.751 1.00 98.44 314 ILE A O 1
ATOM 2511 N N . ALA A 1 315 ? 10.497 -7.241 -15.284 1.00 98.56 315 ALA A N 1
ATOM 2512 C CA . ALA A 1 315 ? 9.977 -6.890 -16.605 1.00 98.56 315 ALA A CA 1
ATOM 2513 C C . ALA A 1 315 ? 9.898 -8.111 -17.543 1.00 98.56 315 ALA A C 1
ATOM 2515 O O . ALA A 1 315 ? 8.878 -8.315 -18.195 1.00 98.56 315 ALA A O 1
ATOM 2516 N N . ASP A 1 316 ? 10.919 -8.972 -17.541 1.00 98.19 316 ASP A N 1
ATOM 2517 C CA . ASP A 1 316 ? 10.951 -10.244 -18.271 1.00 98.19 316 ASP A CA 1
ATOM 2518 C C . ASP A 1 316 ? 9.816 -11.163 -17.819 1.00 98.19 316 ASP A C 1
ATOM 2520 O O . ASP A 1 316 ? 9.143 -11.782 -18.643 1.00 98.19 316 ASP A O 1
ATOM 2524 N N . PHE A 1 317 ? 9.565 -11.232 -16.510 1.00 96.81 317 PHE A N 1
ATOM 2525 C CA . PHE A 1 317 ? 8.469 -12.021 -15.962 1.00 96.81 317 PHE A CA 1
ATOM 2526 C C . PHE A 1 317 ? 7.098 -11.497 -16.408 1.00 96.81 317 PHE A C 1
ATOM 2528 O O . PHE A 1 317 ? 6.231 -12.294 -16.770 1.00 96.81 317 PHE A O 1
ATOM 2535 N N . ILE A 1 318 ? 6.908 -10.175 -16.413 1.00 97.38 318 ILE A N 1
ATOM 2536 C CA . ILE A 1 318 ? 5.683 -9.516 -16.887 1.00 97.38 318 ILE A CA 1
ATOM 2537 C C . ILE A 1 318 ? 5.465 -9.796 -18.379 1.00 97.38 318 ILE A C 1
ATOM 2539 O O . ILE A 1 318 ? 4.376 -10.233 -18.751 1.00 97.38 318 ILE A O 1
ATOM 2543 N N . ALA A 1 319 ? 6.500 -9.619 -19.209 1.00 96.12 319 ALA A N 1
ATOM 2544 C CA . ALA A 1 319 ? 6.447 -9.873 -20.649 1.00 96.12 319 ALA A CA 1
ATOM 2545 C C . ALA A 1 319 ? 6.127 -11.344 -20.956 1.00 96.12 319 ALA A C 1
ATOM 2547 O O . ALA A 1 319 ? 5.254 -11.644 -21.768 1.00 96.12 319 ALA A O 1
ATOM 2548 N N . ALA A 1 320 ? 6.796 -12.278 -20.272 1.00 94.75 320 ALA A N 1
ATOM 2549 C CA . ALA A 1 320 ? 6.636 -13.714 -20.502 1.00 94.75 320 ALA A CA 1
ATOM 2550 C C . ALA A 1 320 ? 5.223 -14.236 -20.189 1.00 94.75 320 ALA A C 1
ATOM 2552 O O . ALA A 1 320 ? 4.812 -15.251 -20.752 1.00 94.75 320 ALA A O 1
ATOM 2553 N N . HIS A 1 321 ? 4.486 -13.558 -19.306 1.00 92.44 321 HIS A N 1
ATOM 2554 C CA . HIS A 1 321 ? 3.149 -13.969 -18.867 1.00 92.44 321 HIS A CA 1
ATOM 2555 C C . HIS A 1 321 ? 2.036 -13.016 -19.320 1.00 92.44 321 HIS A C 1
ATOM 2557 O O . HIS A 1 321 ? 0.881 -13.223 -18.937 1.00 92.44 321 HIS A O 1
ATOM 2563 N N . ASP A 1 322 ? 2.360 -12.005 -20.138 1.00 92.69 322 ASP A N 1
ATOM 2564 C CA . ASP A 1 322 ? 1.397 -11.037 -20.676 1.00 92.69 322 ASP A CA 1
ATOM 2565 C C . ASP A 1 322 ? 0.554 -10.392 -19.553 1.00 92.69 322 ASP A C 1
ATOM 2567 O O . ASP A 1 322 ? -0.680 -10.403 -19.567 1.00 92.69 322 ASP A O 1
ATOM 2571 N N . ILE A 1 323 ? 1.221 -9.931 -18.489 1.00 95.56 323 ILE A N 1
ATOM 2572 C CA . ILE A 1 323 ? 0.545 -9.444 -17.277 1.00 95.56 323 ILE A CA 1
ATOM 2573 C C . ILE A 1 323 ? 0.113 -7.984 -17.477 1.00 95.56 323 ILE A C 1
ATOM 2575 O O . ILE A 1 323 ? 0.982 -7.122 -17.610 1.00 95.56 323 ILE A O 1
ATOM 2579 N N . PRO A 1 324 ? -1.196 -7.661 -17.439 1.00 96.56 324 PRO A N 1
ATOM 2580 C CA . PRO A 1 324 ? -1.651 -6.277 -17.489 1.00 96.56 324 PRO A CA 1
ATOM 2581 C C . PRO A 1 324 ? -1.314 -5.577 -16.168 1.00 96.56 324 PRO A C 1
ATOM 2583 O O . PRO A 1 324 ? -1.798 -5.967 -15.102 1.00 96.56 324 PRO A O 1
ATOM 2586 N N . ILE A 1 325 ? -0.475 -4.545 -16.227 1.00 98.12 325 ILE A N 1
ATOM 2587 C CA . ILE A 1 325 ? 0.070 -3.883 -15.039 1.00 98.12 325 ILE A CA 1
ATOM 2588 C C . ILE A 1 325 ? 0.266 -2.380 -15.255 1.00 98.12 325 ILE A C 1
ATOM 2590 O O . ILE A 1 325 ? 0.657 -1.938 -16.330 1.00 98.12 325 ILE A O 1
ATOM 2594 N N . MET A 1 326 ? 0.041 -1.606 -14.193 1.00 98.25 326 MET A N 1
ATOM 2595 C CA . MET A 1 326 ? 0.470 -0.216 -14.040 1.00 98.25 326 MET A CA 1
ATOM 2596 C C . MET A 1 326 ? 1.298 -0.048 -12.765 1.00 98.25 326 MET A C 1
ATOM 2598 O O . MET A 1 326 ? 1.115 -0.792 -11.796 1.00 98.25 326 MET A O 1
ATOM 2602 N N . ILE A 1 327 ? 2.162 0.965 -12.741 1.00 98.38 327 ILE A N 1
ATOM 2603 C CA . ILE A 1 327 ? 2.941 1.350 -11.560 1.00 98.38 327 ILE A CA 1
ATOM 2604 C C . ILE A 1 327 ? 2.428 2.675 -11.007 1.00 98.38 327 ILE A C 1
ATOM 2606 O O . ILE A 1 327 ? 2.274 3.659 -11.731 1.00 98.38 327 ILE A O 1
ATOM 2610 N N . LEU A 1 328 ? 2.205 2.703 -9.697 1.00 97.81 328 LEU A N 1
ATOM 2611 C CA . LEU A 1 328 ? 1.836 3.886 -8.931 1.00 97.81 328 LEU A CA 1
ATOM 2612 C C . LEU A 1 328 ? 3.006 4.232 -8.003 1.00 97.81 328 LEU A C 1
ATOM 2614 O O . LEU A 1 328 ? 3.378 3.424 -7.151 1.00 97.81 328 LEU A O 1
ATOM 2618 N N . GLY A 1 329 ? 3.613 5.399 -8.211 1.00 94.31 329 GLY A N 1
ATOM 2619 C CA . GLY A 1 329 ? 4.870 5.797 -7.575 1.00 94.31 329 GLY A CA 1
ATOM 2620 C C . GLY A 1 329 ? 4.751 6.984 -6.620 1.00 94.31 329 GLY A C 1
ATOM 2621 O O . GLY A 1 329 ? 3.863 7.818 -6.780 1.00 94.31 329 GLY A O 1
ATOM 2622 N N . GLY A 1 330 ? 5.690 7.084 -5.675 1.00 92.31 330 GLY A N 1
ATOM 2623 C CA . GLY A 1 330 ? 5.894 8.231 -4.779 1.00 92.31 330 GLY A CA 1
ATOM 2624 C C . GLY A 1 330 ? 7.292 8.837 -4.928 1.00 92.31 330 GLY A C 1
ATOM 2625 O O . GLY A 1 330 ? 7.818 8.850 -6.046 1.00 92.31 330 GLY A O 1
ATOM 2626 N N . ASP A 1 331 ? 7.852 9.334 -3.813 1.00 93.75 331 ASP A N 1
ATOM 2627 C CA . ASP A 1 331 ? 9.254 9.756 -3.571 1.00 93.75 331 ASP A CA 1
ATOM 2628 C C . ASP A 1 331 ? 9.811 10.919 -4.428 1.00 93.75 331 ASP A C 1
ATOM 2630 O O . ASP A 1 331 ? 10.525 11.805 -3.961 1.00 93.75 331 ASP A O 1
ATOM 2634 N N . ALA A 1 332 ? 9.445 11.007 -5.703 1.00 91.88 332 ALA A N 1
ATOM 2635 C CA . ALA A 1 332 ? 10.023 11.953 -6.652 1.00 91.88 332 ALA A CA 1
ATOM 2636 C C . ALA A 1 332 ? 9.631 13.427 -6.423 1.00 91.88 332 ALA A C 1
ATOM 2638 O O . ALA A 1 332 ? 10.114 14.308 -7.139 1.00 91.88 332 ALA A O 1
ATOM 2639 N N . HIS A 1 333 ? 8.755 13.707 -5.451 1.00 93.69 333 HIS A N 1
ATOM 2640 C CA . HIS A 1 333 ? 8.186 15.024 -5.147 1.00 93.69 333 HIS A CA 1
ATOM 2641 C C . HIS A 1 333 ? 7.654 15.759 -6.392 1.00 93.69 333 HIS A C 1
ATOM 2643 O O . HIS A 1 333 ? 7.895 16.955 -6.605 1.00 93.69 333 HIS A O 1
ATOM 2649 N N . MET A 1 334 ? 6.960 15.029 -7.255 1.00 92.62 334 MET A N 1
ATOM 2650 C CA . MET A 1 334 ? 6.408 15.552 -8.495 1.00 92.62 334 MET A CA 1
ATOM 2651 C C . MET A 1 334 ? 5.203 14.734 -8.908 1.00 92.62 334 MET A C 1
ATOM 2653 O O . MET A 1 334 ? 5.152 13.532 -8.675 1.00 92.62 334 MET A O 1
ATOM 2657 N N . THR A 1 335 ? 4.295 15.373 -9.625 1.00 93.69 335 THR A N 1
ATOM 2658 C CA . THR A 1 335 ? 3.320 14.640 -10.423 1.00 93.69 335 THR A CA 1
ATOM 2659 C C . THR A 1 335 ? 3.946 14.343 -11.783 1.00 93.69 335 THR A C 1
ATOM 2661 O O . THR A 1 335 ? 4.487 15.262 -12.399 1.00 93.69 335 THR A O 1
ATOM 2664 N N . ALA A 1 336 ? 3.906 13.101 -12.266 1.00 93.69 336 ALA A N 1
ATOM 2665 C CA . ALA A 1 336 ? 4.433 12.737 -13.588 1.00 93.69 336 ALA A CA 1
ATOM 2666 C C . ALA A 1 336 ? 3.729 11.503 -14.157 1.00 93.69 336 ALA A C 1
ATOM 2668 O O . ALA A 1 336 ? 3.384 10.605 -13.392 1.00 93.69 336 ALA A O 1
ATOM 2669 N N . ILE A 1 337 ? 3.540 11.451 -15.479 1.00 93.81 337 ILE A N 1
ATOM 2670 C CA . ILE A 1 337 ? 2.863 10.335 -16.156 1.00 93.81 337 ILE A CA 1
ATOM 2671 C C . ILE A 1 337 ? 3.697 9.853 -17.347 1.00 93.81 337 ILE A C 1
ATOM 2673 O O . ILE A 1 337 ? 4.103 10.647 -18.198 1.00 93.81 337 ILE A O 1
ATOM 2677 N N . ASP A 1 338 ? 3.912 8.542 -17.413 1.00 93.88 338 ASP A N 1
ATOM 2678 C CA . ASP A 1 338 ? 4.443 7.833 -18.575 1.00 93.88 338 ASP A CA 1
ATOM 2679 C C . ASP A 1 338 ? 3.438 6.774 -19.041 1.00 93.88 338 ASP A C 1
ATOM 2681 O O . ASP A 1 338 ? 2.834 6.079 -18.225 1.00 93.88 338 ASP A O 1
ATOM 2685 N N . ASP A 1 339 ? 3.260 6.647 -20.350 1.00 92.56 339 ASP A N 1
ATOM 2686 C CA . ASP A 1 339 ? 2.328 5.695 -20.974 1.00 92.56 339 ASP A CA 1
ATOM 2687 C C . ASP A 1 339 ? 2.912 4.292 -21.193 1.00 92.56 339 ASP A C 1
ATOM 2689 O O . ASP A 1 339 ? 2.233 3.428 -21.747 1.00 92.56 339 ASP A O 1
ATOM 2693 N N . GLY A 1 340 ? 4.154 4.058 -20.768 1.00 93.50 340 GLY A N 1
ATOM 2694 C CA . GLY A 1 340 ? 4.876 2.811 -20.984 1.00 93.50 340 GLY A CA 1
ATOM 2695 C C . GLY A 1 340 ? 5.993 2.918 -22.020 1.00 93.50 340 GLY A C 1
ATOM 2696 O O . GLY A 1 340 ? 6.802 1.998 -22.137 1.00 93.50 340 GLY A O 1
ATOM 2697 N N . SER A 1 341 ? 6.084 4.031 -22.755 1.00 92.31 341 SER A N 1
ATOM 2698 C CA . SER A 1 341 ? 7.123 4.236 -23.772 1.00 92.31 341 SER A CA 1
ATOM 2699 C C . SER A 1 341 ? 8.543 4.324 -23.208 1.00 92.31 341 SER A C 1
ATOM 2701 O O . SER A 1 341 ? 9.492 4.066 -23.949 1.00 92.31 341 SER A O 1
ATOM 2703 N N . ASN A 1 342 ? 8.709 4.645 -21.918 1.00 93.94 342 ASN A N 1
ATOM 2704 C CA . ASN A 1 342 ? 10.027 4.779 -21.281 1.00 93.94 342 ASN A CA 1
ATOM 2705 C C . ASN A 1 342 ? 10.276 3.771 -20.148 1.00 93.94 342 ASN A C 1
ATOM 2707 O O . ASN A 1 342 ? 11.286 3.871 -19.447 1.00 93.94 342 ASN A O 1
ATOM 2711 N N . SER A 1 343 ? 9.379 2.803 -19.957 1.00 95.50 343 SER A N 1
ATOM 2712 C CA . SER A 1 343 ? 9.418 1.861 -18.832 1.00 95.50 343 SER A CA 1
ATOM 2713 C C . SER A 1 343 ? 9.618 0.396 -19.236 1.00 95.50 343 SER A C 1
ATOM 2715 O O . SER A 1 343 ? 9.758 -0.448 -18.352 1.00 95.50 343 SER A O 1
ATOM 2717 N N . ASP A 1 344 ? 9.672 0.078 -20.534 1.00 96.25 344 ASP A N 1
ATOM 2718 C CA . ASP A 1 344 ? 9.927 -1.291 -20.989 1.00 96.25 344 ASP A CA 1
ATOM 2719 C C . ASP A 1 344 ? 11.398 -1.675 -20.786 1.00 96.25 344 ASP A C 1
ATOM 2721 O O . ASP A 1 344 ? 12.288 -1.332 -21.570 1.00 96.25 344 ASP A O 1
ATOM 2725 N N . TYR A 1 345 ? 11.652 -2.381 -19.687 1.00 97.25 345 TYR A N 1
ATOM 2726 C CA . TYR A 1 345 ? 12.977 -2.871 -19.314 1.00 97.25 345 TYR A CA 1
ATOM 2727 C C . TYR A 1 345 ? 13.161 -4.371 -19.553 1.00 97.25 345 TYR A C 1
ATOM 2729 O O . TYR A 1 345 ? 14.176 -4.921 -19.112 1.00 97.25 345 TYR A O 1
ATOM 2737 N N . ALA A 1 346 ? 12.218 -5.029 -20.233 1.00 97.88 346 ALA A N 1
ATOM 2738 C CA . ALA A 1 346 ? 12.337 -6.438 -20.571 1.00 97.88 346 ALA A CA 1
ATOM 2739 C C . ALA A 1 346 ? 13.427 -6.666 -21.633 1.00 97.88 346 ALA A C 1
ATOM 2741 O O . ALA A 1 346 ? 13.675 -5.858 -22.534 1.00 97.88 346 ALA A O 1
ATOM 2742 N N . THR A 1 347 ? 14.090 -7.808 -21.542 1.00 97.19 347 THR A N 1
ATOM 2743 C CA . THR A 1 347 ? 15.032 -8.332 -22.519 1.00 97.19 347 THR A CA 1
ATOM 2744 C C . THR A 1 347 ? 14.312 -8.557 -23.847 1.00 97.19 347 THR A C 1
ATOM 2746 O O . THR A 1 347 ? 13.588 -9.530 -24.026 1.00 97.19 347 THR A O 1
ATOM 2749 N N . GLY A 1 348 ? 14.553 -7.668 -24.812 1.00 95.25 348 GLY A N 1
ATOM 2750 C CA . GLY A 1 348 ? 13.871 -7.705 -26.111 1.00 95.25 348 GLY A CA 1
ATOM 2751 C C . GLY A 1 348 ? 12.522 -6.978 -26.138 1.00 95.25 348 GLY A C 1
ATOM 2752 O O . GLY A 1 348 ? 11.854 -7.018 -27.170 1.00 95.25 348 GLY A O 1
ATOM 2753 N N . GLY A 1 349 ? 12.165 -6.280 -25.056 1.00 95.44 349 GLY A N 1
ATOM 2754 C CA . GLY A 1 349 ? 10.896 -5.575 -24.893 1.00 95.44 349 GLY A CA 1
ATOM 2755 C C . GLY A 1 349 ? 9.714 -6.504 -24.602 1.00 95.44 349 GLY A C 1
ATOM 2756 O O . GLY A 1 349 ? 9.884 -7.700 -24.362 1.00 95.44 349 GLY A O 1
ATOM 2757 N N . GLY A 1 350 ? 8.504 -5.949 -24.646 1.00 93.25 350 GLY A N 1
ATOM 2758 C CA . GLY A 1 350 ? 7.252 -6.677 -24.421 1.00 93.25 350 GLY A CA 1
ATOM 2759 C C . GLY A 1 350 ? 6.641 -6.474 -23.034 1.00 93.25 350 GLY A C 1
ATOM 2760 O O . GLY A 1 350 ? 5.645 -7.122 -22.726 1.00 93.25 350 GLY A O 1
ATOM 2761 N N . ALA A 1 351 ? 7.190 -5.569 -22.221 1.00 95.62 351 ALA A N 1
ATOM 2762 C CA . ALA A 1 351 ? 6.577 -5.125 -20.971 1.00 95.62 351 ALA A CA 1
ATOM 2763 C C . ALA A 1 351 ? 6.566 -3.588 -20.859 1.00 95.62 351 ALA A C 1
ATOM 2765 O O . ALA A 1 351 ? 7.181 -3.044 -19.943 1.00 95.62 351 ALA A O 1
ATOM 2766 N N . PRO A 1 352 ? 5.888 -2.852 -21.761 1.00 95.19 352 PRO A N 1
ATOM 2767 C CA . PRO A 1 352 ? 5.621 -1.435 -21.537 1.00 95.19 352 PRO A CA 1
ATOM 2768 C C . PRO A 1 352 ? 4.641 -1.281 -20.368 1.00 95.19 352 PRO A C 1
ATOM 2770 O O . PRO A 1 352 ? 3.541 -1.831 -20.394 1.00 95.19 352 PRO A O 1
ATOM 2773 N N . ILE A 1 353 ? 5.032 -0.536 -19.333 1.00 96.69 353 ILE A N 1
ATOM 2774 C CA . ILE A 1 353 ? 4.241 -0.386 -18.103 1.00 96.69 353 ILE A CA 1
ATOM 2775 C C . ILE A 1 353 ? 3.885 1.089 -17.896 1.00 96.69 353 ILE A C 1
ATOM 2777 O O . ILE A 1 353 ? 4.789 1.883 -17.623 1.00 96.69 353 ILE A O 1
ATOM 2781 N N . PRO A 1 354 ? 2.607 1.493 -17.964 1.00 96.44 354 PRO A N 1
ATOM 2782 C CA . PRO A 1 354 ? 2.213 2.845 -17.589 1.00 96.44 354 PRO A CA 1
ATOM 2783 C C . PRO A 1 354 ? 2.631 3.171 -16.149 1.00 96.44 354 PRO A C 1
ATOM 2785 O O . PRO A 1 354 ? 2.432 2.364 -15.235 1.00 96.44 354 PRO A O 1
ATOM 2788 N N . VAL A 1 355 ? 3.204 4.357 -15.937 1.00 96.50 355 VAL A N 1
ATOM 2789 C CA . VAL A 1 355 ? 3.697 4.816 -14.630 1.00 96.50 355 VAL A CA 1
ATOM 2790 C C . VAL A 1 355 ? 3.041 6.138 -14.267 1.00 96.50 355 VAL A C 1
ATOM 2792 O O . VAL A 1 355 ? 3.138 7.110 -15.016 1.00 96.50 355 VAL A O 1
ATOM 2795 N N . PHE A 1 356 ? 2.441 6.207 -13.079 1.00 95.88 356 PHE A N 1
ATOM 2796 C CA . PHE A 1 356 ? 1.926 7.447 -12.510 1.00 95.88 356 PHE A CA 1
ATOM 2797 C C . PHE A 1 356 ? 2.600 7.759 -11.174 1.00 95.88 356 PHE A C 1
ATOM 2799 O O . PHE A 1 356 ? 2.414 7.038 -10.196 1.00 95.88 356 PHE A O 1
ATOM 2806 N N . HIS A 1 357 ? 3.364 8.850 -11.120 1.00 93.69 357 HIS A N 1
ATOM 2807 C CA . HIS A 1 357 ? 3.887 9.389 -9.868 1.00 93.69 357 HIS A CA 1
ATOM 2808 C C . HIS A 1 357 ? 2.877 10.324 -9.212 1.00 93.69 357 HIS A C 1
ATOM 2810 O O . HIS A 1 357 ? 2.425 11.303 -9.816 1.00 93.69 357 HIS A O 1
ATOM 2816 N N . ALA A 1 358 ? 2.574 10.023 -7.954 1.00 82.00 358 ALA A N 1
ATOM 2817 C CA . ALA A 1 358 ? 1.787 10.854 -7.073 1.00 82.00 358 ALA A CA 1
ATOM 2818 C C . ALA A 1 358 ? 2.481 12.200 -6.856 1.00 82.00 358 ALA A C 1
ATOM 2820 O O . ALA A 1 358 ? 3.668 12.256 -6.529 1.00 82.00 358 ALA A O 1
ATOM 2821 N N . GLY A 1 359 ? 1.719 13.284 -6.981 1.00 78.94 359 GLY A N 1
ATOM 2822 C CA . GLY A 1 359 ? 2.177 14.595 -6.548 1.00 78.94 359 GLY A CA 1
ATOM 2823 C C . GLY A 1 359 ? 2.585 14.603 -5.073 1.00 78.94 359 GLY A C 1
ATOM 2824 O O . GLY A 1 359 ? 2.063 13.838 -4.260 1.00 78.94 359 GLY A O 1
ATOM 2825 N N . SER A 1 360 ? 3.515 15.494 -4.729 1.00 92.00 360 SER A N 1
ATOM 2826 C CA . SER A 1 360 ? 3.866 15.747 -3.335 1.00 92.00 360 SER A CA 1
ATOM 2827 C C . SER A 1 360 ? 2.706 16.450 -2.637 1.00 92.00 360 SER A C 1
ATOM 2829 O O . SER A 1 360 ? 2.315 17.557 -3.025 1.00 92.00 360 SER A O 1
ATOM 2831 N N . LEU A 1 361 ? 2.174 15.843 -1.580 1.00 94.88 361 LEU A N 1
ATOM 2832 C CA . LEU A 1 361 ? 1.091 16.435 -0.797 1.00 94.88 361 LEU A CA 1
ATOM 2833 C C . LEU A 1 361 ? 1.541 17.717 -0.090 1.00 94.88 361 LEU A C 1
ATOM 2835 O O . LEU A 1 361 ? 0.755 18.654 0.037 1.00 94.88 361 LEU A O 1
ATOM 2839 N N . ASP A 1 362 ? 2.808 17.800 0.326 1.00 90.56 362 ASP A N 1
ATOM 2840 C CA . ASP A 1 362 ? 3.317 18.946 1.089 1.00 90.56 362 ASP A CA 1
ATOM 2841 C C . ASP A 1 362 ? 4.720 19.399 0.670 1.00 90.56 362 ASP A C 1
ATOM 2843 O O . ASP A 1 362 ? 4.976 20.594 0.500 1.00 90.56 362 ASP A O 1
ATOM 2847 N N . ARG A 1 363 ? 5.634 18.448 0.465 1.00 89.25 363 ARG A N 1
ATOM 2848 C CA . ARG A 1 363 ? 7.062 18.712 0.256 1.00 89.25 363 ARG A CA 1
ATOM 2849 C C . ARG A 1 363 ? 7.354 19.529 -0.997 1.00 89.25 363 ARG A C 1
ATOM 2851 O O . ARG A 1 363 ? 6.629 19.485 -1.992 1.00 89.25 363 ARG A O 1
ATOM 2858 N N . GLY A 1 364 ? 8.476 20.247 -0.943 1.00 87.25 364 GLY A N 1
ATOM 2859 C CA . GLY A 1 364 ? 9.011 20.994 -2.076 1.00 87.25 364 GLY A CA 1
ATOM 2860 C C . GLY A 1 364 ? 9.326 20.081 -3.261 1.00 87.25 364 GLY A C 1
ATOM 2861 O O . GLY A 1 364 ? 9.728 18.934 -3.081 1.00 87.25 364 GLY A O 1
ATOM 2862 N N . GLY A 1 365 ? 9.136 20.603 -4.471 1.00 88.12 365 GLY A N 1
ATOM 2863 C CA . GLY A 1 365 ? 9.195 19.799 -5.685 1.00 88.12 365 GLY A CA 1
ATOM 2864 C C . GLY A 1 365 ? 10.601 19.344 -6.087 1.00 88.12 365 GLY A C 1
ATOM 2865 O O . GLY A 1 365 ? 11.550 20.125 -6.022 1.00 88.12 365 GLY A O 1
ATOM 2866 N N . SER A 1 366 ? 10.710 18.113 -6.587 1.00 90.38 366 SER A N 1
ATOM 2867 C CA . SER A 1 366 ? 11.932 17.518 -7.150 1.00 90.38 366 SER A CA 1
ATOM 2868 C C . SER A 1 366 ? 11.651 16.915 -8.535 1.00 90.38 366 SER A C 1
ATOM 2870 O O . SER A 1 366 ? 10.588 17.137 -9.106 1.00 90.38 366 SER A O 1
ATOM 2872 N N . TYR A 1 367 ? 12.640 16.276 -9.155 1.00 90.12 367 TYR A N 1
ATOM 2873 C CA . TYR A 1 367 ? 12.477 15.477 -10.373 1.00 90.12 367 TYR A CA 1
ATOM 2874 C C . TYR A 1 367 ? 13.434 14.293 -10.288 1.00 90.12 367 TYR A C 1
ATOM 2876 O O . TYR A 1 367 ? 14.645 14.497 -10.263 1.00 90.12 367 TYR A O 1
ATOM 2884 N N . LYS A 1 368 ? 12.886 13.080 -10.213 1.00 90.44 368 LYS A N 1
ATOM 2885 C CA . LYS A 1 368 ? 13.652 11.830 -10.177 1.00 90.44 368 LYS A CA 1
ATOM 2886 C C . LYS A 1 368 ? 13.272 10.977 -11.380 1.00 90.44 368 LYS A C 1
ATOM 2888 O O . LYS A 1 368 ? 12.117 10.982 -11.789 1.00 90.44 368 LYS A O 1
ATOM 2893 N N . GLY A 1 369 ? 14.239 10.255 -11.940 1.00 90.12 369 GLY A N 1
ATOM 2894 C CA . GLY A 1 369 ? 13.979 9.349 -13.054 1.00 90.12 369 GLY A CA 1
ATOM 2895 C C . GLY A 1 369 ? 13.623 10.037 -14.377 1.00 90.12 369 GLY A C 1
ATOM 2896 O O . GLY A 1 369 ? 14.140 11.115 -14.690 1.00 90.12 369 GLY A O 1
ATOM 2897 N N . GLY A 1 370 ? 12.749 9.392 -15.149 1.00 90.00 370 GLY A N 1
ATOM 2898 C CA . GLY A 1 370 ? 12.264 9.833 -16.456 1.00 90.00 370 GLY A CA 1
ATOM 2899 C C . GLY A 1 370 ? 13.140 9.392 -17.642 1.00 90.00 370 GLY A C 1
ATOM 2900 O O . GLY A 1 370 ? 14.123 8.669 -17.454 1.00 90.00 370 GLY A O 1
ATOM 2901 N N . PRO A 1 371 ? 12.819 9.844 -18.870 1.00 91.94 371 PRO A N 1
ATOM 2902 C CA . PRO A 1 371 ? 11.756 10.799 -19.214 1.00 91.94 371 PRO A CA 1
ATOM 2903 C C . PRO A 1 371 ? 10.336 10.245 -19.003 1.00 91.94 371 PRO A C 1
ATOM 2905 O O . PRO A 1 371 ? 10.149 9.042 -18.881 1.00 91.94 371 PRO A O 1
ATOM 2908 N N . TYR A 1 372 ? 9.355 11.151 -18.937 1.00 91.88 372 TYR A N 1
ATOM 2909 C CA . TYR A 1 372 ? 7.930 10.844 -18.766 1.00 91.88 372 TYR A CA 1
ATOM 2910 C C . TYR A 1 372 ? 7.168 11.374 -19.976 1.00 91.88 372 TYR A C 1
ATOM 2912 O O . TYR A 1 372 ? 7.236 12.578 -20.251 1.00 91.88 372 TYR A O 1
ATOM 2920 N N . SER A 1 373 ? 6.471 10.503 -20.704 1.00 90.44 373 SER A N 1
ATOM 2921 C CA . SER A 1 373 ? 5.883 10.836 -22.008 1.00 90.44 373 SER A CA 1
ATOM 2922 C C . SER A 1 373 ? 4.822 11.941 -21.963 1.00 90.44 373 SER A C 1
ATOM 2924 O O . SER A 1 373 ? 4.707 12.715 -22.912 1.00 90.44 373 SER A O 1
ATOM 2926 N N . HIS A 1 374 ? 4.121 12.095 -20.836 1.00 89.56 374 HIS A N 1
ATOM 2927 C CA . HIS A 1 374 ? 3.143 13.168 -20.609 1.00 89.56 374 HIS A CA 1
ATOM 2928 C C . HIS A 1 374 ? 3.691 14.291 -19.711 1.00 89.56 374 HIS A C 1
ATOM 2930 O O . HIS A 1 374 ? 2.960 15.165 -19.242 1.00 89.56 374 HIS A O 1
ATOM 2936 N N . GLY A 1 375 ? 5.007 14.297 -19.495 1.00 89.00 3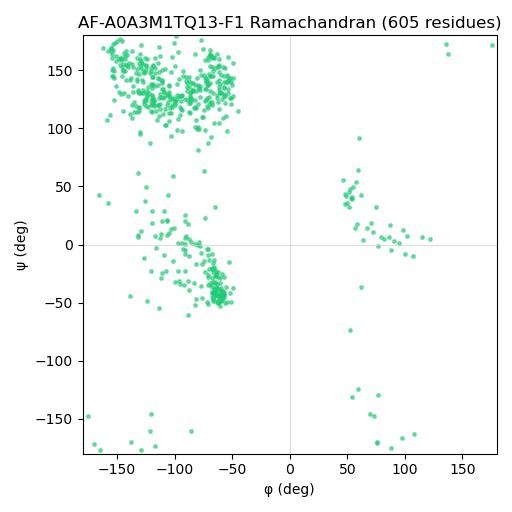75 GLY A N 1
ATOM 2937 C CA . GLY A 1 375 ? 5.712 15.300 -18.718 1.00 89.00 375 GLY A CA 1
ATOM 2938 C C . GLY A 1 375 ? 5.532 15.158 -17.208 1.00 89.00 375 GLY A C 1
ATOM 2939 O O . GLY A 1 375 ? 5.024 14.168 -16.681 1.00 89.00 375 GLY A O 1
ATOM 2940 N N . TYR A 1 376 ? 6.012 16.180 -16.504 1.00 92.31 376 TYR A N 1
ATOM 2941 C CA . TYR A 1 376 ? 5.991 16.248 -15.049 1.00 92.31 376 TYR A CA 1
ATOM 2942 C C . TYR A 1 376 ? 5.719 17.675 -14.557 1.00 92.31 376 TYR A C 1
ATOM 2944 O O . TYR A 1 376 ? 5.882 18.671 -15.281 1.00 92.31 376 TYR A O 1
ATOM 2952 N N . ARG A 1 377 ? 5.319 17.782 -13.291 1.00 93.12 377 ARG A N 1
ATOM 2953 C CA . ARG A 1 377 ? 5.112 19.029 -12.557 1.00 93.12 377 ARG A CA 1
ATOM 2954 C C . ARG A 1 377 ? 5.687 18.879 -11.158 1.00 93.12 377 ARG A C 1
ATOM 2956 O O . ARG A 1 377 ? 5.271 18.021 -10.389 1.00 93.12 377 ARG A O 1
ATOM 2963 N N . LYS A 1 378 ? 6.660 19.734 -10.844 1.00 92.19 378 LYS A N 1
ATOM 2964 C CA . LYS A 1 378 ? 7.236 19.856 -9.502 1.00 92.19 378 LYS A CA 1
ATOM 2965 C C . LYS A 1 378 ? 6.292 20.660 -8.611 1.00 92.19 378 LYS A C 1
ATOM 2967 O O . LYS A 1 378 ? 5.637 21.583 -9.097 1.00 92.19 378 LYS A O 1
ATOM 2972 N N . GLY A 1 379 ? 6.299 20.389 -7.313 1.00 86.19 379 GLY A N 1
ATOM 2973 C CA . GLY A 1 379 ? 5.656 21.235 -6.305 1.00 86.19 379 GLY A CA 1
ATOM 2974 C C . GLY A 1 379 ? 4.899 20.429 -5.258 1.00 86.19 379 GLY A C 1
ATOM 2975 O O . GLY A 1 379 ? 4.634 19.251 -5.463 1.00 86.19 379 GLY A O 1
ATOM 2976 N N . GLY A 1 380 ? 4.572 21.085 -4.145 1.00 91.81 380 GLY A N 1
ATOM 2977 C CA . GLY A 1 380 ? 3.754 20.516 -3.072 1.00 91.81 380 GLY A CA 1
ATOM 2978 C C . GLY A 1 380 ? 2.283 20.925 -3.181 1.00 91.81 380 GLY A C 1
ATOM 2979 O O . GLY A 1 380 ? 1.957 21.896 -3.868 1.00 91.81 380 GLY A O 1
ATOM 2980 N N . GLY A 1 381 ? 1.406 20.247 -2.443 1.00 94.88 381 GLY A N 1
ATOM 2981 C CA . GLY A 1 381 ? -0.045 20.445 -2.520 1.00 94.88 381 GLY A CA 1
ATOM 2982 C C . GLY A 1 381 ? -0.633 19.820 -3.773 1.00 94.88 381 GLY A C 1
ATOM 2983 O O . GLY A 1 381 ? -1.557 20.376 -4.357 1.00 94.88 381 GLY A O 1
ATOM 2984 N N . GLN A 1 382 ? -0.045 18.720 -4.229 1.00 95.25 382 GLN A N 1
ATOM 2985 C CA . GLN A 1 382 ? -0.433 18.005 -5.433 1.00 95.25 382 GLN A CA 1
ATOM 2986 C C . GLN A 1 382 ? -0.830 16.578 -5.072 1.00 95.25 382 GLN A C 1
ATOM 2988 O O . GLN A 1 382 ? -0.342 16.019 -4.093 1.00 95.25 382 GLN A O 1
ATOM 2993 N N . PHE A 1 383 ? -1.709 15.989 -5.867 1.00 96.00 383 PHE A N 1
ATOM 2994 C CA . PHE A 1 383 ? -2.123 14.599 -5.734 1.00 96.00 383 PHE A CA 1
ATOM 2995 C C . PHE A 1 383 ? -2.521 14.053 -7.108 1.00 96.00 383 PHE A C 1
ATOM 2997 O O . PHE A 1 383 ? -2.762 14.804 -8.056 1.00 96.00 383 PHE A O 1
ATOM 3004 N N . GLY A 1 384 ? -2.573 12.733 -7.223 1.00 95.69 384 GLY A N 1
ATOM 3005 C CA . GLY A 1 384 ? -3.120 12.055 -8.386 1.00 95.69 384 GLY A CA 1
ATOM 3006 C C . GLY A 1 384 ? -4.572 11.652 -8.171 1.00 95.69 384 GLY A C 1
ATOM 3007 O O . GLY A 1 384 ? -4.944 11.211 -7.086 1.00 95.69 384 GLY A O 1
ATOM 3008 N N . LEU A 1 385 ? -5.390 11.749 -9.210 1.00 96.00 385 LEU A N 1
ATOM 3009 C CA . LEU A 1 385 ? -6.706 11.128 -9.281 1.00 96.00 385 LEU A CA 1
ATOM 3010 C C . LEU A 1 385 ? -6.660 10.038 -10.351 1.00 96.00 385 LEU A C 1
ATOM 3012 O O . LEU A 1 385 ? -6.212 10.278 -11.473 1.00 96.00 385 LEU A O 1
ATOM 3016 N N . VAL A 1 386 ? -7.109 8.839 -9.991 1.00 97.25 386 VAL A N 1
ATOM 3017 C CA . VAL A 1 386 ? -7.173 7.692 -10.897 1.00 97.25 386 VAL A CA 1
ATOM 3018 C C . VAL A 1 386 ? -8.618 7.244 -11.019 1.00 97.25 386 VAL A C 1
ATOM 3020 O O . VAL A 1 386 ? -9.272 6.968 -10.011 1.00 97.25 386 VAL A O 1
ATOM 3023 N N . GLU A 1 387 ? -9.118 7.167 -12.248 1.00 97.50 387 GLU A N 1
ATOM 3024 C CA . GLU A 1 387 ? -10.476 6.718 -12.550 1.00 97.50 387 GLU A CA 1
ATOM 3025 C C . GLU A 1 387 ? -10.432 5.380 -13.289 1.00 97.50 387 GLU A C 1
ATOM 3027 O O . GLU A 1 387 ? -9.850 5.273 -14.366 1.00 97.50 387 GLU A O 1
ATOM 3032 N N . ILE A 1 388 ? -11.059 4.364 -12.704 1.00 98.31 388 ILE A N 1
ATOM 3033 C CA . ILE A 1 388 ? -11.235 3.033 -13.277 1.00 98.31 388 ILE A CA 1
ATOM 3034 C C . ILE A 1 388 ? -12.644 2.948 -13.857 1.00 98.31 388 ILE A C 1
ATOM 3036 O O . ILE A 1 388 ? -13.631 3.102 -13.132 1.00 98.31 388 ILE A O 1
ATOM 3040 N N . THR A 1 389 ? -12.739 2.671 -15.153 1.00 98.25 389 THR A N 1
ATOM 3041 C CA . THR A 1 389 ? -13.999 2.378 -15.839 1.00 98.25 389 THR A CA 1
ATOM 3042 C C . THR A 1 389 ? -14.018 0.912 -16.232 1.00 98.25 389 THR A C 1
ATOM 3044 O O . THR A 1 389 ? -13.258 0.481 -17.097 1.00 98.25 389 THR A O 1
ATOM 3047 N N . ASP A 1 390 ? -14.902 0.148 -15.599 1.00 97.62 390 ASP A N 1
ATOM 3048 C CA . ASP A 1 390 ? -15.021 -1.286 -15.812 1.00 97.62 390 ASP A CA 1
ATOM 3049 C C . ASP A 1 390 ? -16.488 -1.679 -16.079 1.00 97.62 390 ASP A C 1
ATOM 3051 O O . ASP A 1 390 ? -17.260 -1.895 -15.140 1.00 97.62 390 ASP A O 1
ATOM 3055 N N . PRO A 1 391 ? -16.896 -1.789 -17.357 1.00 94.69 391 PRO A N 1
ATOM 3056 C CA . PRO A 1 391 ? -18.247 -2.202 -17.728 1.00 94.69 391 PRO A CA 1
ATOM 3057 C C . PRO A 1 391 ? -18.461 -3.728 -17.666 1.00 94.69 391 PRO A C 1
ATOM 3059 O O . PRO A 1 391 ? -19.556 -4.193 -17.977 1.00 94.69 391 PRO A O 1
ATOM 3062 N N . GLY A 1 392 ? -17.439 -4.518 -17.309 1.00 92.81 392 GLY A N 1
ATOM 3063 C CA . GLY A 1 392 ? -17.515 -5.983 -17.244 1.00 92.81 392 GLY A CA 1
ATOM 3064 C C . GLY A 1 392 ? -17.222 -6.734 -18.541 1.00 92.81 392 GLY A C 1
ATOM 3065 O O . GLY A 1 392 ? -17.552 -7.913 -18.641 1.00 92.81 392 GLY A O 1
ATOM 3066 N N . GLY A 1 393 ? -16.600 -6.072 -19.521 1.00 90.62 393 GLY A N 1
ATOM 3067 C CA . GLY A 1 393 ? -16.141 -6.691 -20.769 1.00 90.62 393 GLY A CA 1
ATOM 3068 C C . GLY A 1 393 ? -14.748 -7.324 -20.671 1.00 90.62 393 GLY A C 1
ATOM 3069 O O . GLY A 1 393 ? -14.224 -7.570 -19.583 1.00 90.62 393 GLY A O 1
ATOM 3070 N N . GLU A 1 394 ? -14.122 -7.539 -21.824 1.00 92.38 394 GLU A N 1
ATOM 3071 C CA . GLU A 1 394 ? -12.761 -8.089 -21.946 1.00 92.38 394 GLU A CA 1
ATOM 3072 C C . GLU A 1 394 ? -11.657 -7.061 -21.675 1.00 92.38 394 GLU A C 1
ATOM 3074 O O . GLU A 1 394 ? -10.484 -7.388 -21.784 1.00 92.38 394 GLU A O 1
ATOM 3079 N N . ALA A 1 395 ? -12.010 -5.828 -21.320 1.00 94.44 395 ALA A N 1
ATOM 3080 C CA . ALA A 1 395 ? -11.062 -4.784 -20.973 1.00 94.44 395 ALA A CA 1
ATOM 3081 C C . ALA A 1 395 ? -11.628 -3.878 -19.876 1.00 94.44 395 ALA A C 1
ATOM 3083 O O . ALA A 1 395 ? -12.846 -3.828 -19.657 1.00 94.44 395 ALA A O 1
ATOM 3084 N N . LEU A 1 396 ? -10.735 -3.156 -19.203 1.00 96.25 396 LEU A N 1
ATOM 3085 C CA . LEU A 1 396 ? -11.079 -1.998 -18.381 1.00 96.25 396 LEU A CA 1
ATOM 3086 C C . LEU A 1 396 ? -10.213 -0.804 -18.775 1.00 96.25 396 LEU A C 1
ATOM 3088 O O . LEU A 1 396 ? -9.114 -0.969 -19.303 1.00 96.25 396 LEU A O 1
ATOM 3092 N N . GLN A 1 397 ? -10.713 0.399 -18.515 1.00 96.88 397 GLN A N 1
ATOM 3093 C CA . GLN A 1 397 ? -10.016 1.639 -18.834 1.00 96.88 397 GLN A CA 1
ATOM 3094 C C . GLN A 1 397 ? -9.564 2.346 -17.560 1.00 96.88 397 GLN A C 1
ATOM 3096 O O . GLN A 1 397 ? -10.291 2.377 -16.564 1.00 96.88 397 GLN A O 1
ATOM 3101 N N . VAL A 1 398 ? -8.373 2.935 -17.604 1.00 97.19 398 VAL A N 1
ATOM 3102 C CA . VAL A 1 398 ? -7.773 3.687 -16.502 1.00 97.19 398 VAL A CA 1
ATOM 3103 C C . VAL A 1 398 ? -7.407 5.076 -16.989 1.00 97.19 398 VAL A C 1
ATOM 3105 O O . VAL A 1 398 ? -6.661 5.213 -17.954 1.00 97.19 398 VAL A O 1
ATOM 3108 N N . LYS A 1 399 ? -7.913 6.105 -16.311 1.00 95.12 399 LYS A N 1
ATOM 3109 C CA . LYS A 1 399 ? -7.543 7.502 -16.547 1.00 95.12 399 LYS A CA 1
ATOM 3110 C C . LYS A 1 399 ? -6.706 8.031 -15.389 1.00 95.12 399 LYS A C 1
ATOM 3112 O O . LYS A 1 399 ? -7.128 7.910 -14.239 1.00 95.12 399 LYS A O 1
ATOM 3117 N N . TRP A 1 400 ? -5.575 8.667 -15.690 1.00 94.19 400 TRP A N 1
ATOM 3118 C CA . TRP A 1 400 ? -4.722 9.329 -14.695 1.00 94.19 400 TRP A CA 1
ATOM 3119 C C . TRP A 1 400 ? -4.767 10.847 -14.844 1.00 94.19 400 TRP A C 1
ATOM 3121 O O . TRP A 1 400 ? -4.656 11.381 -15.948 1.00 94.19 400 TRP A O 1
ATOM 3131 N N . ILE A 1 401 ? -4.932 11.549 -13.724 1.00 93.12 401 ILE A N 1
ATOM 3132 C CA . ILE A 1 401 ? -5.065 13.007 -13.685 1.00 93.12 401 ILE A CA 1
ATOM 3133 C C . ILE A 1 401 ? -4.197 13.548 -12.551 1.00 93.12 401 ILE A C 1
ATOM 3135 O O . ILE A 1 401 ? -4.378 13.180 -11.393 1.00 93.12 401 ILE A O 1
ATOM 3139 N N . GLY A 1 402 ? -3.265 14.444 -12.869 1.00 93.50 402 GLY A N 1
ATOM 3140 C CA . GLY A 1 402 ? -2.487 15.171 -11.870 1.00 93.50 402 GLY A CA 1
ATOM 3141 C C . GLY A 1 402 ? -3.177 16.466 -11.462 1.00 93.50 402 GLY A C 1
ATOM 3142 O O . GLY A 1 402 ? -3.440 17.290 -12.335 1.00 93.50 402 GLY A O 1
ATOM 3143 N N . MET A 1 403 ? -3.439 16.687 -10.173 1.00 93.44 403 MET A N 1
ATOM 3144 C CA . MET A 1 403 ? -4.162 17.867 -9.675 1.00 93.44 403 MET A CA 1
ATOM 3145 C C . MET A 1 403 ? -3.406 18.574 -8.548 1.00 93.44 403 MET A C 1
ATOM 3147 O O . MET A 1 403 ? -2.613 17.956 -7.837 1.00 93.44 403 MET A O 1
ATOM 3151 N N . ASN A 1 404 ? -3.672 19.868 -8.356 1.00 94.31 404 ASN A N 1
ATOM 3152 C CA . ASN A 1 404 ? -3.269 20.592 -7.150 1.00 94.31 404 ASN A CA 1
ATOM 3153 C C . ASN A 1 404 ? -4.426 20.759 -6.153 1.00 94.31 404 ASN A C 1
ATOM 3155 O O . ASN A 1 404 ? -5.586 20.440 -6.415 1.00 94.31 404 ASN A O 1
ATOM 3159 N N . GLU A 1 405 ? -4.100 21.284 -4.977 1.00 95.00 405 GLU A N 1
ATOM 3160 C CA . GLU A 1 405 ? -5.044 21.533 -3.892 1.00 95.00 405 GLU A CA 1
ATOM 3161 C C . GLU A 1 405 ? -6.099 22.608 -4.219 1.00 95.00 405 GLU A C 1
ATOM 3163 O O . GLU A 1 405 ? -7.097 22.690 -3.506 1.00 95.00 405 GLU A O 1
ATOM 3168 N N . GLN A 1 406 ? -5.921 23.386 -5.293 1.00 96.06 406 GLN A N 1
ATOM 3169 C CA . GLN A 1 406 ? -6.905 24.326 -5.846 1.00 96.06 406 GLN A CA 1
ATOM 3170 C C . GLN A 1 406 ? -7.827 23.687 -6.900 1.00 96.06 406 GLN A C 1
ATOM 3172 O O . GLN A 1 406 ? -8.620 24.396 -7.512 1.00 96.06 406 GLN A O 1
ATOM 3177 N N . GLU A 1 407 ? -7.753 22.366 -7.092 1.00 93.88 407 GLU A N 1
ATOM 3178 C CA . GLU A 1 407 ? -8.510 21.610 -8.104 1.00 93.88 407 GLU A CA 1
ATOM 3179 C C . GLU A 1 407 ? -8.109 21.933 -9.552 1.00 93.88 407 GLU A C 1
ATOM 3181 O O . GLU A 1 407 ? -8.790 21.538 -10.499 1.00 93.88 407 GLU A O 1
ATOM 3186 N N . GLU A 1 408 ? -6.971 22.600 -9.748 1.00 92.62 408 GLU A N 1
ATOM 3187 C CA . GLU A 1 408 ? -6.413 22.821 -11.074 1.00 92.62 408 GLU A CA 1
ATOM 3188 C C . GLU A 1 408 ? -5.719 21.551 -11.550 1.00 92.62 408 GLU A C 1
ATOM 3190 O O . GLU A 1 408 ? -4.963 20.896 -10.822 1.00 92.62 408 GLU A O 1
ATOM 3195 N N . VAL A 1 409 ? -5.958 21.220 -12.812 1.00 91.75 409 VAL A N 1
ATOM 3196 C CA . VAL A 1 409 ? -5.328 20.075 -13.444 1.00 91.75 409 VAL A CA 1
ATOM 3197 C C . VAL A 1 409 ? -3.927 20.474 -13.904 1.00 91.75 409 VAL A C 1
ATOM 3199 O O . VAL A 1 409 ? -3.746 21.382 -14.711 1.00 91.75 409 VAL A O 1
ATOM 3202 N N . LEU A 1 410 ? -2.921 19.812 -13.342 1.00 88.00 410 LEU A N 1
ATOM 3203 C CA . LEU A 1 410 ? -1.502 20.093 -13.553 1.00 88.00 410 LEU A CA 1
ATOM 3204 C C . LEU A 1 410 ? -0.936 19.353 -14.760 1.00 88.00 410 LEU A C 1
ATOM 3206 O O . LEU A 1 410 ? -0.081 19.877 -15.480 1.00 88.00 410 LEU A O 1
ATOM 3210 N N . ILE A 1 411 ? -1.381 18.108 -14.915 1.00 82.62 411 ILE A N 1
ATOM 3211 C CA . ILE A 1 411 ? -1.038 17.214 -16.011 1.00 82.62 411 ILE A CA 1
ATOM 3212 C C . ILE A 1 411 ? -2.339 16.544 -16.432 1.00 82.62 411 ILE A C 1
ATOM 3214 O O . ILE A 1 411 ? -2.907 15.733 -15.695 1.00 82.62 411 ILE A O 1
ATOM 3218 N N . SER A 1 412 ? -2.802 16.940 -17.611 1.00 68.25 412 SER A N 1
ATOM 3219 C CA . SER A 1 412 ? -3.904 16.344 -18.360 1.00 68.25 412 SER A CA 1
ATOM 3220 C C . SER A 1 412 ? -3.623 16.429 -19.852 1.00 68.25 412 SER A C 1
ATOM 3222 O O . SER A 1 412 ? -2.606 16.990 -20.248 1.00 68.25 412 SER A O 1
ATOM 3224 N N . GLU A 1 413 ? -4.509 15.822 -20.643 1.00 59.16 413 GLU A N 1
ATOM 3225 C CA . GLU A 1 413 ? -4.337 15.484 -22.059 1.00 59.16 413 GLU A CA 1
ATOM 3226 C C . GLU A 1 413 ? -3.723 16.645 -22.847 1.00 59.16 413 GLU A C 1
ATOM 3228 O O . GLU A 1 413 ? -4.352 17.693 -22.939 1.00 59.16 413 GLU A O 1
ATOM 3233 N N . ASP A 1 414 ? -2.503 16.460 -23.379 1.00 51.31 414 ASP A N 1
ATOM 3234 C CA . ASP A 1 414 ? -1.898 17.397 -24.342 1.00 51.31 414 ASP A CA 1
ATOM 3235 C C . ASP A 1 414 ? -0.667 16.835 -25.091 1.00 51.31 414 ASP A C 1
ATOM 3237 O O . ASP A 1 414 ? 0.340 17.506 -25.300 1.00 51.31 414 ASP A O 1
ATOM 3241 N N . VAL A 1 415 ? -0.742 15.579 -25.531 1.00 46.66 415 VAL A N 1
ATOM 3242 C CA . VAL A 1 415 ? 0.068 14.996 -26.620 1.00 46.66 415 VAL A CA 1
ATOM 3243 C C . VAL A 1 415 ? -0.774 13.840 -27.180 1.00 46.66 415 VAL A C 1
ATOM 3245 O O . VAL A 1 415 ? -1.568 13.288 -26.432 1.00 46.66 415 VAL A O 1
ATOM 3248 N N . GLY A 1 416 ? -0.686 13.470 -28.461 1.00 49.78 416 GLY A N 1
ATOM 3249 C CA . GLY A 1 416 ? -1.549 12.451 -29.105 1.00 49.78 416 GLY A CA 1
ATOM 3250 C C . GLY A 1 416 ? -1.419 10.995 -28.602 1.00 49.78 416 GLY A C 1
ATOM 3251 O O . GLY A 1 416 ? -1.571 10.072 -29.399 1.00 49.78 416 GLY A O 1
ATOM 3252 N N . THR A 1 417 ? -1.121 10.795 -27.320 1.00 54.91 417 THR A N 1
ATOM 3253 C CA . THR A 1 417 ? -0.953 9.545 -26.571 1.00 54.91 417 THR A CA 1
ATOM 3254 C C . THR A 1 417 ? -1.981 9.450 -25.429 1.00 54.91 417 THR A C 1
ATOM 3256 O O . THR A 1 417 ? -2.475 10.477 -24.959 1.00 54.91 417 THR A O 1
ATOM 3259 N N . PRO A 1 418 ? -2.361 8.243 -24.974 1.00 56.06 418 PRO A N 1
ATOM 3260 C CA . PRO A 1 418 ? -3.509 8.101 -24.084 1.00 56.06 418 PRO A CA 1
ATOM 3261 C C . PRO A 1 418 ? -3.142 8.276 -22.597 1.00 56.06 418 PRO A C 1
ATOM 3263 O O . PRO A 1 418 ? -2.520 7.407 -21.997 1.00 56.06 418 PRO A O 1
ATOM 3266 N N . LEU A 1 419 ? -3.640 9.341 -21.957 1.00 80.19 419 LEU A N 1
ATOM 3267 C CA . LEU A 1 419 ? -3.832 9.398 -20.490 1.00 80.19 419 LEU A CA 1
ATOM 3268 C C . LEU A 1 419 ? -4.974 8.494 -19.999 1.00 80.19 419 LEU A C 1
ATOM 3270 O O . LEU A 1 419 ? -5.174 8.330 -18.795 1.00 80.19 419 LEU A O 1
ATOM 3274 N N . LEU A 1 420 ? -5.733 7.957 -20.954 1.00 89.00 420 LEU A N 1
ATOM 3275 C CA . LEU A 1 420 ? -6.738 6.923 -20.805 1.00 89.00 420 LEU A CA 1
ATOM 3276 C C . LEU A 1 420 ? -6.173 5.634 -21.404 1.00 89.00 420 LEU A C 1
ATOM 3278 O O . LEU A 1 420 ? -6.139 5.486 -22.623 1.00 89.00 420 LEU A O 1
ATOM 3282 N N . HIS A 1 421 ? -5.729 4.710 -20.567 1.00 92.56 421 HIS A N 1
ATOM 3283 C CA . HIS A 1 421 ? -5.183 3.436 -21.012 1.00 92.56 421 HIS A CA 1
ATOM 3284 C C . HIS A 1 421 ? -6.236 2.339 -20.931 1.00 92.56 421 HIS A C 1
ATOM 3286 O O . HIS A 1 421 ? -6.976 2.253 -19.952 1.00 92.56 421 HIS A O 1
ATOM 3292 N N . GLU A 1 422 ? -6.286 1.484 -21.945 1.00 94.50 422 GLU A N 1
ATOM 3293 C CA . GLU A 1 422 ? -7.147 0.309 -21.964 1.00 94.50 422 GLU A CA 1
ATOM 3294 C C . GLU A 1 422 ? -6.311 -0.932 -21.660 1.00 94.50 422 GLU A C 1
ATOM 3296 O O . GLU A 1 422 ? -5.382 -1.259 -22.394 1.00 94.50 422 GLU A O 1
ATOM 3301 N N . PHE A 1 423 ? -6.637 -1.614 -20.566 1.00 95.00 423 PHE A N 1
ATOM 3302 C CA . PHE A 1 423 ? -6.038 -2.896 -20.230 1.00 95.00 423 PHE A CA 1
ATOM 3303 C C . PHE A 1 423 ? -6.934 -4.016 -20.730 1.00 95.00 423 PHE A C 1
ATOM 3305 O O . PHE A 1 423 ? -8.062 -4.172 -20.256 1.00 95.00 423 PHE A O 1
ATOM 3312 N N . GLU A 1 424 ? -6.407 -4.832 -21.635 1.00 92.69 424 GLU A N 1
ATOM 3313 C CA . GLU A 1 424 ? -7.067 -6.065 -22.037 1.00 92.69 424 GLU A CA 1
ATOM 3314 C C . GLU A 1 424 ? -6.954 -7.122 -20.930 1.00 92.69 424 GLU A C 1
ATOM 3316 O O . GLU A 1 424 ? -5.878 -7.518 -20.482 1.00 92.69 424 GLU A O 1
ATOM 3321 N N . LEU A 1 425 ? -8.106 -7.615 -20.502 1.00 86.94 425 LEU A N 1
ATOM 3322 C CA . LEU A 1 425 ? -8.297 -8.625 -19.477 1.00 86.94 425 LEU A CA 1
ATOM 3323 C C . LEU A 1 425 ? -8.570 -9.969 -20.143 1.00 86.94 425 LEU A C 1
ATOM 3325 O O . LEU A 1 425 ? -9.626 -10.567 -19.945 1.00 86.94 425 LEU A O 1
ATOM 3329 N N . ARG A 1 426 ? -7.635 -10.450 -20.965 1.00 72.88 426 ARG A N 1
ATOM 3330 C CA . ARG A 1 426 ? -7.702 -11.820 -21.487 1.00 72.88 426 ARG A CA 1
ATOM 3331 C C . ARG A 1 426 ? -7.268 -12.766 -20.364 1.00 72.88 426 ARG A C 1
ATOM 3333 O O . ARG A 1 426 ? -6.077 -12.754 -20.021 1.00 72.88 426 ARG A O 1
ATOM 3340 N N . PRO A 1 427 ? -8.178 -13.566 -19.770 1.00 61.78 427 PRO A N 1
ATOM 3341 C CA . PRO A 1 427 ? -7.753 -14.573 -18.816 1.00 61.78 427 PRO A CA 1
ATOM 3342 C C . PRO A 1 427 ? -6.839 -15.545 -19.554 1.00 61.78 427 PRO A C 1
ATOM 3344 O O . PRO A 1 427 ? -7.133 -15.946 -20.685 1.00 61.78 427 PRO A O 1
ATOM 3347 N N . ALA A 1 428 ? -5.715 -15.905 -18.935 1.00 57.75 428 ALA A N 1
ATOM 3348 C CA . ALA A 1 428 ? -4.876 -16.955 -19.493 1.00 57.75 428 ALA A CA 1
ATOM 3349 C C . ALA A 1 428 ? -5.745 -18.216 -19.703 1.00 57.75 428 ALA A C 1
ATOM 3351 O O . ALA A 1 428 ? -6.589 -18.506 -18.843 1.00 57.75 428 ALA A O 1
ATOM 3352 N N . PRO A 1 429 ? -5.585 -18.971 -20.814 1.00 50.84 429 PRO A N 1
ATOM 3353 C CA . PRO A 1 429 ? -6.183 -20.304 -20.904 1.00 50.84 429 PRO A CA 1
ATOM 3354 C C . PRO A 1 429 ? -5.809 -21.062 -19.628 1.00 50.84 429 PRO A C 1
ATOM 3356 O O . PRO A 1 429 ? -4.703 -20.825 -19.145 1.00 50.84 429 PRO A O 1
ATOM 3359 N N . PRO A 1 430 ? -6.691 -21.905 -19.054 1.00 43.81 430 PRO A N 1
ATOM 3360 C CA . PRO A 1 430 ? -6.453 -22.525 -17.757 1.00 43.81 430 PRO A CA 1
ATOM 3361 C C . PRO A 1 430 ? -5.111 -23.252 -17.783 1.00 43.81 430 PRO A C 1
ATOM 3363 O O . PRO A 1 430 ? -4.989 -24.364 -18.295 1.00 43.81 430 PRO A O 1
ATOM 3366 N N . VAL A 1 431 ? -4.092 -22.577 -17.264 1.00 43.91 431 VAL A N 1
ATOM 3367 C CA . VAL A 1 431 ? -2.797 -23.159 -16.984 1.00 43.91 431 VAL A CA 1
ATOM 3368 C C . VAL A 1 431 ? -3.091 -24.085 -15.820 1.00 43.91 431 VAL A C 1
ATOM 3370 O O . VAL A 1 431 ? -3.674 -23.654 -14.825 1.00 43.91 431 VAL A O 1
ATOM 3373 N N . THR A 1 432 ? -2.791 -25.375 -15.954 1.00 41.53 432 THR A N 1
ATOM 3374 C CA . THR A 1 432 ? -2.776 -26.258 -14.788 1.00 41.53 432 THR A CA 1
ATOM 3375 C C . THR A 1 432 ? -1.773 -25.660 -13.815 1.00 41.53 432 THR A C 1
ATOM 3377 O O . THR A 1 432 ? -0.587 -25.575 -14.122 1.00 41.53 432 THR A O 1
ATOM 3380 N N . PHE A 1 433 ? -2.306 -25.120 -12.724 1.00 47.50 433 PHE A N 1
ATOM 3381 C CA . PHE A 1 433 ? -1.572 -24.321 -11.762 1.00 47.50 433 PHE A CA 1
ATOM 3382 C C . PHE A 1 433 ? -0.438 -25.127 -11.116 1.00 47.50 433 PHE A C 1
ATOM 3384 O O . PHE A 1 433 ? -0.567 -26.348 -10.982 1.00 47.50 433 PHE A O 1
ATOM 3391 N N . PRO A 1 434 ? 0.613 -24.441 -10.632 1.00 53.22 434 PRO A N 1
ATOM 3392 C CA . PRO A 1 434 ? 1.433 -24.983 -9.563 1.00 53.22 434 PRO A CA 1
ATOM 3393 C C . PRO A 1 434 ? 0.526 -25.374 -8.390 1.00 53.22 434 PRO A C 1
ATOM 3395 O O . PRO A 1 434 ? -0.460 -24.703 -8.092 1.00 53.22 434 PRO A O 1
ATOM 3398 N N . LEU A 1 435 ? 0.841 -26.490 -7.750 1.00 65.00 435 LEU A N 1
ATOM 3399 C CA . LEU A 1 435 ? 0.062 -27.073 -6.664 1.00 65.00 435 LEU A CA 1
ATOM 3400 C C . LEU A 1 435 ? -0.307 -26.068 -5.548 1.00 65.00 435 LEU A C 1
ATOM 3402 O O . LEU A 1 435 ? 0.574 -25.500 -4.903 1.00 65.00 435 LEU A O 1
ATOM 3406 N N . ASP A 1 436 ? -1.594 -25.986 -5.197 1.00 68.00 436 ASP A N 1
ATOM 3407 C CA . ASP A 1 436 ? -2.059 -25.207 -4.044 1.00 68.00 436 ASP A CA 1
ATOM 3408 C C . ASP A 1 436 ? -1.991 -26.017 -2.740 1.00 68.00 436 ASP A C 1
ATOM 3410 O O . ASP A 1 436 ? -2.607 -27.079 -2.598 1.00 68.00 436 ASP A O 1
ATOM 3414 N N . PHE A 1 437 ? -1.312 -25.485 -1.721 1.00 78.00 437 PHE A N 1
ATOM 3415 C CA . PHE A 1 437 ? -1.387 -26.021 -0.360 1.00 78.00 437 PHE A CA 1
ATOM 3416 C C . PHE A 1 437 ? -2.642 -25.492 0.349 1.00 78.00 437 PHE A C 1
ATOM 3418 O O . PHE A 1 437 ? -2.642 -24.390 0.892 1.00 78.00 437 PHE A O 1
ATOM 3425 N N . VAL A 1 438 ? -3.699 -26.306 0.423 1.00 82.25 438 VAL A N 1
ATOM 3426 C CA . VAL A 1 438 ? -4.917 -26.018 1.212 1.00 82.25 438 VAL A CA 1
ATOM 3427 C C . VAL A 1 438 ? -4.577 -25.787 2.681 1.00 82.25 438 VAL A C 1
ATOM 3429 O O . VAL A 1 438 ? -5.147 -24.924 3.349 1.00 82.25 438 VAL A O 1
ATOM 3432 N N . HIS A 1 439 ? -3.656 -26.590 3.206 1.00 82.38 439 HIS A N 1
ATOM 3433 C CA . HIS A 1 439 ? -3.238 -26.511 4.593 1.00 82.38 439 HIS A CA 1
ATOM 3434 C C . HIS A 1 439 ? -1.810 -27.021 4.742 1.00 82.38 439 HIS A C 1
ATOM 3436 O O . HIS A 1 439 ? -1.428 -28.000 4.111 1.00 82.38 439 HIS A O 1
ATOM 3442 N N . ALA A 1 440 ? -1.034 -26.395 5.619 1.00 88.75 440 ALA A N 1
ATOM 3443 C CA . ALA A 1 440 ? 0.254 -26.913 6.049 1.00 88.75 440 ALA A CA 1
ATOM 3444 C C . ALA A 1 440 ? 0.516 -26.492 7.498 1.00 88.75 440 ALA A C 1
ATOM 3446 O O . ALA A 1 440 ? 0.360 -25.316 7.859 1.00 88.75 440 ALA A O 1
ATOM 3447 N N . GLU A 1 441 ? 0.917 -27.454 8.318 1.00 90.62 441 GLU A N 1
ATOM 3448 C CA . GLU A 1 441 ? 1.256 -27.278 9.724 1.00 90.62 441 GLU A CA 1
ATOM 3449 C C . GLU A 1 441 ? 2.462 -28.139 10.107 1.00 90.62 441 GLU A C 1
ATOM 3451 O O . GLU A 1 441 ? 2.743 -29.179 9.505 1.00 90.62 441 GLU A O 1
ATOM 3456 N N . ALA A 1 442 ? 3.172 -27.704 11.141 1.00 89.75 442 ALA A N 1
ATOM 3457 C CA . ALA A 1 442 ? 4.185 -28.497 11.810 1.00 89.75 442 ALA A CA 1
ATOM 3458 C C . ALA A 1 442 ? 3.874 -28.491 13.310 1.00 89.75 442 ALA A C 1
ATOM 3460 O O . ALA A 1 442 ? 3.620 -27.445 13.900 1.00 89.75 442 ALA A O 1
ATOM 3461 N N . LEU A 1 443 ? 3.853 -29.674 13.917 1.00 87.56 443 LEU A N 1
ATOM 3462 C CA . LEU A 1 443 ? 3.434 -29.888 15.298 1.00 87.56 443 LEU A CA 1
ATOM 3463 C C . LEU A 1 443 ? 4.551 -30.574 16.082 1.00 87.56 443 LEU A C 1
ATOM 3465 O O . LEU A 1 443 ? 5.099 -31.594 15.655 1.00 87.56 443 LEU A O 1
ATOM 3469 N N . ALA A 1 444 ? 4.867 -30.046 17.262 1.00 82.50 444 ALA A N 1
ATOM 3470 C CA . ALA A 1 444 ? 5.751 -30.717 18.206 1.00 82.50 444 ALA A CA 1
ATOM 3471 C C . ALA A 1 444 ? 5.019 -31.910 18.849 1.00 82.50 444 ALA A C 1
ATOM 3473 O O . ALA A 1 444 ? 3.962 -31.746 19.453 1.00 82.50 444 ALA A O 1
ATOM 3474 N N . ALA A 1 445 ? 5.586 -33.113 18.745 1.00 75.38 445 ALA A N 1
ATOM 3475 C CA . ALA A 1 445 ? 5.024 -34.338 19.310 1.00 75.38 445 ALA A CA 1
ATOM 3476 C C . ALA A 1 445 ? 6.088 -35.096 20.119 1.00 75.38 445 ALA A C 1
ATOM 3478 O O . ALA A 1 445 ? 6.877 -35.859 19.555 1.00 75.38 445 ALA A O 1
ATOM 3479 N N . ALA A 1 446 ? 6.089 -34.896 21.443 1.00 68.06 446 ALA A N 1
ATOM 3480 C CA . ALA A 1 446 ? 7.000 -35.479 22.442 1.00 68.06 446 ALA A CA 1
ATOM 3481 C C . ALA A 1 446 ? 8.510 -35.311 22.146 1.00 68.06 446 ALA A C 1
ATOM 3483 O O . ALA A 1 446 ? 9.183 -34.507 22.784 1.00 68.06 446 ALA A O 1
ATOM 3484 N N . HIS A 1 447 ? 9.053 -36.057 21.177 1.00 72.56 447 HIS A N 1
ATOM 3485 C CA . HIS A 1 447 ? 10.476 -36.066 20.798 1.00 72.56 447 HIS A CA 1
ATOM 3486 C C . HIS A 1 447 ? 10.728 -35.887 19.292 1.00 72.56 447 HIS A C 1
ATOM 3488 O O . HIS A 1 447 ? 11.845 -36.099 18.828 1.00 72.56 447 HIS A O 1
ATOM 3494 N N . ARG A 1 448 ? 9.708 -35.504 18.523 1.00 83.38 448 ARG A N 1
ATOM 3495 C CA . ARG A 1 448 ? 9.785 -35.296 17.070 1.00 83.38 448 ARG A CA 1
ATOM 3496 C C . ARG A 1 448 ? 8.911 -34.128 16.637 1.00 83.38 448 ARG A C 1
ATOM 3498 O O . ARG A 1 448 ? 8.030 -33.703 17.383 1.00 83.38 448 ARG A O 1
ATOM 3505 N N . VAL A 1 449 ? 9.130 -33.653 15.418 1.00 89.19 449 VAL A N 1
ATOM 3506 C CA . VAL A 1 449 ? 8.219 -32.723 14.744 1.00 89.19 449 VAL A CA 1
ATOM 3507 C C . VAL A 1 449 ? 7.459 -33.483 13.669 1.00 89.19 449 VAL A C 1
ATOM 3509 O O . VAL A 1 449 ? 8.061 -34.197 12.869 1.00 89.19 449 VAL A O 1
ATOM 3512 N N . VAL A 1 450 ? 6.137 -33.355 13.666 1.00 92.69 450 VAL A N 1
ATOM 3513 C CA . VAL A 1 450 ? 5.263 -33.940 12.649 1.00 92.69 450 VAL A CA 1
ATOM 3514 C C . VAL A 1 450 ? 4.738 -32.816 11.775 1.00 92.69 450 VAL A C 1
ATOM 3516 O O . VAL A 1 450 ? 4.023 -31.943 12.254 1.00 92.69 450 VAL A O 1
ATOM 3519 N N . LEU A 1 451 ? 5.092 -32.850 10.499 1.00 94.81 451 LEU A N 1
ATOM 3520 C CA . LEU A 1 451 ? 4.534 -31.985 9.477 1.00 94.81 451 LEU A CA 1
ATOM 3521 C C . LEU A 1 451 ? 3.313 -32.659 8.870 1.00 94.81 451 LEU A C 1
ATOM 3523 O O . LEU A 1 451 ? 3.327 -33.873 8.643 1.00 94.81 451 LEU A O 1
ATOM 3527 N N . ARG A 1 452 ? 2.282 -31.869 8.591 1.00 94.44 452 ARG A N 1
ATOM 3528 C CA . ARG A 1 452 ? 1.076 -32.297 7.886 1.00 94.44 452 ARG A CA 1
ATOM 3529 C C . ARG A 1 452 ? 0.711 -31.251 6.860 1.00 94.44 452 ARG A C 1
ATOM 3531 O O . ARG A 1 452 ? 0.760 -30.060 7.155 1.00 94.44 452 ARG A O 1
ATOM 3538 N N . TRP A 1 453 ? 0.345 -31.695 5.670 1.00 94.12 453 TRP A N 1
ATOM 3539 C CA . TRP A 1 453 ? -0.160 -30.790 4.655 1.00 94.12 453 TRP A CA 1
ATOM 3540 C C . TRP A 1 453 ? -1.245 -31.433 3.819 1.00 94.12 453 TRP A C 1
ATOM 3542 O O . TRP A 1 453 ? -1.339 -32.655 3.710 1.00 94.12 453 TRP A O 1
ATOM 3552 N N . GLN A 1 454 ? -2.075 -30.570 3.261 1.00 89.94 454 GLN A N 1
ATOM 3553 C CA . GLN A 1 454 ? -3.157 -30.901 2.367 1.00 89.94 454 GLN A CA 1
ATOM 3554 C C . GLN A 1 454 ? -3.030 -30.042 1.122 1.00 89.94 454 GLN A C 1
ATOM 3556 O O . GLN A 1 454 ? -2.688 -28.860 1.211 1.00 89.94 454 GLN A O 1
ATOM 3561 N N . THR A 1 455 ? -3.322 -30.640 -0.021 1.00 85.56 455 THR A N 1
ATOM 3562 C CA . THR A 1 455 ? -3.185 -30.011 -1.329 1.00 85.56 455 THR A CA 1
ATOM 3563 C C . THR A 1 455 ? -4.522 -29.966 -2.047 1.00 85.56 455 THR A C 1
ATOM 3565 O O . THR A 1 455 ? -5.392 -30.818 -1.844 1.00 85.56 455 THR A O 1
ATOM 3568 N N . ALA A 1 456 ? -4.700 -28.941 -2.871 1.00 72.44 456 ALA A N 1
ATOM 3569 C CA . ALA A 1 456 ? -5.762 -28.864 -3.852 1.00 72.44 456 ALA A CA 1
ATOM 3570 C C . ALA A 1 456 ? -5.125 -29.077 -5.222 1.00 72.44 456 ALA A C 1
ATOM 3572 O O . ALA A 1 456 ? -4.163 -28.403 -5.566 1.00 72.44 456 ALA A O 1
ATOM 3573 N N . ASN A 1 457 ? -5.703 -30.005 -5.989 1.00 64.94 457 ASN A N 1
ATOM 3574 C CA . ASN A 1 457 ? -5.393 -30.223 -7.398 1.00 64.94 457 ASN A CA 1
ATOM 3575 C C . ASN A 1 457 ? -3.922 -30.593 -7.703 1.00 64.94 457 ASN A C 1
ATOM 3577 O O . ASN A 1 457 ? -3.093 -29.741 -7.986 1.00 64.94 457 ASN A O 1
ATOM 3581 N N . GLU A 1 458 ? -3.610 -31.891 -7.730 1.00 75.38 458 GLU A N 1
ATOM 3582 C CA . GLU A 1 458 ? -2.252 -32.396 -8.020 1.00 75.38 458 GLU A CA 1
ATOM 3583 C C . GLU A 1 458 ? -1.999 -32.685 -9.510 1.00 75.38 458 GLU A C 1
ATOM 3585 O O . GLU A 1 458 ? -1.181 -33.538 -9.867 1.00 75.38 458 GLU A O 1
ATOM 3590 N N . LEU A 1 459 ? -2.737 -32.018 -10.402 1.00 63.69 459 LEU A N 1
ATOM 3591 C CA . LEU A 1 459 ? -2.584 -32.171 -11.847 1.00 63.69 459 LEU A CA 1
ATOM 3592 C C . LEU A 1 459 ? -1.230 -31.581 -12.272 1.00 63.69 459 LEU A C 1
ATOM 3594 O O . LEU A 1 459 ? -1.172 -30.393 -12.551 1.00 63.69 459 LEU A O 1
ATOM 3598 N N . ASN A 1 460 ? -0.191 -32.430 -12.320 1.00 71.69 460 ASN A N 1
ATOM 3599 C CA . ASN A 1 460 ? 1.215 -32.186 -12.720 1.00 71.69 460 ASN A CA 1
ATOM 3600 C C . ASN A 1 460 ? 2.257 -32.356 -11.594 1.00 71.69 460 ASN A C 1
ATOM 3602 O O . ASN A 1 460 ? 3.444 -32.146 -11.821 1.00 71.69 460 ASN A O 1
ATOM 3606 N N . LEU A 1 461 ? 1.866 -32.827 -10.407 1.00 80.50 461 LEU A N 1
ATOM 3607 C CA . LEU A 1 461 ? 2.806 -32.976 -9.297 1.00 80.50 461 LEU A CA 1
ATOM 3608 C C . LEU A 1 461 ? 3.594 -34.300 -9.355 1.00 80.50 461 LEU A C 1
ATOM 3610 O O . LEU A 1 461 ? 3.015 -35.379 -9.480 1.00 80.50 461 LEU A O 1
ATOM 3614 N N . SER A 1 462 ? 4.921 -34.239 -9.195 1.00 85.19 462 SER A N 1
ATOM 3615 C CA . SER A 1 462 ? 5.782 -35.422 -9.055 1.00 85.19 462 SER A CA 1
ATOM 3616 C C . SER A 1 462 ? 5.907 -35.868 -7.595 1.00 85.19 462 SER A C 1
ATOM 3618 O O . SER A 1 462 ? 5.584 -37.007 -7.244 1.00 85.19 462 SER A O 1
ATOM 3620 N N . HIS A 1 463 ? 6.428 -34.997 -6.731 1.00 90.75 463 HIS A N 1
ATOM 3621 C CA . HIS A 1 463 ? 6.694 -35.314 -5.328 1.00 90.75 463 HIS A CA 1
ATOM 3622 C C . HIS A 1 463 ? 6.876 -34.052 -4.485 1.00 90.75 463 HIS A C 1
ATOM 3624 O O . HIS A 1 463 ? 7.068 -32.954 -4.995 1.00 90.75 463 HIS A O 1
ATOM 3630 N N . PHE A 1 464 ? 6.894 -34.232 -3.171 1.00 94.69 464 PHE A N 1
ATOM 3631 C CA . PHE A 1 464 ? 7.270 -33.218 -2.198 1.00 94.69 464 PHE A CA 1
ATOM 3632 C C . PHE A 1 464 ? 8.676 -33.467 -1.666 1.00 94.69 464 PHE A C 1
ATOM 3634 O O . PHE A 1 464 ? 9.090 -34.614 -1.478 1.00 94.69 464 PHE A O 1
ATOM 3641 N N . VAL A 1 465 ? 9.376 -32.392 -1.328 1.00 94.44 465 VAL A N 1
ATOM 3642 C CA . VAL A 1 465 ? 10.603 -32.381 -0.538 1.00 94.44 465 VAL A CA 1
ATOM 3643 C C . VAL A 1 465 ? 10.324 -31.595 0.738 1.00 94.44 465 VAL A C 1
ATOM 3645 O O . VAL A 1 465 ? 9.967 -30.421 0.691 1.00 94.44 465 VAL A O 1
ATOM 3648 N N . VAL A 1 466 ? 10.483 -32.234 1.893 1.00 95.94 466 VAL A N 1
ATOM 3649 C CA . VAL A 1 466 ? 10.396 -31.539 3.181 1.00 95.94 466 VAL A CA 1
ATOM 3650 C C . VAL A 1 466 ? 11.759 -30.958 3.496 1.00 95.94 466 VAL A C 1
ATOM 3652 O O . VAL A 1 466 ? 12.743 -31.695 3.553 1.00 95.94 466 VAL A O 1
ATOM 3655 N N . GLU A 1 467 ? 11.822 -29.652 3.717 1.00 93.75 467 GLU A N 1
ATOM 3656 C CA . GLU A 1 467 ? 13.060 -28.944 4.016 1.00 93.75 467 GLU A CA 1
ATOM 3657 C C . GLU A 1 467 ? 13.012 -28.331 5.417 1.00 93.75 467 GLU A C 1
ATOM 3659 O O . GLU A 1 467 ? 11.953 -27.926 5.899 1.00 93.75 467 GLU A O 1
ATOM 3664 N N . ARG A 1 468 ? 14.171 -28.257 6.078 1.00 94.31 468 ARG A N 1
ATOM 3665 C CA . ARG A 1 468 ? 14.325 -27.684 7.420 1.00 94.31 468 ARG A CA 1
ATOM 3666 C C . ARG A 1 468 ? 15.416 -26.630 7.453 1.00 94.31 468 ARG A C 1
ATOM 3668 O O . ARG A 1 468 ? 16.510 -26.858 6.946 1.00 94.31 468 ARG A O 1
ATOM 3675 N N . SER A 1 469 ? 15.160 -25.554 8.178 1.00 87.25 469 SER A N 1
ATOM 3676 C CA . SER A 1 469 ? 16.127 -24.523 8.525 1.00 87.25 469 SER A CA 1
ATOM 3677 C C . SER A 1 469 ? 16.199 -24.313 10.044 1.00 87.25 469 SER A C 1
ATOM 3679 O O . SER A 1 469 ? 15.247 -24.592 10.780 1.00 87.25 469 SER A O 1
ATOM 3681 N N . LEU A 1 470 ? 17.360 -23.848 10.512 1.00 84.50 470 LEU A N 1
ATOM 3682 C CA . LEU A 1 470 ? 17.576 -23.374 11.885 1.00 84.50 470 LEU A CA 1
ATOM 3683 C C . LEU A 1 470 ? 17.580 -21.839 11.982 1.00 84.50 470 LEU A C 1
ATOM 3685 O O . LEU A 1 470 ? 17.490 -21.307 13.082 1.00 84.50 470 LEU A O 1
ATOM 3689 N N . ASP A 1 471 ? 17.689 -21.143 10.852 1.00 77.50 471 ASP A N 1
ATOM 3690 C CA . ASP A 1 471 ? 17.936 -19.699 10.754 1.00 77.50 471 ASP A CA 1
ATOM 3691 C C . ASP A 1 471 ? 16.981 -18.980 9.785 1.00 77.50 471 ASP A C 1
ATOM 3693 O O . ASP A 1 471 ? 17.163 -17.801 9.505 1.00 77.50 471 ASP A O 1
ATOM 3697 N N . GLN A 1 472 ? 15.978 -19.695 9.265 1.00 79.81 472 GLN A N 1
ATOM 3698 C CA . GLN A 1 472 ? 15.026 -19.255 8.235 1.00 79.81 472 GLN A CA 1
ATOM 3699 C C . GLN A 1 472 ? 15.647 -18.933 6.867 1.00 79.81 472 GLN A C 1
ATOM 3701 O O . GLN A 1 472 ? 14.928 -18.526 5.959 1.00 79.81 472 GLN A O 1
ATOM 3706 N N . ARG A 1 473 ? 16.955 -19.142 6.682 1.00 71.62 473 ARG A N 1
ATOM 3707 C CA . ARG A 1 473 ? 17.683 -18.778 5.458 1.00 71.62 473 ARG A CA 1
ATOM 3708 C C . ARG A 1 473 ? 18.176 -20.011 4.723 1.00 71.62 473 ARG A C 1
ATOM 3710 O O . ARG A 1 473 ? 17.865 -20.209 3.551 1.00 71.62 473 ARG A O 1
ATOM 3717 N N . LEU A 1 474 ? 18.916 -20.873 5.415 1.00 76.75 474 LEU A N 1
ATOM 3718 C CA . LEU A 1 474 ? 19.483 -22.085 4.838 1.00 76.75 474 LEU A CA 1
ATOM 3719 C C . LEU A 1 474 ? 18.570 -23.278 5.114 1.00 76.75 474 LEU A C 1
ATOM 3721 O O . LEU A 1 474 ? 18.429 -23.728 6.253 1.00 76.75 474 LEU A O 1
ATOM 3725 N N . PHE A 1 475 ? 17.958 -23.798 4.051 1.00 88.56 475 PHE A N 1
ATOM 3726 C CA . PHE A 1 475 ? 17.080 -24.964 4.094 1.00 88.56 475 PHE A CA 1
ATOM 3727 C C . PHE A 1 475 ? 17.805 -26.204 3.584 1.00 88.56 475 PHE A C 1
ATOM 3729 O O . PHE A 1 475 ? 18.316 -26.230 2.468 1.00 88.56 475 PHE A O 1
ATOM 3736 N N . GLN A 1 476 ? 17.824 -27.249 4.408 1.00 88.94 476 GLN A N 1
ATOM 3737 C CA . GLN A 1 476 ? 18.356 -28.557 4.037 1.00 88.94 476 GLN A CA 1
ATOM 3738 C C . GLN A 1 476 ? 17.205 -29.544 3.788 1.00 88.94 476 GLN A C 1
ATOM 3740 O O . GLN A 1 476 ? 16.257 -29.577 4.584 1.00 88.94 476 GLN A O 1
ATOM 3745 N N . PRO A 1 477 ? 17.273 -30.377 2.737 1.00 91.69 477 PRO A N 1
ATOM 3746 C CA . PRO A 1 477 ? 16.263 -31.395 2.490 1.00 91.69 477 PRO A CA 1
ATOM 3747 C C . PRO A 1 477 ? 16.340 -32.493 3.558 1.00 91.69 477 PRO A C 1
ATOM 3749 O O . PRO A 1 477 ? 17.413 -33.007 3.869 1.00 91.69 477 PRO A O 1
ATOM 3752 N N . LEU A 1 478 ? 15.189 -32.859 4.118 1.00 92.12 478 LEU A N 1
ATOM 3753 C CA . LEU A 1 478 ? 15.047 -33.937 5.099 1.00 92.12 478 LEU A CA 1
ATOM 3754 C C . LEU A 1 478 ? 14.553 -35.240 4.477 1.00 92.12 478 LEU A C 1
ATOM 3756 O O . LEU A 1 478 ? 14.900 -36.318 4.953 1.00 92.12 478 LEU A O 1
ATOM 3760 N N . GLY A 1 479 ? 13.727 -35.157 3.436 1.00 89.69 479 GLY A N 1
ATOM 3761 C CA . GLY A 1 479 ? 13.180 -36.336 2.782 1.00 89.69 479 GLY A CA 1
ATOM 3762 C C . GLY A 1 479 ? 12.176 -36.001 1.691 1.00 89.69 479 GLY A C 1
ATOM 3763 O O . GLY A 1 479 ? 11.781 -34.846 1.523 1.00 89.69 479 GLY A O 1
ATOM 3764 N N . ARG A 1 480 ? 11.785 -37.036 0.944 1.00 92.38 480 ARG A N 1
ATOM 3765 C CA . ARG A 1 480 ? 10.825 -36.952 -0.158 1.00 92.38 480 ARG A CA 1
ATOM 3766 C C . ARG A 1 480 ? 9.545 -37.710 0.170 1.00 92.38 480 ARG A C 1
ATOM 3768 O O . ARG A 1 480 ? 9.612 -38.786 0.760 1.00 92.38 480 ARG A O 1
ATOM 3775 N N . VAL A 1 481 ? 8.405 -37.171 -0.250 1.00 93.62 481 VAL A N 1
ATOM 3776 C CA . VAL A 1 481 ? 7.088 -37.819 -0.161 1.00 93.62 481 VAL A CA 1
ATOM 3777 C C . VAL A 1 481 ? 6.474 -37.827 -1.556 1.00 93.62 481 VAL A C 1
ATOM 3779 O O . VAL A 1 481 ? 6.392 -36.778 -2.182 1.00 93.62 481 VAL A O 1
ATOM 3782 N N . GLY A 1 482 ? 6.102 -38.997 -2.076 1.00 88.75 482 GLY A N 1
ATOM 3783 C CA . GLY A 1 482 ? 5.477 -39.097 -3.400 1.00 88.75 482 GLY A CA 1
ATOM 3784 C C . GLY A 1 482 ? 4.096 -38.438 -3.428 1.00 88.75 482 GLY A C 1
ATOM 3785 O O . GLY A 1 482 ? 3.382 -38.497 -2.427 1.00 88.75 482 GLY A O 1
ATOM 3786 N N . ALA A 1 483 ? 3.743 -37.823 -4.556 1.00 84.56 483 ALA A N 1
ATOM 3787 C CA . ALA A 1 483 ? 2.406 -37.286 -4.808 1.00 84.56 483 ALA A CA 1
ATOM 3788 C C . ALA A 1 483 ? 1.385 -38.400 -5.126 1.00 84.56 483 ALA A C 1
ATOM 3790 O O . ALA A 1 483 ? 1.772 -39.550 -5.361 1.00 84.56 483 ALA A O 1
ATOM 3791 N N . GLY A 1 484 ? 0.087 -38.076 -5.143 1.00 78.06 484 GLY A N 1
ATOM 3792 C CA . GLY A 1 484 ? -1.012 -39.000 -5.465 1.00 78.06 484 GLY A CA 1
ATOM 3793 C C . GLY A 1 484 ? -2.071 -39.165 -4.367 1.00 78.06 484 GLY A C 1
ATOM 3794 O O . GLY A 1 484 ? -2.968 -39.999 -4.498 1.00 78.06 484 GLY A O 1
ATOM 3795 N N . GLY A 1 485 ? -1.972 -38.402 -3.278 1.00 78.62 485 GLY A N 1
ATOM 3796 C CA . GLY A 1 485 ? -2.964 -38.293 -2.207 1.00 78.62 485 GLY A CA 1
ATOM 3797 C C . GLY A 1 485 ? -3.541 -36.877 -2.099 1.00 78.62 485 GLY A C 1
ATOM 3798 O O . GLY A 1 485 ? -3.265 -36.017 -2.918 1.00 78.62 485 GLY A O 1
ATOM 3799 N N . GLN A 1 486 ? -4.362 -36.619 -1.078 1.00 77.81 486 GLN A N 1
ATOM 3800 C CA . GLN A 1 486 ? -4.784 -35.247 -0.734 1.00 77.81 486 GLN A CA 1
ATOM 3801 C C . GLN A 1 486 ? -4.187 -34.768 0.587 1.00 77.81 486 GLN A C 1
ATOM 3803 O O . GLN A 1 486 ? -4.071 -33.570 0.805 1.00 77.81 486 GLN A O 1
ATOM 3808 N N . VAL A 1 487 ? -3.821 -35.692 1.480 1.00 87.31 487 VAL A N 1
ATOM 3809 C CA . VAL A 1 487 ? -3.310 -35.397 2.820 1.00 87.31 487 VAL A CA 1
ATOM 3810 C C . VAL A 1 487 ? -2.018 -36.164 3.030 1.00 87.31 487 VAL A C 1
ATOM 3812 O O . VAL A 1 487 ? -1.955 -37.378 2.831 1.00 87.31 487 VAL A O 1
ATOM 3815 N N . TYR A 1 488 ? -1.004 -35.452 3.494 1.00 93.50 488 TYR A N 1
ATOM 3816 C CA . TYR A 1 488 ? 0.352 -35.944 3.639 1.00 93.50 488 TYR A CA 1
ATOM 3817 C C . TYR A 1 488 ? 0.884 -35.676 5.035 1.00 93.50 488 TYR A C 1
ATOM 3819 O O . TYR A 1 488 ? 0.425 -34.781 5.750 1.00 93.50 488 TYR A O 1
ATOM 3827 N N . HIS A 1 489 ? 1.883 -36.462 5.422 1.00 93.56 489 HIS A N 1
ATOM 3828 C CA . HIS A 1 489 ? 2.594 -36.268 6.671 1.00 93.56 489 HIS A CA 1
ATOM 3829 C C . HIS A 1 489 ? 4.071 -36.629 6.528 1.00 93.56 489 HIS A C 1
ATOM 3831 O O . HIS A 1 489 ? 4.444 -37.517 5.763 1.00 93.56 489 HIS A O 1
ATOM 3837 N N . PHE A 1 490 ? 4.913 -35.960 7.311 1.00 94.88 490 PHE A N 1
ATOM 3838 C CA . PHE A 1 490 ? 6.337 -36.257 7.425 1.00 94.88 490 PHE A CA 1
ATOM 3839 C C . PHE A 1 490 ? 6.791 -36.071 8.871 1.00 94.88 490 PHE A C 1
ATOM 3841 O O . PHE A 1 490 ? 6.344 -35.147 9.546 1.00 94.88 490 PHE A O 1
ATOM 3848 N N . ALA A 1 491 ? 7.677 -36.935 9.366 1.00 92.81 491 ALA A N 1
ATOM 3849 C CA . ALA A 1 491 ? 8.182 -36.851 10.733 1.00 92.81 491 ALA A CA 1
ATOM 3850 C C . ALA A 1 491 ? 9.690 -36.571 10.752 1.00 92.81 491 ALA A C 1
ATOM 3852 O O . ALA A 1 491 ? 10.493 -37.423 10.372 1.00 92.81 491 ALA A O 1
ATOM 3853 N N . ASP A 1 492 ? 10.080 -35.408 11.272 1.00 91.94 492 ASP A N 1
ATOM 3854 C CA . ASP A 1 492 ? 11.464 -35.132 11.654 1.00 91.94 492 ASP A CA 1
ATOM 3855 C C . ASP A 1 492 ? 11.723 -35.731 13.040 1.00 91.94 492 ASP A C 1
ATOM 3857 O O . ASP A 1 492 ? 11.241 -35.231 14.059 1.00 91.94 492 ASP A O 1
ATOM 3861 N N . SER A 1 493 ? 12.480 -36.829 13.071 1.00 87.69 493 SER A N 1
ATOM 3862 C CA . SER A 1 493 ? 12.760 -37.596 14.292 1.00 87.69 493 SER A CA 1
ATOM 3863 C C . SER A 1 493 ? 13.829 -36.965 15.187 1.00 87.69 493 SER A C 1
ATOM 3865 O O . SER A 1 493 ? 14.141 -37.519 16.242 1.00 87.69 493 SER A O 1
ATOM 3867 N N . LEU A 1 494 ? 14.419 -35.829 14.797 1.00 80.38 494 LEU A N 1
ATOM 3868 C CA . LEU A 1 494 ? 15.385 -35.156 15.655 1.00 80.38 494 LEU A CA 1
ATOM 3869 C C . LEU A 1 494 ? 14.676 -34.475 16.837 1.00 80.38 494 LEU A C 1
ATOM 3871 O O . LEU A 1 494 ? 13.729 -33.717 16.617 1.00 80.38 494 LEU A O 1
ATOM 3875 N N . PRO A 1 495 ? 15.177 -34.628 18.077 1.00 74.12 495 PRO A N 1
ATOM 3876 C CA . PRO A 1 495 ? 14.604 -33.966 19.245 1.00 74.12 495 PRO A CA 1
ATOM 3877 C C . PRO A 1 495 ? 14.573 -32.449 19.076 1.00 74.12 495 PRO A C 1
ATOM 3879 O O . PRO A 1 495 ? 15.595 -31.842 18.747 1.00 74.12 495 PRO A O 1
ATOM 3882 N N . LEU A 1 496 ? 13.421 -31.833 19.312 1.00 76.19 496 LEU A N 1
ATOM 3883 C CA . LEU A 1 496 ? 13.236 -30.389 19.220 1.00 76.19 496 LEU A CA 1
ATOM 3884 C C . LEU A 1 496 ? 13.753 -29.708 20.498 1.00 76.19 496 LEU A C 1
ATOM 3886 O O . LEU A 1 496 ? 13.085 -29.720 21.526 1.00 76.19 496 LEU A O 1
ATOM 3890 N N . ARG A 1 497 ? 14.974 -29.165 20.445 1.00 72.31 497 ARG A N 1
ATOM 3891 C CA . ARG A 1 497 ? 15.622 -28.456 21.573 1.00 72.31 497 ARG A CA 1
ATOM 3892 C C . ARG A 1 497 ? 15.697 -26.939 21.388 1.00 72.31 497 ARG A C 1
ATOM 3894 O O . ARG A 1 497 ? 15.840 -26.219 22.365 1.00 72.31 497 ARG A O 1
ATOM 3901 N N . LEU A 1 498 ? 15.634 -26.491 20.139 1.00 76.81 498 LEU A N 1
ATOM 3902 C CA . LEU A 1 498 ? 15.636 -25.098 19.697 1.00 76.81 498 LEU A CA 1
ATOM 3903 C C . LEU A 1 498 ? 14.507 -24.929 18.672 1.00 76.81 498 LEU A C 1
ATOM 3905 O O . LEU A 1 498 ? 14.088 -25.949 18.108 1.00 76.81 498 LEU A O 1
ATOM 3909 N N . PRO A 1 499 ? 14.046 -23.693 18.411 1.00 81.06 499 PRO A N 1
ATOM 3910 C CA . PRO A 1 499 ? 13.105 -23.425 17.333 1.00 81.06 499 PRO A CA 1
ATOM 3911 C C . PRO A 1 499 ? 13.594 -24.013 16.009 1.00 81.06 499 PRO A C 1
ATOM 3913 O O . PRO A 1 499 ? 14.795 -24.041 15.719 1.00 81.06 499 PRO A O 1
ATOM 3916 N N . ARG A 1 500 ? 12.657 -24.515 15.209 1.00 89.12 500 ARG A N 1
ATOM 3917 C CA . ARG A 1 500 ? 12.924 -25.035 13.869 1.00 89.12 500 ARG A CA 1
ATOM 3918 C C . ARG A 1 500 ? 11.911 -24.504 12.889 1.00 89.12 500 ARG A C 1
ATOM 3920 O O . ARG A 1 500 ? 10.739 -24.338 13.218 1.00 89.12 500 ARG A O 1
ATOM 3927 N N . TYR A 1 501 ? 12.375 -24.333 11.665 1.00 90.38 501 TYR A N 1
ATOM 3928 C CA . TYR A 1 501 ? 11.564 -23.856 10.567 1.00 90.38 501 TYR A CA 1
ATOM 3929 C C . TYR A 1 501 ? 11.532 -24.916 9.490 1.00 90.38 501 TYR A C 1
ATOM 3931 O O . TYR A 1 501 ? 12.552 -25.536 9.185 1.00 90.38 501 TYR A O 1
ATOM 3939 N N . TYR A 1 502 ? 10.362 -25.122 8.916 1.00 94.88 502 TYR A N 1
ATOM 3940 C CA . TYR A 1 502 ? 10.162 -26.077 7.850 1.00 94.88 502 TYR A CA 1
ATOM 3941 C C . TYR A 1 502 ? 9.436 -25.419 6.692 1.00 94.88 502 TYR A C 1
ATOM 3943 O O . TYR A 1 502 ? 8.635 -24.509 6.884 1.00 94.88 502 TYR A O 1
ATOM 3951 N N . ARG A 1 503 ? 9.680 -25.920 5.492 1.00 94.81 503 ARG A N 1
ATOM 3952 C CA . ARG A 1 503 ? 8.839 -25.649 4.328 1.00 94.81 503 ARG A CA 1
ATOM 3953 C C . ARG A 1 503 ? 8.699 -26.925 3.519 1.00 94.81 503 ARG A C 1
ATOM 3955 O O . ARG A 1 503 ? 9.570 -27.798 3.566 1.00 94.81 503 ARG A O 1
ATOM 3962 N N . ILE A 1 504 ? 7.593 -27.043 2.807 1.00 95.50 504 ILE A N 1
ATOM 3963 C CA . ILE A 1 504 ? 7.326 -28.170 1.924 1.00 95.50 504 ILE A CA 1
ATOM 3964 C C . ILE A 1 504 ? 7.495 -27.661 0.506 1.00 95.50 504 ILE A C 1
ATOM 3966 O O . ILE A 1 504 ? 6.804 -26.740 0.096 1.00 95.50 504 ILE A O 1
ATOM 3970 N N . LYS A 1 505 ? 8.426 -28.252 -0.227 1.00 92.19 505 LYS A N 1
ATOM 3971 C CA . LYS A 1 505 ? 8.685 -27.961 -1.630 1.00 92.19 505 LYS A CA 1
ATOM 3972 C C . LYS A 1 505 ? 7.963 -28.993 -2.486 1.00 92.19 505 LYS A C 1
ATOM 3974 O O . LYS A 1 505 ? 8.369 -30.150 -2.511 1.00 92.19 505 LYS A O 1
ATOM 3979 N N . ALA A 1 506 ? 6.898 -28.602 -3.158 1.00 89.81 506 ALA A N 1
ATOM 3980 C CA . ALA A 1 506 ? 6.304 -29.351 -4.251 1.00 89.81 506 ALA A CA 1
ATOM 3981 C C . ALA A 1 506 ? 7.209 -29.276 -5.490 1.00 89.81 506 ALA A C 1
ATOM 3983 O O . ALA A 1 506 ? 7.793 -28.232 -5.781 1.00 89.81 506 ALA A O 1
ATOM 3984 N N . VAL A 1 507 ? 7.370 -30.412 -6.163 1.00 81.75 507 VAL A N 1
ATOM 3985 C CA . VAL A 1 507 ? 8.146 -30.569 -7.393 1.00 81.75 507 VAL A CA 1
ATOM 3986 C C . VAL A 1 507 ? 7.225 -31.176 -8.439 1.00 81.75 507 VAL A C 1
ATOM 3988 O O . VAL A 1 507 ? 6.744 -32.299 -8.256 1.00 81.75 507 VAL A O 1
ATOM 3991 N N . ASP A 1 508 ? 7.008 -30.453 -9.526 1.00 80.94 508 ASP A N 1
ATOM 3992 C CA . ASP A 1 508 ? 6.160 -30.864 -10.639 1.00 80.94 508 ASP A CA 1
ATOM 3993 C C . ASP A 1 508 ? 6.904 -31.801 -11.602 1.00 80.94 508 ASP A C 1
ATOM 3995 O O . ASP A 1 508 ? 8.132 -31.945 -11.554 1.00 80.94 508 ASP A O 1
ATOM 3999 N N . MET A 1 509 ? 6.165 -32.506 -12.463 1.00 75.38 509 MET A N 1
ATOM 4000 C CA . MET A 1 509 ? 6.739 -33.450 -13.434 1.00 75.38 509 MET A CA 1
ATOM 4001 C C . MET A 1 509 ? 7.585 -32.764 -14.515 1.00 75.38 509 MET A C 1
ATOM 4003 O O . MET A 1 509 ? 8.477 -33.397 -15.079 1.00 75.38 509 MET A O 1
ATOM 4007 N N . ASP A 1 510 ? 7.343 -31.483 -14.778 1.00 71.81 510 ASP A N 1
ATOM 4008 C CA . ASP A 1 510 ? 8.115 -30.626 -15.686 1.00 71.81 510 ASP A CA 1
ATOM 4009 C C . ASP A 1 510 ? 9.267 -29.874 -14.989 1.00 71.81 510 ASP A C 1
ATOM 4011 O O . ASP A 1 510 ? 10.022 -29.152 -15.640 1.00 71.81 510 ASP A O 1
ATOM 4015 N N . GLY A 1 511 ? 9.443 -30.078 -13.679 1.00 65.75 511 GLY A N 1
ATOM 4016 C CA . GLY A 1 511 ? 10.470 -29.420 -12.876 1.00 65.75 511 GLY A CA 1
ATOM 4017 C C . GLY A 1 511 ? 10.036 -28.101 -12.234 1.00 65.75 511 GLY A C 1
ATOM 4018 O O . GLY A 1 511 ? 10.866 -27.489 -11.556 1.00 65.75 511 GLY A O 1
ATOM 4019 N N . GLY A 1 512 ? 8.772 -27.687 -12.393 1.00 73.75 512 GLY A N 1
ATOM 4020 C CA . GLY A 1 512 ? 8.162 -26.592 -11.638 1.00 73.75 512 GLY A CA 1
ATOM 4021 C C . GLY A 1 512 ? 8.281 -26.799 -10.126 1.00 73.75 512 GLY A C 1
ATOM 4022 O O . GLY A 1 512 ? 8.305 -27.930 -9.632 1.00 73.75 512 GLY A O 1
ATOM 4023 N N . LEU A 1 513 ? 8.434 -25.703 -9.381 1.00 78.88 513 LEU A N 1
ATOM 4024 C CA . LEU A 1 513 ? 8.631 -25.731 -7.934 1.00 78.88 513 LEU A CA 1
ATOM 4025 C C . LEU A 1 513 ? 7.615 -24.821 -7.249 1.00 78.88 513 LEU A C 1
ATOM 4027 O O . LEU A 1 513 ? 7.488 -23.655 -7.613 1.00 78.88 513 LEU A O 1
ATOM 4031 N N . THR A 1 514 ? 6.976 -25.319 -6.195 1.00 82.69 514 THR A N 1
ATOM 4032 C CA . THR A 1 514 ? 6.083 -24.526 -5.335 1.00 82.69 514 THR A CA 1
ATOM 4033 C C . THR A 1 514 ? 6.430 -24.786 -3.882 1.00 82.69 514 THR A C 1
ATOM 4035 O O . THR A 1 514 ? 6.735 -25.918 -3.511 1.00 82.69 514 THR A O 1
ATOM 4038 N N . TYR A 1 515 ? 6.403 -23.765 -3.033 1.00 85.69 515 TYR A N 1
ATOM 4039 C CA . TYR A 1 515 ? 6.712 -23.921 -1.614 1.00 85.69 515 TYR A CA 1
ATOM 4040 C C . TYR A 1 515 ? 5.477 -23.640 -0.761 1.00 85.69 515 TYR A C 1
ATOM 4042 O O . TYR A 1 515 ? 4.690 -22.747 -1.050 1.00 85.69 515 TYR A O 1
ATOM 4050 N N . SER A 1 516 ? 5.315 -24.381 0.332 1.00 87.50 516 SER A N 1
ATOM 4051 C CA . SER A 1 516 ? 4.381 -23.989 1.381 1.00 87.50 516 SER A CA 1
ATOM 4052 C C . SER A 1 516 ? 4.856 -22.700 2.052 1.00 87.50 516 SER A C 1
ATOM 4054 O O . SER A 1 516 ? 6.055 -22.409 2.088 1.00 87.50 516 SER A O 1
ATOM 4056 N N . ARG A 1 517 ? 3.941 -22.020 2.753 1.00 84.06 517 ARG A N 1
ATOM 4057 C CA . ARG A 1 517 ? 4.322 -21.053 3.793 1.00 84.06 517 ARG A CA 1
ATOM 4058 C C . ARG A 1 517 ? 5.344 -21.655 4.765 1.00 84.06 517 ARG A C 1
ATOM 4060 O O . ARG A 1 517 ? 5.383 -22.876 4.966 1.00 84.06 517 ARG A O 1
ATOM 4067 N N . LEU A 1 518 ? 6.118 -20.793 5.417 1.00 88.56 518 LEU A N 1
ATOM 4068 C CA . LEU A 1 518 ? 7.056 -21.218 6.447 1.00 88.56 518 LEU A CA 1
ATOM 4069 C C . LEU A 1 518 ? 6.310 -21.768 7.673 1.00 88.56 518 LEU A C 1
ATOM 4071 O O . LEU A 1 518 ? 5.390 -21.144 8.198 1.00 88.56 518 LEU A O 1
ATOM 4075 N N . LEU A 1 519 ? 6.721 -22.943 8.139 1.00 90.25 519 LEU A N 1
ATOM 4076 C CA . LEU A 1 519 ? 6.153 -23.638 9.288 1.00 90.25 519 LEU A CA 1
ATOM 4077 C C . LEU A 1 519 ? 7.150 -23.570 10.446 1.00 90.25 519 LEU A C 1
ATOM 4079 O O . LEU A 1 519 ? 8.152 -24.288 10.457 1.00 90.25 519 LEU A O 1
ATOM 4083 N N . ALA A 1 520 ? 6.890 -22.694 11.412 1.00 86.81 520 ALA A N 1
ATOM 4084 C CA . ALA A 1 520 ? 7.711 -22.563 12.610 1.00 86.81 520 ALA A CA 1
ATOM 4085 C C . ALA A 1 520 ? 7.217 -23.503 13.717 1.00 86.81 520 ALA A C 1
ATOM 4087 O O . ALA A 1 520 ? 6.019 -23.592 13.986 1.00 86.81 520 ALA A O 1
ATOM 4088 N N . VAL A 1 521 ? 8.150 -24.189 14.374 1.00 86.62 521 VAL A N 1
ATOM 4089 C CA . VAL A 1 521 ? 7.883 -25.051 15.525 1.00 86.62 521 VAL A CA 1
ATOM 4090 C C . VAL A 1 521 ? 8.847 -24.718 16.654 1.00 86.62 521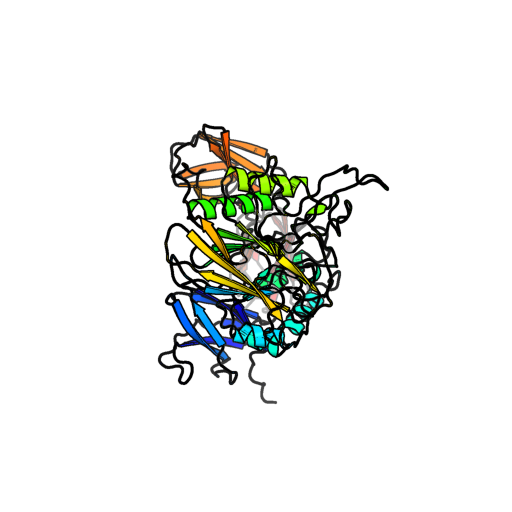 VAL A C 1
ATOM 4092 O O . VAL A 1 521 ? 10.063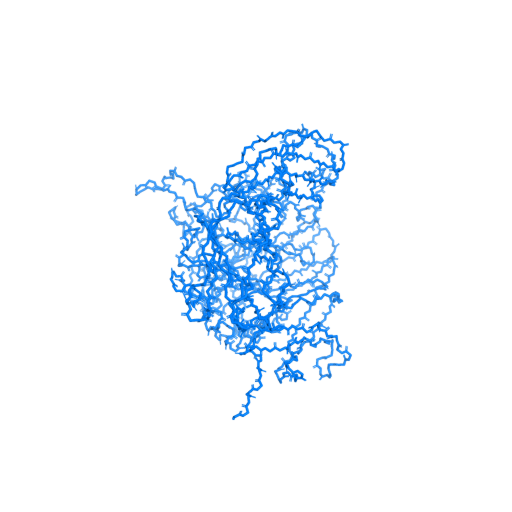 -24.882 16.545 1.00 86.62 521 VAL A O 1
ATOM 4095 N N . GLU A 1 522 ? 8.260 -24.279 17.760 1.00 82.31 522 GLU A N 1
ATOM 4096 C CA . GLU A 1 522 ? 8.926 -23.981 19.024 1.00 82.31 522 GLU A CA 1
ATOM 4097 C C . GLU A 1 522 ? 8.963 -25.233 19.922 1.00 82.31 522 GLU A C 1
ATOM 4099 O O . GLU A 1 522 ? 7.999 -26.014 19.925 1.00 82.31 522 GLU A O 1
ATOM 4104 N N . PRO A 1 523 ? 10.033 -25.453 20.711 1.00 74.81 523 PRO A N 1
ATOM 4105 C CA . PRO A 1 523 ? 10.041 -26.496 21.728 1.00 74.81 523 PRO A CA 1
ATOM 4106 C C . PRO A 1 523 ? 8.884 -26.280 22.707 1.00 74.81 523 PRO A C 1
ATOM 4108 O O . PRO A 1 523 ? 8.752 -25.212 23.302 1.00 74.81 523 PRO A O 1
ATOM 4111 N N . GLN A 1 524 ? 8.067 -27.311 22.923 1.00 63.12 524 GLN A N 1
ATOM 4112 C CA . GLN A 1 524 ? 7.086 -27.311 24.007 1.00 63.12 524 GLN A CA 1
ATOM 4113 C C . GLN A 1 524 ? 7.847 -27.450 25.330 1.00 63.12 524 GLN A C 1
ATOM 4115 O O . GLN A 1 524 ? 8.111 -28.555 25.799 1.00 63.12 524 GLN A O 1
ATOM 4120 N N . VAL A 1 525 ? 8.277 -26.328 25.904 1.00 55.16 525 VAL A N 1
ATOM 4121 C CA . VAL A 1 525 ? 8.819 -26.309 27.261 1.00 55.16 525 VAL A CA 1
ATOM 4122 C C . VAL A 1 525 ? 7.621 -26.323 28.203 1.00 55.16 525 VAL A C 1
ATOM 4124 O O . VAL A 1 525 ? 6.976 -25.294 28.404 1.00 55.16 525 VAL A O 1
ATOM 4127 N N . GLU A 1 526 ? 7.300 -27.484 28.779 1.00 51.47 526 GLU A N 1
ATOM 4128 C CA . GLU A 1 526 ? 6.449 -27.518 29.969 1.00 51.47 526 GLU A CA 1
ATOM 4129 C C . GLU A 1 526 ? 7.106 -26.616 31.019 1.00 51.47 526 GLU A C 1
ATOM 4131 O O . GLU A 1 526 ? 8.200 -26.907 31.512 1.00 51.47 526 GLU A O 1
ATOM 4136 N N . LYS A 1 527 ? 6.484 -25.471 31.326 1.00 52.31 527 LYS A N 1
ATOM 4137 C CA . LYS A 1 527 ? 6.945 -24.629 32.431 1.00 52.31 527 LYS A CA 1
ATOM 4138 C C . LYS A 1 527 ? 6.895 -25.485 33.698 1.00 52.31 527 LYS A C 1
ATOM 4140 O O . LYS A 1 527 ? 5.827 -26.021 33.999 1.00 52.31 527 LYS A O 1
ATOM 4145 N N . PRO A 1 528 ? 8.002 -25.624 34.443 1.00 59.72 528 PRO A N 1
ATOM 4146 C CA . PRO A 1 528 ? 7.989 -26.425 35.652 1.00 59.72 528 PRO A CA 1
ATOM 4147 C C . PRO A 1 528 ? 7.013 -25.805 36.659 1.00 59.72 528 PRO A C 1
ATOM 4149 O O . PRO A 1 528 ? 7.131 -24.630 37.010 1.00 59.72 528 PRO A O 1
ATOM 4152 N N . LEU A 1 529 ? 6.025 -26.590 37.088 1.00 69.69 529 LEU A N 1
ATOM 4153 C CA . LEU A 1 529 ? 5.019 -26.182 38.067 1.00 69.69 529 LEU A CA 1
ATOM 4154 C C . LEU A 1 529 ? 5.418 -26.686 39.452 1.00 69.69 529 LEU A C 1
ATOM 4156 O O . LEU A 1 529 ? 5.677 -27.875 39.643 1.00 69.69 529 LEU A O 1
ATOM 4160 N N . LEU A 1 530 ? 5.422 -25.770 40.418 1.00 84.69 530 LEU A N 1
ATOM 4161 C CA . LEU A 1 530 ? 5.503 -26.071 41.841 1.00 84.69 530 LEU A CA 1
ATOM 4162 C C . LEU A 1 530 ? 4.088 -25.988 42.411 1.00 84.69 530 LEU A C 1
ATOM 4164 O O . LEU A 1 530 ? 3.413 -24.973 42.252 1.00 84.69 530 LEU A O 1
ATOM 4168 N N . THR A 1 531 ? 3.617 -27.067 43.028 1.00 86.19 531 THR A N 1
ATOM 4169 C CA . THR A 1 531 ? 2.310 -27.098 43.689 1.00 86.19 531 THR A CA 1
ATOM 4170 C C . THR A 1 531 ? 2.431 -27.736 45.060 1.00 86.19 531 THR A C 1
ATOM 4172 O O . THR A 1 531 ? 2.804 -28.899 45.182 1.00 86.19 531 THR A O 1
ATOM 4175 N N . LEU A 1 532 ? 2.096 -26.973 46.094 1.00 90.62 532 LEU A N 1
ATOM 4176 C CA . LEU A 1 532 ? 2.019 -27.426 47.478 1.00 90.62 532 LEU A CA 1
ATOM 4177 C C . LEU A 1 532 ? 0.551 -27.560 47.913 1.00 90.62 532 LEU A C 1
ATOM 4179 O O . LEU A 1 532 ? -0.192 -26.578 47.847 1.00 90.62 532 LEU A O 1
ATOM 4183 N N . PHE A 1 533 ? 0.129 -28.749 48.355 1.00 85.31 533 PHE A N 1
ATOM 4184 C CA . PHE A 1 533 ? -1.253 -29.016 48.782 1.00 85.31 533 PHE A CA 1
ATOM 4185 C C . PHE A 1 533 ? -1.343 -29.964 49.999 1.00 85.31 533 PHE A C 1
ATOM 4187 O O . PHE A 1 533 ? -0.456 -30.792 50.178 1.00 85.31 533 PHE A O 1
ATOM 4194 N N . PRO A 1 534 ? -2.415 -29.908 50.811 1.00 87.62 534 PRO A N 1
ATOM 4195 C CA . PRO A 1 534 ? -3.424 -28.852 50.819 1.00 87.62 534 PRO A CA 1
ATOM 4196 C C . PRO A 1 534 ? -2.817 -27.525 51.296 1.00 87.62 534 PRO A C 1
ATOM 4198 O O . PRO A 1 534 ? -1.867 -27.509 52.065 1.00 87.62 534 PRO A O 1
ATOM 4201 N N . ASN A 1 535 ? -3.335 -26.402 50.810 1.00 89.00 535 ASN A N 1
ATOM 4202 C CA . ASN A 1 535 ? -2.950 -25.074 51.278 1.00 89.00 535 ASN A CA 1
ATOM 4203 C C . ASN A 1 535 ? -4.222 -24.218 51.378 1.00 89.00 535 ASN A C 1
ATOM 4205 O O . ASN A 1 535 ? -4.805 -23.932 50.329 1.00 89.00 535 ASN A O 1
ATOM 4209 N N . PRO A 1 536 ? -4.672 -23.818 52.584 1.00 88.69 536 PRO A N 1
ATOM 4210 C CA . PRO A 1 536 ? -4.022 -23.981 53.900 1.00 88.69 536 PRO A CA 1
ATOM 4211 C C . PRO A 1 536 ? -3.942 -25.432 54.436 1.00 88.69 536 PRO A C 1
ATOM 4213 O O . PRO A 1 536 ? -4.689 -26.295 53.983 1.00 88.69 536 PRO A O 1
ATOM 4216 N N . SER A 1 537 ? -3.061 -25.697 55.417 1.00 92.19 537 SER A N 1
ATOM 4217 C CA . SER A 1 537 ? -2.944 -26.998 56.119 1.00 92.19 537 SER A CA 1
ATOM 4218 C C . SER A 1 537 ? -2.538 -26.855 57.595 1.00 92.19 537 SER A C 1
ATOM 4220 O O . SER A 1 537 ? -1.845 -25.913 57.959 1.00 92.19 537 SER A O 1
ATOM 4222 N N . ALA A 1 538 ? -2.812 -27.870 58.425 1.00 91.25 538 ALA A N 1
ATOM 4223 C CA . ALA A 1 538 ? -2.258 -28.019 59.784 1.00 91.25 538 ALA A CA 1
ATOM 4224 C C . ALA A 1 538 ? -0.762 -28.445 59.837 1.00 91.25 538 ALA A C 1
ATOM 4226 O O . ALA A 1 538 ? -0.304 -29.035 60.814 1.00 91.25 538 ALA A O 1
ATOM 4227 N N . GLY A 1 539 ? 0.007 -28.190 58.768 1.00 88.00 539 GLY A N 1
ATOM 4228 C CA . GLY A 1 539 ? 1.444 -28.488 58.703 1.00 88.00 539 GLY A CA 1
ATOM 4229 C C . GLY A 1 539 ? 1.849 -29.783 57.986 1.00 88.00 539 GLY A C 1
ATOM 4230 O O . GLY A 1 539 ? 3.005 -30.167 58.102 1.00 88.00 539 GLY A O 1
ATOM 4231 N N . GLN A 1 540 ? 0.967 -30.454 57.238 1.00 93.69 540 GLN A N 1
ATOM 4232 C CA . GLN A 1 540 ? 1.341 -31.595 56.389 1.00 93.69 540 GLN A CA 1
ATOM 4233 C C . GLN A 1 540 ? 1.059 -31.273 54.925 1.00 93.69 540 GLN A C 1
ATOM 4235 O O . GLN A 1 540 ? -0.088 -31.045 54.552 1.00 93.69 540 GLN A O 1
ATOM 4240 N N . PHE A 1 541 ? 2.095 -31.285 54.093 1.00 92.94 541 PHE A N 1
ATOM 4241 C CA . PHE A 1 541 ? 1.986 -30.896 52.694 1.00 92.94 541 PHE A CA 1
ATOM 4242 C C . PHE A 1 541 ? 2.541 -31.961 51.756 1.00 92.94 541 PHE A C 1
ATOM 4244 O O . PHE A 1 541 ? 3.520 -32.643 52.049 1.00 92.94 541 PHE A O 1
ATOM 4251 N N . GLN A 1 542 ? 1.948 -32.026 50.574 1.00 92.38 542 GLN A N 1
ATOM 4252 C CA . GLN A 1 542 ? 2.465 -32.709 49.405 1.00 92.38 542 GLN A CA 1
ATOM 4253 C C . GLN A 1 542 ? 3.004 -31.660 48.440 1.00 92.38 542 GLN A C 1
ATOM 4255 O O . GLN A 1 542 ? 2.266 -30.796 47.963 1.00 92.38 542 GLN A O 1
ATOM 4260 N N . LEU A 1 543 ? 4.303 -31.729 48.174 1.00 90.50 543 LEU A N 1
ATOM 4261 C CA . LEU A 1 543 ? 4.983 -30.912 47.184 1.00 90.50 543 LEU A CA 1
ATOM 4262 C C . LEU A 1 543 ? 5.061 -31.689 45.870 1.00 90.50 543 LEU A C 1
ATOM 4264 O O . LEU A 1 543 ? 5.724 -32.725 45.785 1.00 90.50 543 LEU A O 1
ATOM 4268 N N . TYR A 1 544 ? 4.412 -31.162 44.839 1.00 86.44 544 TYR A N 1
ATOM 4269 C CA . TYR A 1 544 ? 4.509 -31.642 43.471 1.00 86.44 544 TYR A CA 1
ATOM 4270 C C . TYR A 1 544 ? 5.390 -30.697 42.649 1.00 86.44 544 TYR A C 1
ATOM 4272 O O . TYR A 1 544 ? 5.176 -29.484 42.639 1.00 86.44 544 TYR A O 1
ATOM 4280 N N . LEU A 1 545 ? 6.391 -31.265 41.978 1.00 83.62 545 LEU A N 1
ATOM 4281 C CA . LEU A 1 545 ? 7.332 -30.554 41.113 1.00 83.62 545 LEU A CA 1
ATOM 4282 C C . LEU A 1 545 ? 7.237 -31.145 39.703 1.00 83.62 545 LEU A C 1
ATOM 4284 O O . LEU A 1 545 ? 7.953 -32.085 39.356 1.00 83.62 545 LEU A O 1
ATOM 4288 N N . ALA A 1 546 ? 6.306 -30.621 38.905 1.00 76.56 546 ALA A N 1
ATOM 4289 C CA . ALA A 1 546 ? 6.077 -31.088 37.542 1.00 76.56 546 ALA A CA 1
ATOM 4290 C C . ALA A 1 546 ? 7.236 -30.662 36.628 1.00 76.56 546 ALA A C 1
ATOM 4292 O O . ALA A 1 546 ? 7.708 -29.528 36.709 1.00 76.56 546 ALA A O 1
ATOM 4293 N N . GLY A 1 547 ? 7.701 -31.567 35.762 1.00 71.50 547 GLY A N 1
ATOM 4294 C CA . GLY A 1 547 ? 8.793 -31.287 34.821 1.00 71.50 547 GLY A CA 1
ATOM 4295 C C . GLY A 1 547 ? 10.189 -31.178 35.455 1.00 71.50 547 GLY A C 1
ATOM 4296 O O . GLY A 1 547 ? 11.133 -30.758 34.785 1.00 71.50 547 GLY A O 1
ATOM 4297 N N . ILE A 1 548 ? 10.355 -31.549 36.734 1.00 76.50 548 ILE A N 1
ATOM 4298 C CA . ILE A 1 548 ? 11.642 -31.489 37.445 1.00 76.50 548 ILE A CA 1
ATOM 4299 C C . ILE A 1 548 ? 12.065 -32.887 37.907 1.00 76.50 548 ILE A C 1
ATOM 4301 O O . ILE A 1 548 ? 11.348 -33.572 38.634 1.00 76.50 548 ILE A O 1
ATOM 4305 N N . SER A 1 549 ? 13.283 -33.279 37.532 1.00 80.19 549 SER A N 1
ATOM 4306 C CA . SER A 1 549 ? 13.954 -34.492 38.005 1.00 80.19 549 SER A CA 1
ATOM 4307 C C . SER A 1 549 ? 15.380 -34.186 38.469 1.00 80.19 549 SER A C 1
ATOM 4309 O O . SER A 1 549 ? 16.057 -33.336 37.882 1.00 80.19 549 SER A O 1
ATOM 4311 N N . GLY A 1 550 ? 15.863 -34.908 39.477 1.00 84.50 550 GLY A N 1
ATOM 4312 C CA . GLY A 1 550 ? 17.201 -34.745 40.052 1.00 84.50 550 GLY A CA 1
ATOM 4313 C C . GLY A 1 550 ? 17.182 -34.108 41.440 1.00 84.50 550 GLY A C 1
ATOM 4314 O O . GLY A 1 550 ? 16.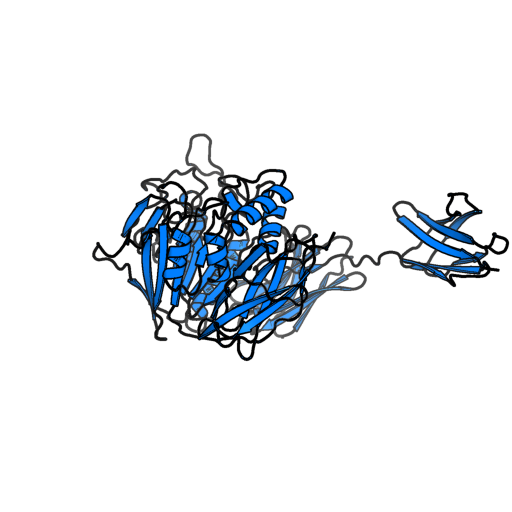155 -34.110 42.116 1.00 84.50 550 GLY A O 1
ATOM 4315 N N . ARG A 1 551 ? 18.334 -33.603 41.894 1.00 89.12 551 ARG A N 1
ATOM 4316 C CA . ARG A 1 551 ? 18.450 -32.960 43.210 1.00 89.12 551 ARG A CA 1
ATOM 4317 C C . ARG A 1 551 ? 17.882 -31.546 43.173 1.00 89.12 551 ARG A C 1
ATOM 4319 O O . ARG A 1 551 ? 18.200 -30.776 42.265 1.00 89.12 551 ARG A O 1
ATOM 4326 N N . VAL A 1 552 ? 17.064 -31.230 44.165 1.00 90.69 552 VAL A N 1
ATOM 4327 C CA . VAL A 1 552 ? 16.512 -29.900 44.411 1.00 90.69 552 VAL A CA 1
ATOM 4328 C C . VAL A 1 552 ? 16.673 -29.550 45.879 1.00 90.69 552 VAL A C 1
ATOM 4330 O O . VAL A 1 552 ? 16.494 -30.402 46.746 1.00 90.69 552 VAL A O 1
ATOM 4333 N N . GLU A 1 553 ? 16.977 -28.294 46.166 1.00 93.19 553 GLU A N 1
ATOM 4334 C CA . GLU A 1 553 ? 16.969 -27.780 47.530 1.00 93.19 553 GLU A CA 1
ATOM 4335 C C . GLU A 1 553 ? 15.618 -27.129 47.820 1.00 93.19 553 GLU A C 1
ATOM 4337 O O . GLU A 1 553 ? 15.139 -26.303 47.045 1.00 93.19 553 GLU A O 1
ATOM 4342 N N . VAL A 1 554 ? 14.976 -27.523 48.916 1.00 94.00 554 VAL A N 1
ATOM 4343 C CA . VAL A 1 554 ? 13.707 -26.951 49.368 1.00 94.00 554 VAL A CA 1
ATOM 4344 C C . VAL A 1 554 ? 13.962 -26.149 50.633 1.00 94.00 554 VAL A C 1
ATOM 4346 O O . VAL A 1 554 ? 14.489 -26.677 51.613 1.00 94.00 554 VAL A O 1
ATOM 4349 N N . GLN A 1 555 ? 13.551 -24.884 50.621 1.00 94.81 555 GLN A N 1
ATOM 4350 C CA . GLN A 1 555 ? 13.666 -23.964 51.746 1.00 94.81 555 GLN A CA 1
ATOM 4351 C C . GLN A 1 555 ? 12.288 -23.417 52.121 1.00 94.81 555 GLN A C 1
ATOM 4353 O O . GLN A 1 555 ? 11.524 -23.013 51.252 1.00 94.81 555 GLN A O 1
ATOM 4358 N N . VAL A 1 556 ? 11.978 -23.365 53.414 1.00 94.94 556 VAL A N 1
ATOM 4359 C CA . VAL A 1 556 ? 10.785 -22.696 53.950 1.00 94.94 556 VAL A CA 1
ATOM 4360 C C . VAL A 1 556 ? 11.232 -21.502 54.773 1.00 94.94 556 VAL A C 1
ATOM 4362 O O . VAL A 1 556 ? 12.026 -21.659 55.705 1.00 94.94 556 VAL A O 1
ATOM 4365 N N . ALA A 1 557 ? 10.704 -20.327 54.450 1.00 94.50 557 ALA A N 1
ATOM 4366 C CA . ALA A 1 557 ? 10.956 -19.094 55.180 1.00 94.50 557 ALA A CA 1
ATOM 4367 C C . ALA A 1 557 ? 9.651 -18.373 55.534 1.00 94.50 557 ALA A C 1
ATOM 4369 O O . ALA A 1 557 ? 8.630 -18.551 54.867 1.00 94.50 557 ALA A O 1
ATOM 4370 N N . ASP A 1 558 ? 9.667 -17.580 56.603 1.00 93.94 558 ASP A N 1
ATOM 4371 C CA . ASP A 1 558 ? 8.578 -16.644 56.888 1.00 93.94 558 ASP A CA 1
ATOM 4372 C C . ASP A 1 558 ? 8.650 -15.394 55.994 1.00 93.94 558 ASP A C 1
ATOM 4374 O O . ASP A 1 558 ? 9.589 -15.199 55.219 1.00 93.94 558 ASP A O 1
ATOM 4378 N N . MET A 1 559 ? 7.654 -14.513 56.116 1.00 88.38 559 MET A N 1
ATOM 4379 C CA . MET A 1 559 ? 7.592 -13.258 55.355 1.00 88.38 559 MET A CA 1
ATOM 4380 C C . MET A 1 559 ? 8.688 -12.244 55.741 1.00 88.38 559 MET A C 1
ATOM 4382 O O . MET A 1 559 ? 8.819 -11.217 55.080 1.00 88.38 559 MET A O 1
ATOM 4386 N N . GLN A 1 560 ? 9.467 -12.504 56.798 1.00 88.06 560 GLN A N 1
ATOM 4387 C CA . GLN A 1 560 ? 10.644 -11.722 57.188 1.00 88.06 560 GLN A CA 1
ATOM 4388 C C . GLN A 1 560 ? 11.952 -12.352 56.666 1.00 88.06 560 GLN A C 1
ATOM 4390 O O . GLN A 1 560 ? 13.033 -11.823 56.920 1.00 88.06 560 GLN A O 1
ATOM 4395 N N . GLY A 1 561 ? 11.873 -13.465 55.926 1.00 84.56 561 GLY A N 1
ATOM 4396 C CA . GLY A 1 561 ? 13.018 -14.180 55.362 1.00 84.56 561 GLY A CA 1
ATOM 4397 C C . GLY A 1 561 ? 13.725 -15.122 56.342 1.00 84.56 561 GLY A C 1
ATOM 4398 O O . GLY A 1 561 ? 14.743 -15.725 55.989 1.00 84.56 561 GLY A O 1
ATOM 4399 N N . LYS A 1 562 ? 13.213 -15.302 57.567 1.00 91.00 562 LYS A N 1
ATOM 4400 C CA . LYS A 1 562 ? 13.785 -16.257 58.522 1.00 91.00 562 LYS A CA 1
ATOM 4401 C C . LYS A 1 562 ? 13.480 -17.674 58.056 1.00 91.00 562 LYS A C 1
ATOM 4403 O O . LYS A 1 562 ? 12.330 -18.036 57.830 1.00 91.00 562 LYS A O 1
ATOM 4408 N N . THR A 1 563 ? 14.524 -18.487 57.934 1.00 94.00 563 THR A N 1
ATOM 4409 C CA . THR A 1 563 ? 14.423 -19.864 57.436 1.00 94.00 563 THR A CA 1
ATOM 4410 C C . THR A 1 563 ? 14.073 -20.838 58.558 1.00 94.00 563 THR A C 1
ATOM 4412 O O . THR A 1 563 ? 14.714 -20.830 59.607 1.00 94.00 563 THR A O 1
ATOM 4415 N N . TYR A 1 564 ? 13.079 -21.690 58.314 1.00 91.81 564 TYR A N 1
ATOM 4416 C CA . TYR A 1 564 ? 12.578 -22.711 59.241 1.00 91.81 564 TYR A CA 1
ATOM 4417 C C . TYR A 1 564 ? 12.874 -24.135 58.773 1.00 91.81 564 TYR A C 1
ATOM 4419 O O . TYR A 1 564 ? 13.043 -25.025 59.599 1.00 91.81 564 TYR A O 1
ATOM 4427 N N . HIS A 1 565 ? 12.968 -24.343 57.459 1.00 90.31 565 HIS A N 1
ATOM 4428 C CA . HIS A 1 565 ? 13.340 -25.623 56.862 1.00 90.31 565 HIS A CA 1
ATOM 4429 C C . HIS A 1 565 ? 14.285 -25.386 55.696 1.00 90.31 565 HIS A C 1
ATOM 4431 O O . HIS A 1 565 ? 14.099 -24.429 54.944 1.00 90.31 565 HIS A O 1
ATOM 4437 N N . ARG A 1 566 ? 15.290 -26.245 55.538 1.00 93.56 566 ARG A N 1
ATOM 4438 C CA . ARG A 1 566 ? 16.219 -26.214 54.406 1.00 93.56 566 ARG A CA 1
ATOM 4439 C C . ARG A 1 566 ? 16.815 -27.600 54.215 1.00 93.56 566 ARG A C 1
ATOM 4441 O O . ARG A 1 566 ? 17.561 -28.063 55.074 1.00 93.56 566 ARG A O 1
ATOM 4448 N N . GLN A 1 567 ? 16.464 -28.270 53.124 1.00 92.50 567 GLN A N 1
ATOM 4449 C CA . GLN A 1 567 ? 16.886 -29.647 52.883 1.00 92.50 567 GLN A CA 1
ATOM 4450 C C . GLN A 1 567 ? 16.923 -29.973 51.388 1.00 92.50 567 GLN A C 1
ATOM 4452 O O . GLN A 1 567 ? 16.078 -29.515 50.621 1.00 92.50 567 GLN A O 1
ATOM 4457 N N . GLU A 1 568 ? 17.887 -30.798 50.982 1.00 92.44 568 GLU A N 1
ATOM 4458 C CA . GLU A 1 568 ? 17.933 -31.364 49.635 1.00 92.44 568 GLU A CA 1
ATOM 4459 C C . GLU A 1 568 ? 17.029 -32.597 49.505 1.00 92.44 568 GLU A C 1
ATOM 4461 O O . GLU A 1 568 ? 17.029 -33.494 50.352 1.00 92.44 568 GLU A O 1
ATOM 4466 N N . TYR A 1 569 ? 16.310 -32.671 48.389 1.00 90.44 569 TYR A N 1
ATOM 4467 C CA . TYR A 1 569 ? 15.487 -33.804 47.988 1.00 90.44 569 TYR A CA 1
ATOM 4468 C C . TYR A 1 569 ? 15.886 -34.268 46.589 1.00 90.44 569 TYR A C 1
ATOM 4470 O O . TYR A 1 569 ? 16.288 -33.474 45.742 1.00 90.44 569 TYR A O 1
ATOM 4478 N N . THR A 1 570 ? 15.748 -35.565 46.322 1.00 87.00 570 THR A N 1
ATOM 4479 C CA . THR A 1 570 ? 15.831 -36.095 44.954 1.00 87.00 570 THR A CA 1
ATOM 4480 C C . THR A 1 570 ? 14.418 -36.321 44.436 1.00 87.00 570 THR A C 1
ATOM 4482 O O . THR A 1 570 ? 13.648 -37.046 45.062 1.00 87.00 570 THR A O 1
ATOM 4485 N N . VAL A 1 571 ? 14.077 -35.699 43.307 1.00 84.12 571 VAL A N 1
ATOM 4486 C CA . VAL A 1 571 ? 12.744 -35.775 42.692 1.00 84.12 571 VAL A CA 1
ATOM 4487 C C . VAL A 1 571 ? 12.769 -36.503 41.355 1.00 84.12 571 VAL A C 1
ATOM 4489 O O . VAL A 1 571 ? 13.763 -36.469 40.630 1.00 84.12 571 VAL A O 1
ATOM 4492 N N . GLY A 1 572 ? 11.668 -37.184 41.039 1.00 70.50 572 GLY A N 1
ATOM 4493 C CA . GLY A 1 572 ? 11.537 -38.038 39.854 1.00 70.50 572 GLY A CA 1
ATOM 4494 C C . GLY A 1 572 ? 10.087 -38.273 39.425 1.00 70.50 572 GLY A C 1
ATOM 4495 O O . GLY A 1 572 ? 9.757 -39.377 39.013 1.00 70.50 572 GLY A O 1
ATOM 4496 N N . GLY A 1 573 ? 9.219 -37.261 39.567 1.00 62.62 573 GLY A N 1
ATOM 4497 C CA . GLY A 1 573 ? 7.813 -37.311 39.127 1.00 62.62 573 GLY A CA 1
ATOM 4498 C C . GLY A 1 573 ? 6.778 -37.722 40.187 1.00 62.62 573 GLY A C 1
ATOM 4499 O O . GLY A 1 573 ? 5.594 -37.786 39.876 1.00 62.62 573 GLY A O 1
ATOM 4500 N N . GLY A 1 574 ? 7.193 -37.978 41.433 1.00 74.12 574 GLY A N 1
ATOM 4501 C CA . GLY A 1 574 ? 6.295 -38.240 42.569 1.00 74.12 574 GLY A CA 1
ATOM 4502 C C . GLY A 1 574 ? 6.132 -37.034 43.502 1.00 74.12 574 GLY A C 1
ATOM 4503 O O . GLY A 1 574 ? 6.970 -36.132 43.509 1.00 74.12 574 GLY A O 1
ATOM 4504 N N . ALA A 1 575 ? 5.071 -37.034 44.314 1.00 81.31 575 ALA A N 1
ATOM 4505 C CA . ALA A 1 575 ? 4.878 -36.034 45.364 1.00 81.31 575 ALA A CA 1
ATOM 4506 C C . ALA A 1 575 ? 5.850 -36.265 46.537 1.00 81.31 575 ALA A C 1
ATOM 4508 O O . ALA A 1 575 ? 5.986 -37.387 47.030 1.00 81.31 575 ALA A O 1
ATOM 4509 N N . LEU A 1 576 ? 6.498 -35.199 47.008 1.00 89.50 576 LEU A N 1
ATOM 4510 C CA . LEU A 1 576 ? 7.295 -35.205 48.234 1.00 89.50 576 LEU A CA 1
ATOM 4511 C C . LEU A 1 576 ? 6.410 -34.859 49.430 1.00 89.50 576 LEU A C 1
ATOM 4513 O O . LEU A 1 576 ? 5.687 -33.866 49.400 1.00 89.50 576 LEU A O 1
ATOM 4517 N N . GLN A 1 577 ? 6.502 -35.643 50.500 1.00 90.56 577 GLN A N 1
ATOM 4518 C CA . GLN A 1 577 ? 5.848 -35.314 51.764 1.00 90.56 577 GLN A CA 1
ATOM 4519 C C . GLN A 1 577 ? 6.719 -34.331 52.547 1.00 90.56 577 GLN A C 1
ATOM 4521 O O . GLN A 1 577 ? 7.886 -34.616 52.824 1.00 90.56 577 GLN A O 1
ATOM 4526 N N . LEU A 1 578 ? 6.145 -33.188 52.907 1.00 92.25 578 LEU A N 1
ATOM 4527 C CA . LEU A 1 578 ? 6.764 -32.180 53.758 1.00 92.25 578 LEU A CA 1
ATOM 4528 C C . LEU A 1 578 ? 5.976 -32.077 55.061 1.00 92.25 578 LEU A C 1
ATOM 4530 O O . LEU A 1 578 ? 4.788 -31.751 55.065 1.00 92.25 578 LEU A O 1
ATOM 4534 N N . ASP A 1 579 ? 6.661 -32.349 56.167 1.00 91.38 579 ASP A N 1
ATOM 4535 C CA . ASP A 1 579 ? 6.107 -32.242 57.510 1.00 91.38 579 ASP A CA 1
ATOM 4536 C C . ASP A 1 579 ? 6.650 -30.989 58.193 1.00 91.38 579 ASP A C 1
ATOM 4538 O O . ASP A 1 579 ? 7.841 -30.872 58.466 1.00 91.38 579 ASP A O 1
ATOM 4542 N N . MET A 1 580 ? 5.749 -30.048 58.432 1.00 92.44 580 MET A N 1
ATOM 4543 C CA . MET A 1 580 ? 5.991 -28.752 59.058 1.00 92.44 580 MET A CA 1
ATOM 4544 C C . MET A 1 580 ? 5.168 -28.612 60.345 1.00 92.44 580 MET A C 1
ATOM 4546 O O . MET A 1 580 ? 4.934 -27.501 60.830 1.00 92.44 580 MET A O 1
ATOM 4550 N N . ARG A 1 581 ? 4.685 -29.732 60.903 1.00 91.12 581 ARG A N 1
ATOM 4551 C CA . ARG A 1 581 ? 3.981 -29.739 62.187 1.00 91.12 581 ARG A CA 1
ATOM 4552 C C . ARG A 1 581 ? 4.904 -29.188 63.272 1.00 91.12 581 ARG A C 1
ATOM 4554 O O . ARG A 1 581 ? 6.048 -29.609 63.410 1.00 91.12 581 ARG A O 1
ATOM 4561 N N . GLY A 1 582 ? 4.391 -28.235 64.044 1.00 86.12 582 GLY A N 1
ATOM 4562 C CA . GLY A 1 582 ? 5.155 -27.525 65.074 1.00 86.12 582 GLY A CA 1
ATOM 4563 C C . GLY A 1 582 ? 5.653 -26.139 64.655 1.00 86.12 582 GLY A C 1
ATOM 4564 O O . GLY A 1 582 ? 6.112 -25.391 65.518 1.00 86.12 582 GLY A O 1
ATOM 4565 N N . LEU A 1 583 ? 5.513 -25.749 63.382 1.00 91.94 583 LEU A N 1
ATOM 4566 C CA . LEU A 1 583 ? 5.671 -24.348 62.991 1.00 91.94 583 LEU A CA 1
ATOM 4567 C C . LEU A 1 583 ? 4.471 -23.501 63.468 1.00 91.94 583 LEU A C 1
ATOM 4569 O O . LEU A 1 583 ? 3.336 -23.988 63.455 1.00 91.94 583 LEU A O 1
ATOM 4573 N N . PRO A 1 584 ? 4.692 -22.241 63.896 1.00 92.62 584 PRO A N 1
ATOM 4574 C CA . PRO A 1 584 ? 3.613 -21.327 64.264 1.00 92.62 584 PRO A CA 1
ATOM 4575 C C . PRO A 1 584 ? 2.551 -21.155 63.159 1.00 92.62 584 PRO A C 1
ATOM 4577 O O . PRO A 1 584 ? 2.904 -21.108 61.981 1.00 92.62 584 PRO A O 1
ATOM 4580 N N . PRO A 1 585 ? 1.257 -20.997 63.504 1.00 93.00 585 PRO A N 1
ATOM 4581 C CA . PRO A 1 585 ? 0.224 -20.674 62.521 1.00 93.00 585 PRO A CA 1
ATOM 4582 C C . PRO A 1 585 ? 0.445 -19.282 61.910 1.00 93.00 585 PRO A C 1
ATOM 4584 O O . PRO A 1 585 ? 0.196 -18.268 62.563 1.00 93.00 585 PRO A O 1
ATOM 4587 N N . GLN A 1 586 ? 0.931 -19.233 60.670 1.00 92.62 586 GLN A N 1
ATOM 4588 C CA . GLN A 1 586 ? 1.171 -18.013 59.893 1.00 92.62 586 GLN A CA 1
ATOM 4589 C C . GLN A 1 586 ? 1.374 -18.342 58.400 1.00 92.62 586 GLN A C 1
ATOM 4591 O O . GLN A 1 586 ? 1.271 -19.498 57.978 1.00 92.62 586 GLN A O 1
ATOM 4596 N N . MET A 1 587 ? 1.662 -17.314 57.597 1.00 93.25 587 MET A N 1
ATOM 4597 C CA . MET A 1 587 ? 2.053 -17.457 56.193 1.00 93.25 587 MET A CA 1
ATOM 4598 C C . MET A 1 587 ? 3.565 -17.691 56.061 1.00 93.25 587 MET A C 1
ATOM 4600 O O . MET A 1 587 ? 4.369 -17.035 56.728 1.00 93.25 587 MET A O 1
ATOM 4604 N N . TYR A 1 588 ? 3.930 -18.601 55.165 1.00 94.62 588 TYR A N 1
ATOM 4605 C CA . TYR A 1 588 ? 5.296 -18.960 54.801 1.00 94.62 588 TYR A CA 1
ATOM 4606 C C . TYR A 1 588 ? 5.459 -18.936 53.280 1.00 94.62 588 TYR A C 1
ATOM 4608 O O . TYR A 1 588 ? 4.478 -18.986 52.536 1.00 94.62 588 TYR A O 1
ATOM 4616 N N . VAL A 1 589 ? 6.702 -18.912 52.809 1.00 94.19 589 VAL A N 1
ATOM 4617 C CA . VAL A 1 589 ? 7.055 -19.115 51.402 1.00 94.19 589 VAL A CA 1
ATOM 4618 C C . VAL A 1 589 ? 7.961 -20.333 51.297 1.00 94.19 589 VAL A C 1
ATOM 4620 O O . VAL A 1 589 ? 8.957 -20.447 52.014 1.00 94.19 589 VAL A O 1
ATOM 4623 N N . LEU A 1 590 ? 7.602 -21.255 50.406 1.00 94.75 590 LEU A N 1
ATOM 4624 C CA . LEU A 1 590 ? 8.457 -22.364 50.010 1.00 94.75 590 LEU A CA 1
ATOM 4625 C C . LEU A 1 590 ? 9.246 -21.960 48.766 1.00 94.75 590 LEU A C 1
ATOM 4627 O O . LEU A 1 590 ? 8.650 -21.533 47.780 1.00 94.75 590 LEU A O 1
ATOM 4631 N N . HIS A 1 591 ? 10.563 -22.128 48.802 1.00 92.31 591 HIS A N 1
ATOM 4632 C CA . HIS A 1 591 ? 11.474 -21.945 47.677 1.00 92.31 591 HIS A CA 1
ATOM 4633 C C . HIS A 1 591 ? 12.037 -23.293 47.230 1.00 92.31 591 HIS A C 1
ATOM 4635 O O . HIS A 1 591 ? 12.400 -24.124 48.063 1.00 92.31 591 HIS A O 1
ATOM 4641 N N . CYS A 1 592 ? 12.136 -23.493 45.917 1.00 88.81 592 CYS A N 1
ATOM 4642 C CA . CYS A 1 592 ? 12.755 -24.659 45.303 1.00 88.81 592 CYS A CA 1
ATOM 4643 C C . CYS A 1 592 ? 13.895 -24.248 44.356 1.00 88.81 592 CYS A C 1
ATOM 4645 O O . CYS A 1 592 ? 13.706 -23.510 43.386 1.00 88.81 592 CYS A O 1
ATOM 4647 N N . PHE A 1 593 ? 15.073 -24.736 44.728 1.00 87.00 593 PHE A N 1
ATOM 4648 C CA . PHE A 1 593 ? 16.422 -24.563 44.214 1.00 87.00 593 PHE A CA 1
ATOM 4649 C C . PHE A 1 593 ? 17.071 -25.576 43.280 1.00 87.00 593 PHE A C 1
ATOM 4651 O O . PHE A 1 593 ? 17.253 -26.708 43.724 1.00 87.00 593 PHE A O 1
ATOM 4658 N N . ARG A 1 594 ? 17.570 -25.208 42.094 1.00 82.81 594 ARG A N 1
ATOM 4659 C CA . ARG A 1 594 ? 18.727 -25.898 41.467 1.00 82.81 594 ARG A CA 1
ATOM 4660 C C . ARG A 1 594 ? 19.424 -24.979 40.449 1.00 82.81 594 ARG A C 1
ATOM 4662 O O . ARG A 1 594 ? 18.838 -23.963 40.079 1.00 82.81 594 ARG A O 1
ATOM 4669 N N . PRO A 1 595 ? 20.640 -25.290 39.956 1.00 70.88 595 PRO A N 1
ATOM 4670 C CA . PRO A 1 595 ? 21.288 -24.468 38.931 1.00 70.88 595 PRO A CA 1
ATOM 4671 C C . PRO A 1 595 ? 20.356 -24.206 37.733 1.00 70.88 595 PRO A C 1
ATOM 4673 O O . PRO A 1 595 ? 19.863 -25.148 37.114 1.00 70.88 595 PRO A O 1
ATOM 4676 N N . GLY A 1 596 ? 20.082 -22.928 37.445 1.00 65.50 596 GLY A N 1
ATOM 4677 C CA . GLY A 1 596 ? 19.194 -22.498 36.356 1.00 65.50 596 GLY A CA 1
ATOM 4678 C C . GLY A 1 596 ? 17.682 -22.578 36.632 1.00 65.50 596 GLY A C 1
ATOM 4679 O O . GLY A 1 596 ? 16.905 -22.349 35.710 1.00 65.50 596 GLY A O 1
ATOM 4680 N N . LEU A 1 597 ? 17.242 -22.893 37.859 1.00 75.38 597 LEU A N 1
ATOM 4681 C CA . LEU A 1 597 ? 15.823 -22.961 38.230 1.00 75.38 597 LEU A CA 1
ATOM 4682 C C . LEU A 1 597 ? 15.578 -22.392 39.636 1.00 75.38 597 LEU A C 1
ATOM 4684 O O . LEU A 1 597 ? 16.181 -22.840 40.612 1.00 75.38 597 LEU A O 1
ATOM 4688 N N . TRP A 1 598 ? 14.625 -21.465 39.731 1.00 81.62 598 TRP A N 1
ATOM 4689 C CA . TRP A 1 598 ? 14.150 -20.887 40.986 1.00 81.62 598 TRP A CA 1
ATOM 4690 C C . TRP A 1 598 ? 12.623 -20.825 40.976 1.00 81.62 598 TRP A C 1
ATOM 4692 O O . TRP A 1 598 ? 12.042 -20.100 40.169 1.00 81.62 598 TRP A O 1
ATOM 4702 N N . LEU A 1 599 ? 11.972 -21.591 41.850 1.00 85.62 599 LEU A N 1
ATOM 4703 C CA . LEU A 1 599 ? 10.513 -21.599 41.995 1.00 85.62 599 LEU A CA 1
ATOM 4704 C C . LEU A 1 599 ? 10.121 -21.225 43.420 1.00 85.62 599 LEU A C 1
ATOM 4706 O O . LEU A 1 599 ? 10.833 -21.554 44.369 1.00 85.62 599 LEU A O 1
ATOM 4710 N N . SER A 1 600 ? 8.975 -20.567 43.583 1.00 89.75 600 SER A N 1
ATOM 4711 C CA . SER A 1 600 ? 8.434 -20.247 44.901 1.00 89.75 600 SER A CA 1
ATOM 4712 C C . SER A 1 600 ? 6.914 -20.343 44.949 1.00 89.75 600 SER A C 1
ATOM 4714 O O . SER A 1 600 ? 6.232 -20.098 43.955 1.00 89.75 600 SER A O 1
ATOM 4716 N N . GLN A 1 601 ? 6.379 -20.688 46.119 1.00 89.81 601 GLN A N 1
ATOM 4717 C CA . GLN A 1 601 ? 4.942 -20.656 46.380 1.00 89.81 601 GLN A CA 1
ATOM 4718 C C . GLN A 1 601 ? 4.659 -20.275 47.842 1.00 89.81 601 GLN A C 1
ATOM 4720 O O . GLN A 1 601 ? 5.227 -20.889 48.751 1.00 89.81 601 GLN A O 1
ATOM 4725 N N . PRO A 1 602 ? 3.773 -19.293 48.095 1.00 91.69 602 PRO A N 1
ATOM 4726 C CA . PRO A 1 602 ? 3.308 -18.985 49.440 1.00 91.69 602 PRO A CA 1
ATOM 4727 C C . PRO A 1 602 ? 2.309 -20.035 49.943 1.00 91.69 602 PRO A C 1
ATOM 4729 O O . PRO A 1 602 ? 1.486 -20.554 49.182 1.00 91.69 602 PRO A O 1
ATOM 4732 N N . PHE A 1 603 ? 2.339 -20.319 51.242 1.00 92.69 603 PHE A N 1
ATOM 4733 C CA . PHE A 1 603 ? 1.403 -21.230 51.891 1.00 92.69 603 PHE A CA 1
ATOM 4734 C C . PHE A 1 603 ? 1.086 -20.832 53.331 1.00 92.69 603 PHE A C 1
ATOM 4736 O O . PHE A 1 603 ? 1.811 -20.058 53.955 1.00 92.69 603 PHE A O 1
ATOM 4743 N N . VAL A 1 604 ? -0.029 -21.343 53.851 1.00 92.69 604 VAL A N 1
ATOM 4744 C CA . VAL A 1 604 ? -0.556 -20.993 55.174 1.00 92.69 604 VAL A CA 1
ATOM 4745 C C . VAL A 1 604 ? -0.620 -22.231 56.061 1.00 92.69 604 VAL A C 1
ATOM 4747 O O . VAL A 1 604 ? -1.226 -23.240 55.689 1.00 92.69 604 VAL A O 1
ATOM 4750 N N . ILE A 1 605 ? -0.033 -22.127 57.257 1.00 93.25 605 ILE A N 1
ATOM 4751 C CA . ILE A 1 605 ? -0.235 -23.093 58.341 1.00 93.25 605 ILE A CA 1
ATOM 4752 C C . ILE A 1 605 ? -1.329 -22.567 59.271 1.00 93.25 605 ILE A C 1
ATOM 4754 O O . ILE A 1 605 ? -1.249 -21.434 59.748 1.00 93.25 605 ILE A O 1
ATOM 4758 N N . HIS A 1 606 ? -2.344 -23.387 59.540 1.00 88.12 606 HIS A N 1
ATOM 4759 C CA . HIS A 1 606 ? -3.390 -23.098 60.525 1.00 88.12 606 HIS A CA 1
ATOM 4760 C C . HIS A 1 606 ? -3.333 -24.073 61.711 1.00 88.12 606 HIS A C 1
ATOM 4762 O O . HIS A 1 606 ? -2.574 -25.041 61.684 1.00 88.12 606 HIS A O 1
ATOM 4768 N N . LYS A 1 607 ? -4.110 -23.781 62.763 1.00 78.25 607 LYS A N 1
ATOM 4769 C CA . LYS A 1 607 ? -4.238 -24.645 63.949 1.00 78.25 607 LYS A CA 1
ATOM 4770 C C . LYS A 1 607 ? -4.943 -25.959 63.651 1.00 78.25 607 LYS A C 1
ATOM 4772 O O . LYS A 1 607 ? -5.861 -25.937 62.797 1.00 78.25 607 LYS A O 1
#

pLDDT: mean 90.11, std 10.21, range [40.16, 98.88]

Foldseek 3Di:
DPDPFKDWLFKFWAPAAQFKTKIKTAIPAWWKKKKWKALDQPPSPPTDIFDIDIQHVVLVRIDIGMGGRHHGQGKMWMWMQINNRTDPDRTAIAGHHHPAAGWFKEWEAEAAALQDQDLLLVLRVVVVHRAYEYLACNHQQQAQPPLLVSLVVSLSSQRNRVSSRNSRRHHHYEYDYDDSLQHHPPAALVRNNNLSSVSSCVSRPRYHDAPFDDDQDWRWDWDDHHQEIETRAHQHNHWDAWDADPPDLHTPGAIGSRHVCLVVVLVSQLVSLQSLHEYEYRDAAAQAAEPPWPAHDSRPRRHCHVHLPVLQVVLQSCQVSVGHYAYEYEDQQKWAWAPQPRRQSYDVGRRRHIYTYFHHQADFFGGDHDDHPQHMGHGHQKMKMWIWATPNDQKIKIAIFIAGSVRDTPTDDDDPDDSIDITGRDRDDPDQDDKAWPDWEWDDDPFKIKIKTFIDHCPFWAWKWKWKDPPVPDTDTDDIGGDDDGMDMDIGRHGQPAKMKIKIWIAGPVGDIDIDRIYIDGPPPPDWDWDWPDFPEQFKIWTFTPPDFAKKWKWKAAPVRHTDDIDIDGDDGGTDIGGGNPDDFDKIKIWIDDVPDIDIDIGTHDD

Sequence (607 aa):
MPVLAAEVVAVWAGGLGPRSMYLHVQTDQTATLRLQLSQDSAHFSNPLYSPYHTSKGQDDYVVRIQLTGLQPNTTYFYRIEVNGSTESEPPGRFHTPGEGPYSFRFALGACMGGSSNRLVFETIERQNVLFFLHTGDMHYGNIADNCEQEFRQAFQDILSSPRQQALYRRVPLAYMWDDHDYGPNDSDAKAPCREVARKSYQRYVPHYPLAFGQGDVPISQSFVIGRVRFVLADLRSEKSRPVFEPNSCDKVQTGSNFGFQLDWFKEELLAAKQQGQVVAWVSGIPYINADGGPNYHCKEADNWGGYPEERREIADFIAAHDIPIMILGGDAHMTAIDDGSNSDYATGGGAPIPVFHAGSLDRGGSYKGGPYSHGYRKGGGQFGLVEITDPGGEALQVKWIGMNEQEEVLISEDVGTPLLHEFELRPAPPVTFPLDFVHAEALAAAHRVVLRWQTANELNLSHFVVERSLDQRLFQPLGRVGAGGQVYHFADSLPLRLPRYYRIKAVDMDGGLTYSRLLAVEPQVEKPLLTLFPNPSAGQFQLYLAGISGRVEVQVADMQGKTYHRQEYTVGGGALQLDMRGLPPQMYVLHCFRPGLWLSQPFVIHK

Nearest PDB structures (foldseek):
  8xci-assembly1_J  TM=3.692E-01  e=5.160E-05  Escherichia phage Lambda
  6mfa-assembly1_A  TM=2.186E-01  e=3.315E-06  Homo sapiens
  6wdp-assembly1_A  TM=3.781E-01  e=4.214E-03  Homo sapiens
  8oe4-assembly1_D  TM=1.950E-01  e=9.838E-06  Homo sapiens
  3hrz-assembly1_A  TM=1.596E-01  e=2.441E-04  Naja kaouthia

Mean predicted aligned error: 14.13 Å